Protein AF-0000000065942086 (afdb_homodimer)

Structure (mmCIF, N/CA/C/O backbone):
data_AF-0000000065942086-model_v1
#
loop_
_entity.id
_entity.type
_entity.pdbx_description
1 polymer 'ATP phosphoribosyltransferase regulatory subunit'
#
loop_
_atom_site.group_PDB
_atom_site.id
_atom_site.type_symbol
_atom_site.label_atom_id
_atom_site.label_alt_id
_atom_site.label_comp_id
_atom_site.label_asym_id
_atom_site.label_entity_id
_atom_site.label_seq_id
_atom_site.pdbx_PDB_ins_code
_atom_site.Cartn_x
_atom_site.Cartn_y
_atom_site.Cartn_z
_atom_site.occupancy
_atom_site.B_iso_or_equiv
_atom_site.auth_seq_id
_atom_site.auth_comp_id
_atom_site.auth_asym_id
_atom_site.auth_atom_id
_atom_site.pdbx_PDB_model_num
ATOM 1 N N . MET A 1 1 ? 18.234 -9.375 -28.438 1 34.53 1 MET A N 1
ATOM 2 C CA . MET A 1 1 ? 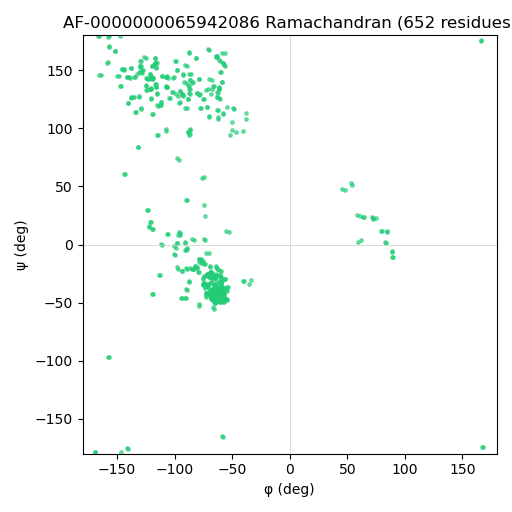17.078 -9.023 -27.625 1 34.53 1 MET A CA 1
ATOM 3 C C . MET A 1 1 ? 17.328 -7.75 -26.828 1 34.53 1 MET A C 1
ATOM 5 O O . MET A 1 1 ? 18.375 -7.629 -26.172 1 34.53 1 MET A O 1
ATOM 9 N N . GLU A 1 2 ? 16.781 -6.68 -27.141 1 40.62 2 GLU A N 1
ATOM 10 C CA . GLU A 1 2 ? 17.094 -5.367 -26.578 1 40.62 2 GLU A CA 1
ATOM 11 C C . GLU A 1 2 ? 17 -5.383 -25.062 1 40.62 2 GLU A C 1
ATOM 13 O O . GLU A 1 2 ? 16.047 -5.914 -24.5 1 40.62 2 GLU A O 1
ATOM 18 N N . LYS A 1 3 ? 18.016 -5.129 -24.469 1 44.59 3 LYS A N 1
ATOM 19 C CA . LYS A 1 3 ? 18.156 -5.109 -23.016 1 44.59 3 LYS A CA 1
ATOM 20 C C . LYS A 1 3 ? 17.078 -4.23 -22.375 1 44.59 3 LYS A C 1
ATOM 22 O O . LYS A 1 3 ? 16.922 -3.066 -22.75 1 44.59 3 LYS A O 1
ATOM 27 N N . ILE A 1 4 ? 15.93 -4.906 -21.953 1 50.62 4 ILE A N 1
ATOM 28 C CA . ILE A 1 4 ? 14.891 -4.188 -21.219 1 50.62 4 ILE A CA 1
ATOM 29 C C . ILE A 1 4 ? 15.539 -3.182 -20.266 1 50.62 4 ILE A C 1
ATOM 31 O O . ILE A 1 4 ? 16.5 -3.506 -19.578 1 50.62 4 ILE A O 1
ATOM 35 N N . ASN A 1 5 ? 15.352 -1.97 -20.531 1 51.75 5 ASN A N 1
ATOM 36 C CA . ASN A 1 5 ? 15.828 -0.853 -19.719 1 51.75 5 ASN A CA 1
ATOM 37 C C . ASN A 1 5 ? 15.461 -1.025 -18.25 1 51.75 5 ASN A C 1
ATOM 39 O O . ASN A 1 5 ? 14.273 -1.114 -17.906 1 51.75 5 ASN A O 1
ATOM 43 N N . TYR A 1 6 ? 16.422 -1.524 -17.422 1 64 6 TYR A N 1
ATOM 44 C CA . TYR A 1 6 ? 16.438 -1.787 -15.984 1 64 6 TYR A CA 1
ATOM 45 C C . TYR A 1 6 ? 16.078 -0.529 -15.195 1 64 6 TYR A C 1
ATOM 47 O O . TYR A 1 6 ? 15.969 -0.567 -13.969 1 64 6 TYR A O 1
ATOM 55 N N . LEU A 1 7 ? 15.586 0.474 -16 1 74.19 7 LEU A N 1
ATOM 56 C CA . LEU A 1 7 ? 15.414 1.758 -15.328 1 74.19 7 LEU A CA 1
ATOM 57 C C . LEU A 1 7 ? 14.008 1.888 -14.758 1 74.19 7 LEU A C 1
ATOM 59 O O . LEU A 1 7 ? 13.062 1.295 -15.281 1 74.19 7 LEU A O 1
ATOM 63 N N . LEU A 1 8 ? 13.898 2.416 -13.648 1 81.19 8 LEU A N 1
ATOM 64 C CA . LEU A 1 8 ? 12.633 2.742 -13 1 81.19 8 LEU A CA 1
ATOM 65 C C . LEU A 1 8 ? 12.117 4.102 -13.469 1 81.19 8 LEU A C 1
ATOM 67 O O . LEU A 1 8 ? 12.906 5.016 -13.711 1 81.19 8 LEU A O 1
ATOM 71 N N . PRO A 1 9 ? 10.781 4.125 -13.688 1 83.5 9 PRO A N 1
ATOM 72 C CA . PRO A 1 9 ? 10.219 5.445 -13.977 1 83.5 9 PRO A CA 1
ATOM 73 C C . PRO A 1 9 ? 10.516 6.469 -12.883 1 83.5 9 PRO A C 1
ATOM 75 O O . PRO A 1 9 ? 10.734 6.094 -11.727 1 83.5 9 PRO A O 1
ATOM 78 N N . GLU A 1 10 ? 10.547 7.762 -13.281 1 78.81 10 GLU A N 1
ATOM 79 C CA . GLU A 1 10 ? 10.773 8.844 -12.328 1 78.81 10 GLU A CA 1
ATOM 80 C C . GLU A 1 10 ? 9.695 8.867 -11.25 1 78.81 10 GLU A C 1
ATOM 82 O O . GLU A 1 10 ? 9.922 9.375 -10.148 1 78.81 10 GLU A O 1
ATOM 87 N N . GLU A 1 11 ? 8.562 8.32 -11.516 1 77.5 11 GLU A N 1
ATOM 88 C CA . GLU A 1 11 ? 7.41 8.305 -10.625 1 77.5 11 GLU A CA 1
ATOM 89 C C . GLU A 1 11 ? 7.582 7.266 -9.516 1 77.5 11 GLU A C 1
ATOM 91 O O . GLU A 1 11 ? 6.855 7.281 -8.523 1 77.5 11 GLU A O 1
ATOM 96 N N . SER A 1 12 ? 8.555 6.457 -9.727 1 79.44 12 SER A N 1
ATOM 97 C CA . SER A 1 12 ? 8.711 5.332 -8.805 1 79.44 12 SER A CA 1
ATOM 98 C C . SER A 1 12 ? 9.555 5.723 -7.598 1 79.44 12 SER A C 1
ATOM 100 O O . SER A 1 12 ? 10.523 6.473 -7.723 1 79.44 12 SER A O 1
ATOM 102 N N . ALA A 1 13 ? 9.031 5.332 -6.461 1 75.5 13 ALA A N 1
ATOM 103 C CA . ALA A 1 13 ? 9.836 5.438 -5.246 1 75.5 13 ALA A CA 1
ATOM 104 C C . ALA A 1 13 ? 10.352 4.07 -4.812 1 75.5 13 ALA A C 1
ATOM 106 O O . ALA A 1 13 ? 9.594 3.105 -4.738 1 75.5 13 ALA A O 1
ATOM 107 N N . GLU A 1 14 ? 11.672 4 -4.641 1 77.62 14 GLU A N 1
ATOM 108 C CA . GLU A 1 14 ? 12.266 2.748 -4.184 1 77.62 14 GLU A CA 1
ATOM 109 C C . GLU A 1 14 ? 12.719 2.848 -2.732 1 77.62 14 GLU A C 1
ATOM 111 O O . GLU A 1 14 ? 13.211 3.893 -2.301 1 77.62 14 GLU A O 1
ATOM 116 N N . MET A 1 15 ? 12.406 1.849 -2.031 1 84 15 MET A N 1
ATOM 117 C CA . MET A 1 15 ? 12.922 1.723 -0.672 1 84 15 MET A CA 1
ATOM 118 C C . MET A 1 15 ? 14 0.642 -0.595 1 84 15 MET A C 1
ATOM 120 O O . MET A 1 15 ? 13.867 -0.413 -1.22 1 84 15 MET A O 1
ATOM 124 N N . THR A 1 16 ? 15.039 0.964 0.078 1 85.81 16 THR A N 1
ATOM 125 C CA . THR A 1 16 ? 16.062 -0.034 0.331 1 85.81 16 THR A CA 1
ATOM 126 C C . THR A 1 16 ? 15.57 -1.095 1.308 1 85.81 16 THR A C 1
ATOM 128 O O . THR A 1 16 ? 14.539 -0.909 1.96 1 85.81 16 THR A O 1
ATOM 131 N N . LEU A 1 17 ? 16.312 -2.162 1.402 1 89.62 17 LEU A N 1
ATOM 132 C CA . LEU A 1 17 ? 15.969 -3.221 2.346 1 89.62 17 LEU A CA 1
ATOM 133 C C . LEU A 1 17 ? 15.953 -2.691 3.777 1 89.62 17 LEU A C 1
ATOM 135 O O . LEU A 1 17 ? 15.07 -3.031 4.562 1 89.62 17 LEU A O 1
ATOM 139 N N . ASN A 1 18 ? 16.891 -1.814 4.059 1 91.69 18 ASN A N 1
ATOM 140 C CA . ASN A 1 18 ? 16.969 -1.224 5.391 1 91.69 18 ASN A CA 1
ATOM 141 C C . ASN A 1 18 ? 15.781 -0.303 5.66 1 91.69 18 ASN A C 1
ATOM 143 O O . ASN A 1 18 ? 15.242 -0.289 6.77 1 91.69 18 ASN A O 1
ATOM 147 N N . GLN A 1 19 ? 15.391 0.423 4.695 1 94 19 GLN A N 1
ATOM 148 C CA . GLN A 1 19 ? 14.242 1.31 4.84 1 94 19 GLN A CA 1
ATOM 149 C C . GLN A 1 19 ? 12.961 0.515 5.074 1 94 19 GLN A C 1
ATOM 151 O O . GLN A 1 19 ? 12.133 0.893 5.906 1 94 19 GLN A O 1
ATOM 156 N N . VAL A 1 20 ? 12.844 -0.588 4.355 1 95.94 20 VAL A N 1
ATOM 157 C CA . VAL A 1 20 ? 11.664 -1.43 4.52 1 95.94 20 VAL A CA 1
ATOM 158 C C . VAL A 1 20 ? 11.633 -2 5.934 1 95.94 20 VAL A C 1
ATOM 160 O O . VAL A 1 20 ? 10.578 -1.998 6.586 1 95.94 20 VAL A O 1
ATOM 163 N N . LYS A 1 21 ? 12.758 -2.445 6.395 1 95.25 21 LYS A N 1
ATOM 164 C CA . LYS A 1 21 ? 12.859 -2.977 7.75 1 95.25 21 LYS A CA 1
ATOM 165 C C . LYS A 1 21 ? 12.477 -1.918 8.781 1 95.25 21 LYS A C 1
ATOM 167 O O . LYS A 1 21 ? 11.68 -2.184 9.688 1 95.25 21 LYS A O 1
ATOM 172 N N . SER A 1 22 ? 12.992 -0.7 8.641 1 96.75 22 SER A N 1
ATOM 173 C CA . SER A 1 22 ? 12.688 0.4 9.547 1 96.75 22 SER A CA 1
ATOM 174 C C . SER A 1 22 ? 11.203 0.768 9.484 1 96.75 22 SER A C 1
ATOM 176 O O . SER A 1 22 ? 10.578 1.023 10.516 1 96.75 22 SER A O 1
ATOM 178 N N . LEU A 1 23 ? 10.703 0.791 8.258 1 97.38 23 LEU A N 1
ATOM 179 C CA . LEU A 1 23 ? 9.289 1.103 8.07 1 97.38 23 LEU A CA 1
ATOM 180 C C . LEU A 1 23 ? 8.406 0.118 8.836 1 97.38 23 LEU A C 1
ATOM 182 O O . LEU A 1 23 ? 7.5 0.525 9.562 1 97.38 23 LEU A O 1
ATOM 186 N N . ARG A 1 24 ? 8.672 -1.152 8.711 1 97.31 24 ARG A N 1
ATOM 187 C CA . ARG A 1 24 ? 7.855 -2.184 9.344 1 97.31 24 ARG A CA 1
ATOM 188 C C . ARG A 1 24 ? 7.953 -2.105 10.859 1 97.31 24 ARG A C 1
ATOM 190 O O . ARG A 1 24 ? 6.965 -2.318 11.562 1 97.31 24 ARG A O 1
ATOM 197 N N . GLN A 1 25 ? 9.133 -1.78 11.344 1 96.75 25 GLN A N 1
ATOM 198 C CA . GLN A 1 25 ? 9.305 -1.605 12.789 1 96.75 25 GLN A CA 1
ATOM 199 C C . GLN A 1 25 ? 8.461 -0.44 13.297 1 96.75 25 GLN A C 1
ATOM 201 O O . GLN A 1 25 ? 7.766 -0.568 14.305 1 96.75 25 GLN A O 1
ATOM 206 N N . ILE A 1 26 ? 8.523 0.657 12.594 1 98.12 26 ILE A N 1
ATOM 207 C CA . ILE A 1 26 ? 7.77 1.843 12.977 1 98.12 26 ILE A CA 1
ATOM 208 C C . ILE A 1 26 ? 6.273 1.557 12.883 1 98.12 26 ILE A C 1
ATOM 210 O O . ILE A 1 26 ? 5.504 1.925 13.773 1 98.12 26 ILE A O 1
ATOM 214 N N . GLU A 1 27 ? 5.875 0.865 11.781 1 97.88 27 GLU A N 1
ATOM 215 C CA . GLU A 1 27 ? 4.477 0.473 11.633 1 97.88 27 GLU A CA 1
ATOM 216 C C . GLU A 1 27 ? 3.994 -0.315 12.852 1 97.88 27 GLU A C 1
ATOM 218 O O . GLU A 1 27 ? 2.912 -0.051 13.375 1 97.88 27 GLU A O 1
ATOM 223 N N . GLY A 1 28 ? 4.82 -1.28 13.242 1 96.81 28 GLY A N 1
ATOM 224 C CA . GLY A 1 28 ? 4.445 -2.094 14.391 1 96.81 28 GLY A CA 1
ATOM 225 C C . GLY A 1 28 ? 4.254 -1.283 15.656 1 96.81 28 GLY A C 1
ATOM 226 O O . GLY A 1 28 ? 3.268 -1.463 16.375 1 96.81 28 GLY A O 1
ATOM 227 N N . ARG A 1 29 ? 5.152 -0.364 15.953 1 97.81 29 ARG A N 1
ATOM 228 C CA . ARG A 1 29 ? 5.082 0.473 17.141 1 97.81 29 ARG A CA 1
ATOM 229 C C . ARG A 1 29 ? 3.863 1.388 17.109 1 97.81 29 ARG A C 1
ATOM 231 O O . ARG A 1 29 ? 3.143 1.517 18.094 1 97.81 29 ARG A O 1
ATOM 238 N N . LEU A 1 30 ? 3.639 1.99 15.977 1 98.56 30 LEU A N 1
ATOM 239 C CA . LEU A 1 30 ? 2.561 2.969 15.875 1 98.56 30 LEU A CA 1
ATOM 240 C C . LEU A 1 30 ? 1.2 2.279 15.859 1 98.56 30 LEU A C 1
ATOM 242 O O . LEU A 1 30 ? 0.225 2.811 16.391 1 98.56 30 LEU A O 1
ATOM 246 N N . ARG A 1 31 ? 1.102 1.104 15.203 1 97.81 31 ARG A N 1
ATOM 247 C CA . ARG A 1 31 ? -0.144 0.345 15.242 1 97.81 31 ARG A CA 1
ATOM 248 C C . ARG A 1 31 ? -0.536 0.011 16.688 1 97.81 31 ARG A C 1
ATOM 250 O O . ARG A 1 31 ? -1.705 0.132 17.047 1 97.81 31 ARG A O 1
ATOM 257 N N . LYS A 1 32 ? 0.447 -0.425 17.438 1 97.31 32 LYS A N 1
ATOM 258 C CA . LYS A 1 32 ? 0.2 -0.732 18.844 1 97.31 32 LYS A CA 1
ATOM 259 C C . LYS A 1 32 ? -0.251 0.51 19.609 1 97.31 32 LYS A C 1
ATOM 261 O O . LYS A 1 32 ? -1.231 0.465 20.359 1 97.31 32 LYS A O 1
ATOM 266 N N . LEU A 1 33 ? 0.446 1.619 19.406 1 98.31 33 LEU A N 1
ATOM 267 C CA . LEU A 1 33 ? 0.119 2.875 20.078 1 98.31 33 LEU A CA 1
ATOM 268 C C . LEU A 1 33 ? -1.291 3.33 19.719 1 98.31 33 LEU A C 1
ATOM 270 O O . LEU A 1 33 ? -2.082 3.67 20.594 1 98.31 33 LEU A O 1
ATOM 274 N N . PHE A 1 34 ? -1.619 3.344 18.422 1 98.5 34 PHE A N 1
ATOM 275 C CA . PHE A 1 34 ? -2.926 3.801 17.969 1 98.5 34 PHE A CA 1
ATOM 276 C C . PHE A 1 34 ? -4.031 2.893 18.484 1 98.5 34 PHE A C 1
ATOM 278 O O . PHE A 1 34 ? -5.102 3.369 18.875 1 98.5 34 PHE A O 1
ATOM 285 N N . SER A 1 35 ? -3.744 1.604 18.516 1 97.38 35 SER A N 1
ATOM 286 C CA . SER A 1 35 ? -4.719 0.662 19.062 1 97.38 35 SER A CA 1
ATOM 287 C C . SER A 1 35 ? -4.984 0.922 20.547 1 97.38 35 SER A C 1
ATOM 289 O O . SER A 1 35 ? -6.133 0.906 20.984 1 97.38 35 SER A O 1
ATOM 291 N N . LEU A 1 36 ? -3.943 1.138 21.328 1 97.69 36 LEU A N 1
ATOM 292 C CA . LEU A 1 36 ? -4.062 1.426 22.75 1 97.69 36 LEU A CA 1
ATOM 293 C C . LEU A 1 36 ? -4.898 2.682 22.984 1 97.69 36 LEU A C 1
ATOM 295 O O . LEU A 1 36 ? -5.551 2.814 24.016 1 97.69 36 LEU A O 1
ATOM 299 N N . LYS A 1 37 ? -4.875 3.604 22.016 1 97.81 37 LYS A N 1
ATOM 300 C CA . LYS A 1 37 ? -5.617 4.855 22.125 1 97.81 37 LYS A CA 1
ATOM 301 C C . LYS A 1 37 ? -6.973 4.75 21.422 1 97.81 37 LYS A C 1
ATOM 303 O O . LYS A 1 37 ? -7.613 5.77 21.141 1 97.81 37 LYS A O 1
ATOM 308 N N . AS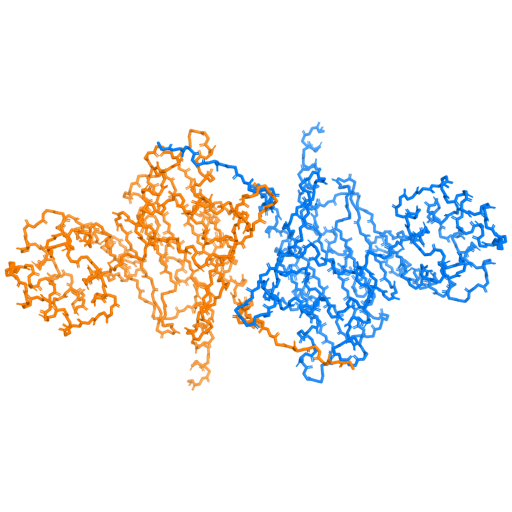N A 1 38 ? -7.398 3.518 21.016 1 96.88 38 ASN A N 1
ATOM 309 C CA . ASN A 1 38 ? -8.711 3.166 20.484 1 96.88 38 ASN A CA 1
ATOM 310 C C . ASN A 1 38 ? -8.906 3.705 19.062 1 96.88 38 ASN A C 1
ATOM 312 O O . ASN A 1 38 ? -10.023 4.051 18.672 1 96.88 38 ASN A O 1
ATOM 316 N N . TYR A 1 39 ? -7.848 3.961 18.391 1 97.94 39 TYR A N 1
ATOM 317 C CA . TYR A 1 39 ? -7.949 4.258 16.969 1 97.94 39 TYR A CA 1
ATOM 318 C C . TYR A 1 39 ? -8.07 2.977 16.156 1 97.94 39 TYR A C 1
ATOM 320 O O . TYR A 1 39 ? -7.246 2.068 16.281 1 97.94 39 TYR A O 1
ATOM 328 N N . GLN A 1 40 ? -9.055 2.949 15.266 1 96.69 40 GLN A N 1
ATOM 329 C CA . GLN A 1 40 ? -9.273 1.793 14.398 1 96.69 40 GLN A CA 1
ATOM 330 C C . GLN A 1 40 ? -8.555 1.964 13.062 1 96.69 40 GLN A C 1
ATOM 332 O O . GLN A 1 40 ? -8.711 2.99 12.398 1 96.69 40 GLN A O 1
ATOM 337 N N . GLU A 1 41 ? -7.801 0.941 12.711 1 97.69 41 GLU A N 1
ATOM 338 C CA . GLU A 1 41 ? -7.102 1.013 11.43 1 97.69 41 GLU A CA 1
ATOM 339 C C . GLU A 1 41 ? -8.055 0.78 10.266 1 97.69 41 GLU A C 1
ATOM 341 O O . GLU A 1 41 ? -8.836 -0.177 10.273 1 97.69 41 GLU A O 1
ATOM 346 N N . VAL A 1 42 ? -8.07 1.709 9.367 1 96.25 42 VAL A N 1
ATOM 347 C CA . VAL A 1 42 ? -8.852 1.597 8.141 1 96.25 42 VAL A CA 1
ATOM 348 C C . VAL A 1 42 ? -7.918 1.571 6.93 1 96.25 42 VAL A C 1
ATOM 350 O O . VAL A 1 42 ? -6.754 1.962 7.031 1 96.25 42 VAL A O 1
ATOM 353 N N . MET A 1 43 ? -8.383 1.029 5.855 1 94.38 43 MET A N 1
ATOM 354 C CA . MET A 1 43 ? -7.656 0.991 4.59 1 94.38 43 MET A CA 1
ATOM 355 C C . MET A 1 43 ? -8.547 1.447 3.438 1 94.38 43 MET A C 1
ATOM 357 O O . MET A 1 43 ? -9.102 0.622 2.711 1 94.38 43 MET A O 1
ATOM 361 N N . PRO A 1 44 ? -8.625 2.752 3.256 1 92.5 44 PRO A N 1
ATOM 362 C CA . PRO A 1 44 ? -9.43 3.246 2.133 1 92.5 44 PRO A CA 1
ATOM 363 C C . PRO A 1 44 ? -8.906 2.762 0.781 1 92.5 44 PRO A C 1
ATOM 365 O O . PRO A 1 44 ? -7.734 2.389 0.664 1 92.5 44 PRO A O 1
ATOM 368 N N . PRO A 1 45 ? -9.758 2.766 -0.213 1 91.69 45 PRO A N 1
ATOM 369 C CA . PRO A 1 45 ? -9.352 2.295 -1.54 1 91.69 45 PRO A CA 1
ATOM 370 C C . PRO A 1 45 ? -8.258 3.16 -2.166 1 91.69 45 PRO A C 1
ATOM 372 O O . PRO A 1 45 ? -8.047 4.297 -1.737 1 91.69 45 PRO A O 1
ATOM 375 N N . SER A 1 46 ? -7.625 2.553 -3.162 1 94.31 46 SER A N 1
ATOM 376 C CA . SER A 1 46 ? -6.566 3.268 -3.871 1 94.31 46 SER A CA 1
ATOM 377 C C . SER A 1 46 ? -7.145 4.188 -4.941 1 94.31 46 SER A C 1
ATOM 379 O O . SER A 1 46 ? -6.453 5.074 -5.441 1 94.31 46 SER A O 1
ATOM 381 N N . PHE A 1 47 ? -8.375 3.939 -5.312 1 92.5 47 PHE A N 1
ATOM 382 C CA . PHE A 1 47 ? -9.031 4.73 -6.348 1 92.5 47 PHE A CA 1
ATOM 383 C C . PHE A 1 47 ? -10.227 5.484 -5.781 1 92.5 47 PHE A C 1
ATOM 385 O O . PHE A 1 47 ? -11.016 4.922 -5.016 1 92.5 47 PHE A O 1
ATOM 392 N N . GLU A 1 48 ? -10.328 6.742 -6.16 1 91.19 48 GLU A N 1
ATOM 393 C CA . GLU A 1 48 ? -11.461 7.594 -5.832 1 91.19 48 GLU A CA 1
ATOM 394 C C . GLU A 1 48 ? -12.008 8.289 -7.078 1 91.19 48 GLU A C 1
ATOM 396 O O . GLU A 1 48 ? -11.297 8.438 -8.07 1 91.19 48 GLU A O 1
ATOM 401 N N . TYR A 1 49 ? -13.32 8.609 -6.973 1 89.94 49 TYR A N 1
ATOM 402 C CA . TYR A 1 49 ? -13.773 9.539 -8.008 1 89.94 49 TYR A CA 1
ATOM 403 C C . TYR A 1 49 ? -13.016 10.859 -7.918 1 89.94 49 TYR A C 1
ATOM 405 O O . TYR A 1 49 ? -12.852 11.414 -6.832 1 89.94 49 TYR A O 1
ATOM 413 N N . THR A 1 50 ? -12.57 11.312 -9.117 1 90.31 50 THR A N 1
ATOM 414 C CA . THR A 1 50 ? -11.852 12.578 -9.164 1 90.31 50 THR A CA 1
ATOM 415 C C . THR A 1 50 ? -12.688 13.695 -8.555 1 90.31 50 THR A C 1
ATOM 417 O O . THR A 1 50 ? -12.148 14.602 -7.914 1 90.31 50 THR A O 1
ATOM 420 N N . GLN A 1 51 ? -13.938 13.578 -8.641 1 86.81 51 GLN A N 1
ATOM 421 C CA . GLN A 1 51 ? -14.891 14.586 -8.172 1 86.81 51 GLN A CA 1
ATOM 422 C C . GLN A 1 51 ? -14.82 14.742 -6.656 1 86.81 51 GLN A C 1
ATOM 424 O O . GLN A 1 51 ? -15.141 15.805 -6.125 1 86.81 51 GLN A O 1
ATOM 429 N N . LEU A 1 52 ? -14.422 13.688 -5.961 1 86.06 52 LEU A N 1
ATOM 430 C CA . LEU A 1 52 ? -14.273 13.781 -4.516 1 86.06 52 LEU A CA 1
ATOM 431 C C . LEU A 1 52 ? -13.336 14.93 -4.141 1 86.06 52 LEU A C 1
ATOM 433 O O . LEU A 1 52 ? -13.586 15.648 -3.166 1 86.06 52 LEU A O 1
ATOM 437 N N . TYR A 1 53 ? -12.297 15.102 -4.918 1 86.25 53 TYR A N 1
ATOM 438 C CA . TYR A 1 53 ? -11.281 16.109 -4.637 1 86.25 53 TYR A CA 1
ATOM 439 C C . TYR A 1 53 ? -11.625 17.438 -5.305 1 86.25 53 TYR A C 1
ATOM 441 O O . TYR A 1 53 ? -11.484 18.5 -4.699 1 86.25 53 TYR A O 1
ATOM 449 N N . THR A 1 54 ? -12.156 17.391 -6.484 1 82.88 54 THR A N 1
ATOM 450 C CA . THR A 1 54 ? -12.352 18.609 -7.27 1 82.88 54 THR A CA 1
ATOM 451 C C . THR A 1 54 ? -13.594 19.359 -6.805 1 82.88 54 THR A C 1
ATOM 453 O O . THR A 1 54 ? -13.727 20.562 -7.027 1 82.88 54 THR A O 1
ATOM 456 N N . ALA A 1 55 ? -14.5 18.625 -6.191 1 76.25 55 ALA A N 1
ATOM 457 C CA . ALA A 1 55 ? -15.719 19.281 -5.719 1 76.25 55 ALA A CA 1
ATOM 458 C C . ALA A 1 55 ? -15.422 20.234 -4.57 1 76.25 55 ALA A C 1
ATOM 460 O O . ALA A 1 55 ? -16.219 21.141 -4.289 1 76.25 55 ALA A O 1
ATOM 461 N N . LEU A 1 56 ? -14.438 19.953 -3.834 1 69.5 56 LEU A N 1
ATOM 462 C CA . LEU A 1 56 ? -14.062 20.797 -2.701 1 69.5 56 LEU A CA 1
ATOM 463 C C . LEU A 1 56 ? -13.328 22.047 -3.172 1 69.5 56 LEU A C 1
ATOM 465 O O . LEU A 1 56 ? -13.062 22.953 -2.377 1 69.5 56 LEU A O 1
ATOM 469 N N . GLU A 1 57 ? -12.852 22.078 -4.395 1 62.38 57 GLU A N 1
ATOM 470 C CA . GLU A 1 57 ? -11.969 23.125 -4.91 1 62.38 57 GLU A CA 1
ATOM 471 C C . GLU A 1 57 ? -12.742 24.422 -5.172 1 62.38 57 GLU A C 1
ATOM 473 O O . GLU A 1 57 ? -13.055 24.734 -6.32 1 62.38 57 GLU A O 1
ATOM 478 N N . SER A 1 58 ? -13.719 24.75 -4.422 1 51.09 58 SER A N 1
ATOM 479 C CA . SER A 1 58 ? -14.172 26.094 -4.789 1 51.09 58 SER A CA 1
ATOM 480 C C . SER A 1 58 ? -13.008 26.984 -5.199 1 51.09 58 SER A C 1
ATOM 482 O O . SER A 1 58 ? -13.148 27.828 -6.086 1 51.09 58 SER A O 1
ATOM 484 N N . ASN A 1 59 ? -11.805 26.859 -4.625 1 48.88 59 ASN A N 1
ATOM 485 C CA . ASN A 1 59 ? -10.758 27.797 -5.035 1 48.88 59 ASN A CA 1
ATOM 486 C C . ASN A 1 59 ? -9.547 27.062 -5.609 1 48.88 59 ASN A C 1
ATOM 488 O O . ASN A 1 59 ? -8.547 27.688 -5.957 1 48.88 59 ASN A O 1
ATOM 492 N N . GLY A 1 60 ? -9.625 25.844 -6.035 1 52.88 60 GLY A N 1
ATOM 493 C CA . GLY A 1 60 ? -8.633 25.125 -6.828 1 52.88 60 GLY A CA 1
ATOM 494 C C . GLY A 1 60 ? -7.301 24.969 -6.125 1 52.88 60 GLY A C 1
ATOM 495 O O . GLY A 1 60 ? -6.316 24.531 -6.734 1 52.88 60 GLY A O 1
ATOM 496 N N . LYS A 1 61 ? -7.109 25.375 -4.914 1 59.06 61 LYS A N 1
ATOM 497 C CA . LYS A 1 61 ? -5.762 25.547 -4.375 1 59.06 61 LYS A CA 1
ATOM 498 C C . LYS A 1 61 ? -5.344 24.312 -3.566 1 59.06 61 LYS A C 1
ATOM 500 O O . LYS A 1 61 ? -4.156 23.984 -3.504 1 59.06 61 LYS A O 1
ATOM 505 N N . THR A 1 62 ? -6.332 23.516 -3.111 1 65.88 62 THR A N 1
ATOM 506 C CA . THR A 1 62 ? -5.941 22.469 -2.172 1 65.88 62 THR A CA 1
ATOM 507 C C . THR A 1 62 ? -5.578 21.172 -2.91 1 65.88 62 THR A C 1
ATOM 509 O O . THR A 1 62 ? -4.52 20.594 -2.668 1 65.88 62 THR A O 1
ATOM 512 N N . PHE A 1 63 ? -6.43 20.828 -3.844 1 78.44 63 PHE A N 1
ATOM 513 C CA . PHE A 1 63 ? -6.219 19.609 -4.605 1 78.44 63 PHE A CA 1
ATOM 514 C C . PHE A 1 63 ? -5.953 19.922 -6.074 1 78.44 63 PHE A C 1
ATOM 516 O O . PHE A 1 63 ? -6.895 20.062 -6.859 1 78.44 63 PHE A O 1
ATOM 523 N N . ASN A 1 64 ? -4.648 20.016 -6.422 1 81.25 64 ASN A N 1
ATOM 524 C CA . ASN A 1 64 ? -4.23 20.344 -7.781 1 81.25 64 ASN A CA 1
ATOM 525 C C . ASN A 1 64 ? -4.527 19.188 -8.742 1 81.25 64 ASN A C 1
ATOM 527 O O . ASN A 1 64 ? -3.871 18.156 -8.695 1 81.25 64 ASN A O 1
ATOM 531 N N . GLN A 1 65 ? -5.43 19.422 -9.547 1 84 65 GLN A N 1
ATOM 532 C CA . GLN A 1 65 ? -5.848 18.375 -10.484 1 84 65 GLN A CA 1
ATOM 533 C C . GLN A 1 65 ? -4.691 17.953 -11.383 1 84 65 GLN A C 1
ATOM 535 O O . GLN A 1 65 ? -4.617 16.781 -11.789 1 84 65 GLN A O 1
ATOM 540 N N . GLU A 1 66 ? -3.779 18.844 -11.594 1 84.38 66 GLU A N 1
ATOM 541 C CA . GLU A 1 66 ? -2.637 18.547 -12.453 1 84.38 66 GLU A CA 1
ATOM 542 C C . GLU A 1 66 ? -1.715 17.516 -11.789 1 84.38 66 GLU A C 1
ATOM 544 O O . GLU A 1 66 ? -0.927 16.859 -12.477 1 84.38 66 GLU A O 1
ATOM 549 N N . LYS A 1 67 ? -1.866 17.391 -10.516 1 89.31 67 LYS A N 1
ATOM 550 C CA . LYS A 1 67 ? -0.995 16.469 -9.781 1 89.31 67 LYS A CA 1
ATOM 551 C C . LYS A 1 67 ? -1.676 15.125 -9.555 1 89.31 67 LYS A C 1
ATOM 553 O O . LYS A 1 67 ? -1.089 14.219 -8.961 1 89.31 67 LYS A O 1
ATOM 558 N N . MET A 1 68 ? -2.859 15.055 -10.062 1 91 68 MET A N 1
ATOM 559 C CA . MET A 1 68 ? -3.613 13.82 -9.859 1 91 68 MET A CA 1
ATOM 560 C C . MET A 1 68 ? -3.285 12.797 -10.945 1 91 68 MET A C 1
ATOM 562 O O . MET A 1 68 ? -3.092 13.164 -12.109 1 91 68 MET A O 1
ATOM 566 N N . PHE A 1 69 ? -3.191 11.531 -10.617 1 91.75 69 PHE A N 1
ATOM 567 C CA . PHE A 1 69 ? -3.17 10.43 -11.578 1 91.75 69 PHE A CA 1
ATOM 568 C C . PHE A 1 69 ? -4.586 9.992 -11.93 1 91.75 69 PHE A C 1
ATOM 570 O O . PHE A 1 69 ? -5.168 9.148 -11.234 1 91.75 69 PHE A O 1
ATOM 577 N N . GLN A 1 70 ? -4.977 10.477 -12.992 1 90.44 70 GLN A N 1
ATOM 578 C CA . GLN A 1 70 ? -6.383 10.312 -13.352 1 90.44 70 GLN A CA 1
ATOM 579 C C . GLN A 1 70 ? -6.547 9.305 -14.484 1 90.44 70 GLN A C 1
ATOM 581 O O . GLN A 1 70 ? -5.688 9.203 -15.359 1 90.44 70 GLN A O 1
ATOM 586 N N . PHE A 1 71 ? -7.625 8.547 -14.414 1 86.5 71 PHE A N 1
ATOM 587 C CA . PHE A 1 71 ? -8.086 7.641 -15.461 1 86.5 71 PHE A CA 1
ATOM 588 C C . PHE A 1 71 ? -9.516 7.957 -15.859 1 86.5 71 PHE A C 1
ATOM 590 O O . PHE A 1 71 ? -10.375 8.188 -15 1 86.5 71 PHE A O 1
ATOM 597 N N . ILE A 1 72 ? -9.695 8.016 -17.203 1 84.31 72 ILE A N 1
ATOM 598 C CA . ILE A 1 72 ? -11.047 8.273 -17.688 1 84.31 72 ILE A CA 1
ATOM 599 C C . ILE A 1 72 ? -11.758 6.945 -17.953 1 84.31 72 ILE A C 1
ATOM 601 O O . ILE A 1 72 ? -11.266 6.121 -18.734 1 84.31 72 ILE A O 1
ATOM 605 N N . LYS A 1 73 ? -12.922 6.824 -17.391 1 78.5 73 LYS A N 1
ATOM 606 C CA . LYS A 1 73 ? -13.711 5.613 -17.562 1 78.5 73 LYS A CA 1
ATOM 607 C C . LYS A 1 73 ? -14.586 5.703 -18.812 1 78.5 73 LYS A C 1
ATOM 609 O O . LYS A 1 73 ? -14.727 6.781 -19.406 1 78.5 73 LYS A O 1
ATOM 614 N N . HIS A 1 74 ? -15.062 4.566 -19.172 1 70 74 HIS A N 1
ATOM 615 C CA . HIS A 1 74 ? -15.867 4.496 -20.391 1 70 74 HIS A CA 1
ATOM 616 C C . HIS A 1 74 ? -17.094 5.398 -20.281 1 70 74 HIS A C 1
ATOM 618 O O . HIS A 1 74 ? -17.562 5.926 -21.297 1 70 74 HIS A O 1
ATOM 624 N N . GLU A 1 75 ? -17.609 5.559 -19.125 1 69.62 75 GLU A N 1
ATOM 625 C CA . GLU A 1 75 ? -18.828 6.348 -18.938 1 69.62 75 GLU A CA 1
ATOM 626 C C . GLU A 1 75 ? -18.516 7.836 -18.844 1 69.62 75 GLU A C 1
ATOM 628 O O . GLU A 1 75 ? -19.422 8.656 -18.625 1 69.62 75 GLU A O 1
ATOM 633 N N . GLY A 1 76 ? -17.25 8.141 -19.031 1 77.44 76 GLY A N 1
ATOM 634 C CA . GLY A 1 76 ? -16.875 9.547 -18.969 1 77.44 76 GLY A CA 1
ATOM 635 C C . GLY A 1 76 ? -16.516 10.008 -17.578 1 77.44 76 GLY A C 1
ATOM 636 O O . GLY A 1 76 ? -16.062 11.141 -17.391 1 77.44 76 GLY A O 1
ATOM 637 N N . GLN A 1 77 ? -16.719 9.156 -16.672 1 83.31 77 GLN A N 1
ATOM 638 C CA . GLN A 1 77 ? -16.344 9.508 -15.312 1 83.31 77 GLN A CA 1
ATOM 639 C C . GLN A 1 77 ? -14.836 9.359 -15.102 1 83.31 77 GLN A C 1
ATOM 641 O O . GLN A 1 77 ? -14.203 8.484 -15.703 1 83.31 77 GLN A O 1
ATOM 646 N N . SER A 1 78 ? -14.312 10.344 -14.297 1 89.56 78 SER A N 1
ATOM 647 C CA . SER A 1 78 ? -12.883 10.336 -14.023 1 89.56 78 SER A CA 1
ATOM 648 C C . SER A 1 78 ? -12.586 9.773 -12.641 1 89.56 78 SER A C 1
ATOM 650 O O . SER A 1 78 ? -13.258 10.117 -11.664 1 89.56 78 SER A O 1
ATOM 652 N N . ILE A 1 79 ? -11.625 8.844 -12.609 1 91.19 79 ILE A N 1
ATOM 653 C CA . ILE A 1 79 ? -11.156 8.32 -11.328 1 91.19 79 ILE A CA 1
ATOM 654 C C . ILE A 1 79 ? -9.688 8.688 -11.125 1 91.19 79 ILE A C 1
ATOM 656 O O . ILE A 1 79 ? -8.969 8.93 -12.094 1 91.19 79 ILE A O 1
ATOM 660 N N . THR A 1 80 ? -9.312 8.797 -9.891 1 93.38 80 THR A N 1
ATOM 661 C CA . THR A 1 80 ? -7.953 9.203 -9.547 1 93.38 80 THR A CA 1
ATOM 662 C C . THR A 1 80 ? -7.387 8.32 -8.438 1 93.38 80 THR A C 1
ATOM 664 O O . THR A 1 80 ? -8.133 7.789 -7.617 1 93.38 80 THR A O 1
ATOM 667 N N . LEU A 1 81 ? -6.07 8.078 -8.57 1 94.94 81 LEU A N 1
ATOM 668 C CA . LEU A 1 81 ? -5.414 7.422 -7.445 1 94.94 81 LEU A CA 1
ATOM 669 C C . LEU A 1 81 ? -5.531 8.273 -6.184 1 94.94 81 LEU A C 1
ATOM 671 O O . LEU A 1 81 ? -5.578 9.5 -6.258 1 94.94 81 LEU A O 1
ATOM 675 N N . ARG A 1 82 ? -5.59 7.59 -5.047 1 94.62 82 ARG A N 1
ATOM 676 C CA . ARG A 1 82 ? -5.758 8.25 -3.756 1 94.62 82 ARG A CA 1
ATOM 677 C C . ARG A 1 82 ? -4.773 9.406 -3.6 1 94.62 82 ARG A C 1
ATOM 679 O O . ARG A 1 82 ? -3.562 9.188 -3.529 1 94.62 82 ARG A O 1
ATOM 686 N N . TYR A 1 83 ? -5.293 10.562 -3.48 1 93.44 83 TYR A N 1
ATOM 687 C CA . TYR A 1 83 ? -4.52 11.797 -3.393 1 93.44 83 TYR A CA 1
ATOM 688 C C . TYR A 1 83 ? -4.133 12.094 -1.948 1 93.44 83 TYR A C 1
ATOM 690 O O . TYR A 1 83 ? -3.094 12.703 -1.691 1 93.44 83 TYR A O 1
ATOM 698 N N . ASP A 1 84 ? -4.965 11.719 -1.043 1 92.75 84 ASP A N 1
ATOM 699 C CA . ASP A 1 84 ? -4.77 11.828 0.4 1 92.75 84 ASP A CA 1
ATOM 700 C C . ASP A 1 84 ? -5.641 10.82 1.146 1 92.75 84 ASP A C 1
ATOM 702 O O . ASP A 1 84 ? -6.48 10.148 0.54 1 92.75 84 ASP A O 1
ATOM 706 N N . PHE A 1 85 ? -5.43 10.68 2.412 1 95.06 85 PHE A N 1
ATOM 707 C CA . PHE A 1 85 ? -6.238 9.766 3.209 1 95.06 85 PHE A CA 1
ATOM 708 C C . PHE A 1 85 ? -7.41 10.5 3.85 1 95.06 85 PHE A C 1
ATOM 710 O O . PHE A 1 85 ? -8.406 9.875 4.238 1 95.06 85 PHE A O 1
ATOM 717 N N . THR A 1 86 ? -7.305 11.789 4.004 1 91.75 86 THR A N 1
ATOM 718 C CA . THR A 1 86 ? -8.227 12.57 4.816 1 91.75 86 THR A CA 1
ATOM 719 C C . THR A 1 86 ? -9.633 12.547 4.215 1 91.75 86 THR A C 1
ATOM 721 O O . THR A 1 86 ? -10.602 12.203 4.891 1 91.75 86 THR A O 1
ATOM 724 N N . LEU A 1 87 ? -9.758 12.836 2.959 1 89.12 87 LEU A N 1
ATOM 725 C CA . LEU A 1 87 ? -11.07 13 2.354 1 89.12 87 LEU A CA 1
ATOM 726 C C . LEU A 1 87 ? -11.812 11.672 2.293 1 89.12 87 LEU A C 1
ATOM 728 O O . LEU A 1 87 ? -13.008 11.609 2.6 1 89.12 87 LEU A O 1
ATOM 732 N N . PRO A 1 88 ? -11.109 10.609 1.843 1 91 88 PRO A N 1
ATOM 733 C CA . PRO A 1 88 ? -11.789 9.32 1.915 1 91 88 PRO A CA 1
ATOM 734 C C . PRO A 1 88 ? -12.305 9 3.316 1 91 88 PRO A C 1
ATOM 736 O O . PRO A 1 88 ? -13.383 8.422 3.463 1 91 88 PRO A O 1
ATOM 739 N N . LEU A 1 89 ? -11.609 9.359 4.367 1 91.88 89 LEU A N 1
ATOM 740 C CA . LEU A 1 89 ? -12.016 9.062 5.734 1 91.88 89 LEU A CA 1
ATOM 741 C C . LEU A 1 89 ? -13.156 9.977 6.172 1 91.88 89 LEU A C 1
ATOM 743 O O . LEU A 1 89 ? -14.016 9.57 6.957 1 91.88 89 LEU A O 1
ATOM 747 N N . VAL A 1 90 ? -13.102 11.195 5.668 1 88.44 90 VAL A N 1
ATOM 748 C CA . VAL A 1 90 ? -14.234 12.086 5.906 1 88.44 90 VAL A CA 1
ATOM 749 C C . VAL A 1 90 ? -15.5 11.484 5.309 1 88.44 90 VAL A C 1
ATOM 751 O O . VAL A 1 90 ? -16.562 11.484 5.945 1 88.44 90 VAL A O 1
ATOM 754 N N . ARG A 1 91 ? -15.391 11.008 4.098 1 86.62 91 ARG A N 1
ATOM 755 C CA . ARG A 1 91 ? -16.531 10.352 3.461 1 86.62 91 ARG A CA 1
ATOM 756 C C . ARG A 1 91 ? -16.984 9.148 4.273 1 86.62 91 ARG A C 1
ATOM 758 O O . ARG A 1 91 ? -18.188 8.945 4.469 1 86.62 91 ARG A O 1
ATOM 765 N N . LEU A 1 92 ? -16.031 8.32 4.711 1 86.75 92 LEU A N 1
ATOM 766 C CA . LEU A 1 92 ? -16.359 7.152 5.527 1 86.75 92 LEU A CA 1
ATOM 767 C C . LEU A 1 92 ? -17.125 7.559 6.781 1 86.75 92 LEU A C 1
ATOM 769 O O . LEU A 1 92 ? -18.125 6.938 7.121 1 86.75 92 LEU A O 1
ATOM 773 N N . TYR A 1 93 ? -16.688 8.57 7.473 1 87.69 93 TYR A N 1
ATOM 774 C CA . TYR A 1 93 ? -17.312 9.055 8.688 1 87.69 93 TYR A CA 1
ATOM 775 C C . TYR A 1 93 ? -18.719 9.562 8.406 1 87.69 93 TYR A C 1
ATOM 777 O O . TYR A 1 93 ? -19.641 9.352 9.203 1 87.69 93 TYR A O 1
ATOM 785 N N . SER A 1 94 ? -18.859 10.219 7.277 1 83.19 94 SER A N 1
ATOM 786 C CA . SER A 1 94 ? -20.125 10.836 6.938 1 83.19 94 SER A CA 1
ATOM 787 C C . SER A 1 94 ? -21.203 9.781 6.652 1 83.19 94 SER A C 1
ATOM 789 O O . SER A 1 94 ? -22.391 10.078 6.695 1 83.19 94 SER A O 1
ATOM 791 N N . GLN A 1 95 ? -20.734 8.609 6.277 1 79.88 95 GLN A N 1
ATOM 792 C CA . GLN A 1 95 ? -21.672 7.539 5.941 1 79.88 95 GLN A CA 1
ATOM 793 C C . GLN A 1 95 ? -22.188 6.848 7.195 1 79.88 95 GLN A C 1
ATOM 795 O O . GLN A 1 95 ? -23.172 6.105 7.137 1 79.88 95 GLN A O 1
ATOM 800 N N . ILE A 1 96 ? -21.5 6.996 8.242 1 74.38 96 ILE A N 1
ATOM 801 C CA . ILE A 1 96 ? -21.953 6.383 9.484 1 74.38 96 ILE A CA 1
ATOM 802 C C . ILE A 1 96 ? -23.078 7.211 10.094 1 74.38 96 ILE A C 1
ATOM 804 O O . ILE A 1 96 ? -22.922 8.406 10.359 1 74.38 96 ILE A O 1
ATOM 808 N N . LYS A 1 97 ? -24.328 6.512 10.203 1 63.12 97 LYS A N 1
ATOM 809 C CA . LYS A 1 97 ? -25.516 7.133 10.766 1 63.12 97 LYS A CA 1
ATOM 810 C C . LYS A 1 97 ? -25.344 7.402 12.258 1 63.12 97 LYS A C 1
ATOM 812 O O . LYS A 1 97 ? -24.703 6.625 12.969 1 63.12 97 LYS A O 1
ATOM 817 N N . ASP A 1 98 ? -25.734 8.664 12.656 1 63.75 98 ASP A N 1
ATOM 818 C CA . ASP A 1 98 ? -25.766 9.039 14.062 1 63.75 98 ASP A CA 1
ATOM 819 C C . ASP A 1 98 ? -24.344 9.18 14.625 1 63.75 98 ASP A C 1
ATOM 821 O O . ASP A 1 98 ? -24.109 8.859 15.789 1 63.75 98 ASP A O 1
ATOM 825 N N . SER A 1 99 ? -23.516 9.414 13.695 1 63.06 99 SER A N 1
ATOM 826 C CA . SER A 1 99 ? -22.125 9.172 14.047 1 63.06 99 SER A CA 1
ATOM 827 C C . SER A 1 99 ? -21.672 10.094 15.18 1 63.06 99 SER A C 1
ATOM 829 O O . SER A 1 99 ? -21.859 11.312 15.109 1 63.06 99 SER A O 1
ATOM 831 N N . THR A 1 100 ? -21.484 9.445 16.328 1 81.19 100 THR A N 1
ATOM 832 C CA . THR A 1 100 ? -20.656 9.891 17.438 1 81.19 100 THR A CA 1
ATOM 833 C C . THR A 1 100 ? -19.203 10.086 17 1 81.19 100 THR A C 1
ATOM 835 O O . THR A 1 100 ? -18.938 10.219 15.805 1 81.19 100 THR A O 1
ATOM 838 N N . SER A 1 101 ? -18.281 10.188 17.922 1 90.56 101 SER A N 1
ATOM 839 C CA . SER A 1 101 ? -16.859 10.375 17.688 1 90.56 101 SER A CA 1
ATOM 840 C C . SER A 1 101 ? -16.25 9.148 17.016 1 90.56 101 SER A C 1
ATOM 842 O O . SER A 1 101 ? -16.719 8.031 17.203 1 90.56 101 SER A O 1
ATOM 844 N N . ALA A 1 102 ? -15.422 9.383 16.031 1 93.06 102 ALA A N 1
ATOM 845 C CA . ALA A 1 102 ? -14.703 8.305 15.352 1 93.06 102 ALA A CA 1
ATOM 846 C C . ALA A 1 102 ? -13.195 8.555 15.383 1 93.06 102 ALA A C 1
ATOM 848 O O . ALA A 1 102 ? -12.742 9.688 15.219 1 93.06 102 ALA A O 1
ATOM 849 N N . ARG A 1 103 ? -12.445 7.52 15.656 1 96.56 103 ARG A N 1
ATOM 850 C CA . ARG A 1 103 ? -10.992 7.516 15.664 1 96.56 103 ARG A CA 1
ATOM 851 C C . ARG A 1 103 ? -10.438 6.531 14.641 1 96.56 103 ARG A C 1
ATOM 853 O O . ARG A 1 103 ? -10.602 5.316 14.789 1 96.56 103 ARG A O 1
ATOM 860 N N . TYR A 1 104 ? -9.789 7.082 13.609 1 97 104 TYR A N 1
ATOM 861 C CA . TYR A 1 104 ? -9.258 6.227 12.555 1 97 104 TYR A CA 1
ATOM 862 C C . TYR A 1 104 ? -7.742 6.383 12.445 1 97 104 TYR A C 1
ATOM 864 O O . TYR A 1 104 ? -7.207 7.473 12.664 1 97 104 TYR A O 1
ATOM 872 N N . SER A 1 105 ? -7.047 5.293 12.18 1 98.5 105 SER A N 1
ATOM 873 C CA . SER A 1 105 ? -5.645 5.312 11.773 1 98.5 105 SER A CA 1
ATOM 874 C C . SER A 1 105 ? -5.461 4.676 10.398 1 98.5 105 SER A C 1
ATOM 876 O O . SER A 1 105 ? -6.312 3.912 9.945 1 98.5 105 SER A O 1
ATOM 878 N N . TYR A 1 106 ? -4.473 5.07 9.727 1 98.12 106 TYR A N 1
ATOM 879 C CA . TYR A 1 106 ? -4.211 4.516 8.406 1 98.12 106 TYR A CA 1
ATOM 880 C C . TYR A 1 106 ? -2.715 4.383 8.156 1 98.12 106 TYR A C 1
ATOM 882 O O . TYR A 1 106 ? -1.913 5.109 8.742 1 98.12 106 TYR A O 1
ATOM 890 N N . PHE A 1 107 ? -2.312 3.445 7.359 1 98.06 107 PHE A N 1
ATOM 891 C CA . PHE A 1 107 ? -0.962 3.131 6.902 1 98.06 107 PHE A CA 1
ATOM 892 C C . PHE A 1 107 ? -0.944 2.873 5.398 1 98.06 107 PHE A C 1
ATOM 894 O O . PHE A 1 107 ? -1.622 1.967 4.914 1 98.06 107 PHE A O 1
ATOM 901 N N . GLY A 1 108 ? -0.322 3.686 4.637 1 96.5 108 GLY A N 1
ATOM 902 C CA . GLY A 1 108 ? -0.311 3.391 3.215 1 96.5 108 GLY A CA 1
ATOM 903 C C . GLY A 1 108 ? 0.19 4.547 2.369 1 96.5 108 GLY A C 1
ATOM 904 O O . GLY A 1 108 ? 0.673 5.547 2.902 1 96.5 108 GLY A O 1
ATOM 905 N N . LYS A 1 109 ? 0.115 4.402 1.029 1 96 109 LYS A N 1
ATOM 906 C CA . LYS A 1 109 ? 0.687 5.363 0.091 1 96 109 LYS A CA 1
ATOM 907 C C . LYS A 1 109 ? -0.376 6.332 -0.42 1 96 109 LYS A C 1
ATOM 909 O O . LYS A 1 109 ? -1.556 5.98 -0.497 1 96 109 LYS A O 1
ATOM 914 N N . ILE A 1 110 ? 0.059 7.504 -0.731 1 95.62 110 ILE A N 1
ATOM 915 C CA . ILE A 1 110 ? -0.678 8.469 -1.537 1 95.62 110 ILE A CA 1
ATOM 916 C C . ILE A 1 110 ? 0.086 8.758 -2.828 1 95.62 110 ILE A C 1
ATOM 918 O O . ILE A 1 110 ? 1.285 8.477 -2.922 1 95.62 110 ILE A O 1
ATOM 922 N N . PHE A 1 111 ? -0.605 9.273 -3.803 1 94.5 111 PHE A N 1
ATOM 923 C CA . PHE A 1 111 ? -0.016 9.469 -5.121 1 94.5 111 PHE A CA 1
ATOM 924 C C . PHE A 1 111 ? -0.235 10.898 -5.609 1 94.5 111 PHE A C 1
ATOM 926 O O . PHE A 1 111 ? -1.374 11.32 -5.816 1 94.5 111 PHE A O 1
ATOM 933 N N . ARG A 1 112 ? 0.837 11.617 -5.805 1 92.25 112 ARG A N 1
ATOM 934 C CA . ARG A 1 112 ? 0.828 12.977 -6.34 1 92.25 112 ARG A CA 1
ATOM 935 C C . ARG A 1 112 ? 1.949 13.172 -7.355 1 92.25 112 ARG A C 1
ATOM 937 O O . ARG A 1 112 ? 3.123 12.961 -7.039 1 92.25 112 ARG A O 1
ATOM 944 N N . LYS A 1 113 ? 1.579 13.617 -8.508 1 88.12 113 LYS A N 1
ATOM 945 C CA . LYS A 1 113 ? 2.582 13.867 -9.539 1 88.12 113 LYS A CA 1
ATOM 946 C C . LYS A 1 113 ? 3.566 14.945 -9.102 1 88.12 113 LYS A C 1
ATOM 948 O O . LYS A 1 113 ? 3.16 16.047 -8.734 1 88.12 113 LYS A O 1
ATOM 953 N N . GLU A 1 114 ? 4.773 14.484 -8.984 1 80.81 114 GLU A N 1
ATOM 954 C CA . GLU A 1 114 ? 5.832 15.43 -8.664 1 80.81 114 GLU A CA 1
ATOM 955 C C . GLU A 1 114 ? 6.961 15.367 -9.688 1 80.81 114 GLU A C 1
ATOM 957 O O . GLU A 1 114 ? 7.172 14.336 -10.32 1 80.81 114 GLU A O 1
ATOM 962 N N . LYS A 1 115 ? 7.555 16.453 -10.023 1 63.75 115 LYS A N 1
ATOM 963 C CA . LYS A 1 115 ? 8.742 16.453 -10.883 1 63.75 115 LYS A CA 1
ATOM 964 C C . LYS A 1 115 ? 9.953 15.906 -10.133 1 63.75 115 LYS A C 1
ATOM 966 O O . LYS A 1 115 ? 10.156 16.219 -8.953 1 63.75 115 LYS A O 1
ATOM 971 N N . ARG A 1 116 ? 10.531 14.773 -10.633 1 57.34 116 ARG A N 1
ATOM 972 C CA . ARG A 1 116 ? 11.633 14.047 -10.008 1 57.34 116 ARG A CA 1
ATOM 973 C C . ARG A 1 116 ? 12.664 15.008 -9.438 1 57.34 116 ARG A C 1
ATOM 975 O O . ARG A 1 116 ? 13.398 14.656 -8.508 1 57.34 116 ARG A O 1
ATOM 982 N N . HIS A 1 117 ? 12.922 16.141 -9.922 1 48.72 117 HIS A N 1
ATOM 983 C CA . HIS A 1 117 ? 14.18 16.844 -9.688 1 48.72 117 HIS A CA 1
ATOM 984 C C . HIS A 1 117 ? 14.289 17.328 -8.25 1 48.72 117 HIS A C 1
ATOM 986 O O . HIS A 1 117 ? 15.367 17.703 -7.793 1 48.72 117 HIS A O 1
ATOM 992 N N . LYS A 1 118 ? 13.312 17.234 -7.43 1 49.03 118 LYS A N 1
ATOM 993 C CA . LYS A 1 118 ? 13.555 17.984 -6.195 1 49.03 118 LYS A CA 1
ATOM 994 C C . LYS A 1 118 ? 13.43 17.078 -4.973 1 49.03 118 LYS A C 1
ATOM 996 O O . LYS A 1 118 ? 13.078 17.531 -3.887 1 49.03 118 LYS A O 1
ATOM 1001 N N . GLY A 1 119 ? 13.719 15.812 -5.074 1 54.78 119 GLY A N 1
ATOM 1002 C CA . GLY A 1 119 ? 13.703 14.992 -3.875 1 54.78 119 GLY A CA 1
ATOM 1003 C C . GLY A 1 119 ? 12.32 14.508 -3.496 1 54.78 119 GLY A C 1
ATOM 1004 O O . GLY A 1 119 ? 12.133 13.875 -2.451 1 54.78 119 GLY A O 1
ATOM 1005 N N . ARG A 1 120 ? 11.406 14.867 -4.305 1 60.78 120 ARG A N 1
ATOM 1006 C CA . ARG A 1 120 ? 10.031 14.453 -4.043 1 60.78 120 ARG A CA 1
ATOM 1007 C C . ARG A 1 120 ? 9.641 13.266 -4.918 1 60.78 120 ARG A C 1
ATOM 1009 O O . ARG A 1 120 ? 10.102 13.148 -6.059 1 60.78 120 ARG A O 1
ATOM 1016 N N . SER A 1 121 ? 8.82 12.438 -4.168 1 77 121 SER A N 1
ATOM 1017 C CA . SER A 1 121 ? 8.398 11.234 -4.871 1 77 121 SER A CA 1
ATOM 1018 C C . SER A 1 121 ? 6.91 11.266 -5.188 1 77 121 SER A C 1
ATOM 1020 O O . SER A 1 121 ? 6.141 11.945 -4.5 1 77 121 SER A O 1
ATOM 1022 N N . THR A 1 122 ? 6.562 10.742 -6.262 1 87.88 122 THR A N 1
ATOM 1023 C CA . THR A 1 122 ? 5.184 10.609 -6.727 1 87.88 122 THR A CA 1
ATOM 1024 C C . THR A 1 122 ? 4.387 9.695 -5.805 1 87.88 122 THR A C 1
ATOM 1026 O O . THR A 1 122 ? 3.189 9.898 -5.602 1 87.88 122 THR A O 1
ATOM 1029 N N . GLU A 1 123 ? 4.965 8.734 -5.281 1 92.69 123 GLU A N 1
ATOM 1030 C CA . GLU A 1 123 ? 4.324 7.863 -4.301 1 92.69 123 GLU A CA 1
ATOM 1031 C C . GLU A 1 123 ? 4.957 8.031 -2.92 1 92.69 123 GLU A C 1
ATOM 1033 O O . GLU A 1 123 ? 6.164 7.844 -2.756 1 92.69 123 GLU A O 1
ATOM 1038 N N . ASN A 1 124 ? 4.129 8.438 -1.943 1 93.12 124 ASN A N 1
ATOM 1039 C CA . ASN A 1 124 ? 4.594 8.68 -0.583 1 93.12 124 ASN A CA 1
ATOM 1040 C C . ASN A 1 124 ? 3.852 7.812 0.429 1 93.12 124 ASN A C 1
ATOM 1042 O O . ASN A 1 124 ? 2.635 7.641 0.332 1 93.12 124 ASN A O 1
ATOM 1046 N N . TYR A 1 125 ? 4.645 7.234 1.293 1 96.44 125 TYR A N 1
ATOM 1047 C CA . TYR A 1 125 ? 4.051 6.418 2.346 1 96.44 125 TYR A CA 1
ATOM 1048 C C . TYR A 1 125 ? 3.715 7.266 3.566 1 96.44 125 TYR A C 1
ATOM 1050 O O . TYR A 1 125 ? 4.57 7.984 4.086 1 96.44 125 TYR A O 1
ATOM 1058 N N . GLN A 1 126 ? 2.469 7.207 3.996 1 97.69 126 GLN A N 1
ATOM 1059 C CA . GLN A 1 126 ? 2.012 7.984 5.141 1 97.69 126 GLN A CA 1
ATOM 1060 C C . GLN A 1 126 ? 1.42 7.082 6.219 1 97.69 126 GLN A C 1
ATOM 1062 O O . GLN A 1 126 ? 0.811 6.055 5.914 1 97.69 126 GLN A O 1
ATOM 1067 N N . ILE A 1 127 ? 1.67 7.434 7.418 1 98.62 127 ILE A N 1
ATOM 1068 C CA . ILE A 1 127 ? 0.991 6.895 8.594 1 98.62 127 ILE A CA 1
ATOM 1069 C C . ILE A 1 127 ? 0.301 8.023 9.352 1 98.62 127 ILE A C 1
ATOM 1071 O O . ILE A 1 127 ? 0.934 9.023 9.695 1 98.62 127 ILE A O 1
ATOM 1075 N N . GLY A 1 128 ? -0.984 7.867 9.586 1 98.44 128 GLY A N 1
ATOM 1076 C CA . GLY A 1 128 ? -1.649 8.984 10.242 1 98.44 128 GLY A CA 1
ATOM 1077 C C . GLY A 1 128 ? -2.916 8.578 10.969 1 98.44 128 GLY A C 1
ATOM 1078 O O . GLY A 1 128 ? -3.225 7.387 11.078 1 98.44 128 GLY A O 1
ATOM 1079 N N . ILE A 1 129 ? -3.551 9.555 11.602 1 98.44 129 ILE A N 1
ATOM 1080 C CA . ILE A 1 129 ? -4.805 9.359 12.32 1 98.44 129 ILE A CA 1
ATOM 1081 C C . ILE A 1 129 ? -5.75 10.523 12.039 1 98.44 129 ILE A C 1
ATOM 1083 O O . ILE A 1 129 ? -5.309 11.617 11.688 1 98.44 129 ILE A O 1
ATOM 1087 N N . GLU A 1 130 ? -6.98 10.258 12.117 1 97.12 130 GLU A N 1
ATOM 1088 C CA . GLU A 1 130 ? -8.062 11.234 12.031 1 97.12 130 GLU A CA 1
ATOM 1089 C C . GLU A 1 130 ? -9.055 11.062 13.172 1 97.12 130 GLU A C 1
ATOM 1091 O O . GLU A 1 130 ? -9.484 9.945 13.469 1 97.12 130 GLU A O 1
ATOM 1096 N N . LEU A 1 131 ? -9.312 12.109 13.836 1 96.94 131 LEU A N 1
ATOM 1097 C CA . LEU A 1 131 ? -10.312 12.156 14.898 1 96.94 131 LEU A CA 1
ATOM 1098 C C . LEU A 1 131 ? -11.5 13.031 14.484 1 96.94 131 LEU A C 1
ATOM 1100 O O . LEU A 1 131 ? -11.32 14.203 14.148 1 96.94 131 LEU A O 1
ATOM 1104 N N . PHE A 1 132 ? -12.695 12.422 14.5 1 93.75 132 PHE A N 1
ATOM 1105 C CA . PHE A 1 132 ? -13.906 13.117 14.086 1 93.75 132 PHE A CA 1
ATOM 1106 C C . PHE A 1 132 ? -14.906 13.18 15.234 1 93.75 132 PHE A C 1
ATOM 1108 O O . PHE A 1 132 ? -15.047 12.227 16 1 93.75 132 PHE A O 1
ATOM 1115 N N . GLY A 1 133 ? -15.641 14.312 15.336 1 89.94 133 GLY A N 1
ATOM 1116 C CA . GLY A 1 133 ? -16.875 14.391 16.109 1 89.94 133 GLY A CA 1
ATOM 1117 C C . GLY A 1 133 ? -16.641 14.773 17.562 1 89.94 133 GLY A C 1
ATOM 1118 O O . GLY A 1 133 ? -17.594 15.047 18.281 1 89.94 133 GLY A O 1
ATOM 1119 N N . GLU A 1 134 ? -15.461 14.805 18.094 1 87.31 134 GLU A N 1
ATOM 1120 C CA . GLU A 1 134 ? -15.18 15.219 19.469 1 87.31 134 GLU A CA 1
ATOM 1121 C C . GLU A 1 134 ? -15.117 16.734 19.578 1 87.31 134 GLU A C 1
ATOM 1123 O O . GLU A 1 134 ? -14.93 17.438 18.578 1 87.31 134 GLU A O 1
ATOM 1128 N N . SER A 1 135 ? -15.281 17.156 20.797 1 86.94 135 SER A N 1
ATOM 1129 C CA . SER A 1 135 ? -15.188 18.594 21 1 86.94 135 SER A CA 1
ATOM 1130 C C . SER A 1 135 ? -13.797 19.125 20.656 1 86.94 135 SER A C 1
ATOM 1132 O O . SER A 1 135 ? -12.82 18.375 20.703 1 86.94 135 SER A O 1
ATOM 1134 N N . ALA A 1 136 ? -13.672 20.375 20.438 1 84.25 136 ALA A N 1
ATOM 1135 C CA . ALA A 1 136 ? -12.453 21 19.922 1 84.25 136 ALA A CA 1
ATOM 1136 C C . ALA A 1 136 ? -11.305 20.875 20.922 1 84.25 136 ALA A C 1
ATOM 1138 O O . ALA A 1 136 ? -10.273 20.266 20.609 1 84.25 136 ALA A O 1
ATOM 1139 N N . ASP A 1 137 ? -11.508 21.328 22.125 1 85.5 137 ASP A N 1
ATOM 1140 C CA . ASP A 1 137 ? -10.422 21.359 23.094 1 85.5 137 ASP A CA 1
ATOM 1141 C C . ASP A 1 137 ? -9.938 19.953 23.438 1 85.5 137 ASP A C 1
ATOM 1143 O O . ASP A 1 137 ? -8.734 19.703 23.438 1 85.5 137 ASP A O 1
ATOM 1147 N N . LYS A 1 138 ? -10.875 19.078 23.609 1 90.19 138 LYS A N 1
ATOM 1148 C CA . LYS A 1 138 ? -10.523 17.703 23.953 1 90.19 138 LYS A CA 1
ATOM 1149 C C . LYS A 1 138 ? -9.797 17.016 22.797 1 90.19 138 LYS A C 1
ATOM 1151 O O . LYS A 1 138 ? -8.805 16.328 23.016 1 90.19 138 LYS A O 1
ATOM 1156 N N . SER A 1 139 ? -10.266 17.234 21.641 1 94.69 139 SER A N 1
ATOM 1157 C CA . SER A 1 139 ? -9.688 16.578 20.469 1 94.69 139 SER A CA 1
ATOM 1158 C C . SER A 1 139 ? -8.305 17.141 20.141 1 94.69 139 SER A C 1
ATOM 1160 O O . SER A 1 139 ? -7.398 16.391 19.781 1 94.69 139 SER A O 1
ATOM 1162 N N . GLU A 1 140 ? -8.133 18.453 20.344 1 95.69 140 GLU A N 1
ATOM 1163 C CA . GLU A 1 140 ? -6.855 19.078 20.031 1 95.69 140 GLU A CA 1
ATOM 1164 C C . GLU A 1 140 ? -5.766 18.609 21 1 95.69 140 GLU A C 1
ATOM 1166 O O . GLU A 1 140 ? -4.648 18.312 20.578 1 95.69 140 GLU A O 1
ATOM 1171 N N . LEU A 1 141 ? -6.133 18.547 22.25 1 95 141 LEU A N 1
ATOM 1172 C CA . LEU A 1 141 ? -5.16 18.094 23.234 1 95 141 LEU A CA 1
ATOM 1173 C C . LEU A 1 141 ? -4.809 16.625 23 1 95 141 LEU A C 1
ATOM 1175 O O . LEU A 1 141 ? -3.646 16.234 23.141 1 95 141 LEU A O 1
ATOM 1179 N N . GLU A 1 142 ? -5.793 15.82 22.688 1 96.19 142 GLU A N 1
ATOM 1180 C CA . GLU A 1 142 ? -5.562 14.406 22.406 1 96.19 142 GLU A CA 1
ATOM 1181 C C . GLU A 1 142 ? -4.613 14.227 21.219 1 96.19 142 GLU A C 1
ATOM 1183 O O . GLU A 1 142 ? -3.648 13.469 21.312 1 96.19 142 GLU A O 1
ATOM 1188 N N . ILE A 1 143 ? -4.859 14.953 20.203 1 97.88 143 ILE A N 1
ATOM 1189 C CA . ILE A 1 143 ? -4.105 14.805 18.969 1 97.88 143 ILE A CA 1
ATOM 1190 C C . ILE A 1 143 ? -2.68 15.312 19.172 1 97.88 143 ILE A C 1
ATOM 1192 O O . ILE A 1 143 ? -1.721 14.688 18.703 1 97.88 143 ILE A O 1
ATOM 1196 N N . LEU A 1 144 ? -2.506 16.422 19.859 1 97.75 144 LEU A N 1
ATOM 1197 C CA . LEU A 1 144 ? -1.171 16.953 20.109 1 97.75 144 LEU A CA 1
ATOM 1198 C C . LEU A 1 144 ? -0.364 16 20.984 1 97.75 144 LEU A C 1
ATOM 1200 O O . LEU A 1 144 ? 0.814 15.758 20.719 1 97.75 144 LEU A O 1
ATOM 1204 N N . SER A 1 145 ? -1.008 15.484 22 1 96.88 145 SER A N 1
ATOM 1205 C CA . SER A 1 145 ? -0.344 14.531 22.875 1 96.88 145 SER A CA 1
ATOM 1206 C C . SER A 1 145 ? 0.093 13.289 22.109 1 96.88 145 SER A C 1
ATOM 1208 O O . SER A 1 145 ? 1.211 12.797 22.281 1 96.88 145 SER A O 1
ATOM 1210 N N . LEU A 1 146 ? -0.775 12.82 21.281 1 97.81 146 LEU A N 1
ATOM 1211 C CA . LEU A 1 146 ? -0.472 11.633 20.484 1 97.81 146 LEU A CA 1
ATOM 1212 C C . LEU A 1 146 ? 0.649 11.914 19.5 1 97.81 146 LEU A C 1
ATOM 1214 O O . LEU A 1 146 ? 1.504 11.055 19.25 1 97.81 146 LEU A O 1
ATOM 1218 N N . ALA A 1 147 ? 0.615 13.094 18.891 1 98.31 147 ALA A N 1
ATOM 1219 C CA . ALA A 1 147 ? 1.685 13.477 17.969 1 98.31 147 ALA A CA 1
ATOM 1220 C C . ALA A 1 147 ? 3.043 13.438 18.656 1 98.31 147 ALA A C 1
ATOM 1222 O O . ALA A 1 147 ? 4.016 12.93 18.094 1 98.31 147 ALA A O 1
ATOM 1223 N N . LEU A 1 148 ? 3.082 13.93 19.875 1 97.38 148 LEU A N 1
ATOM 1224 C CA . LEU A 1 148 ? 4.324 13.945 20.641 1 97.38 148 LEU A CA 1
ATOM 1225 C C . LEU A 1 148 ? 4.785 12.523 20.953 1 97.38 148 LEU A C 1
ATOM 1227 O O . LEU A 1 148 ? 5.98 12.227 20.891 1 97.38 148 LEU A O 1
ATOM 1231 N N . GLN A 1 149 ? 3.861 11.672 21.312 1 96.94 149 GLN A N 1
ATOM 1232 C CA . GLN A 1 149 ? 4.191 10.273 21.562 1 96.94 149 GLN A CA 1
ATOM 1233 C C . GLN A 1 149 ? 4.715 9.586 20.312 1 96.94 149 GLN A C 1
ATOM 1235 O O . GLN A 1 149 ? 5.652 8.789 20.375 1 96.94 149 GLN A O 1
ATOM 1240 N N . VAL A 1 150 ? 4.07 9.883 19.156 1 98.19 150 VAL A N 1
ATOM 1241 C CA . VAL A 1 150 ? 4.477 9.305 17.875 1 98.19 150 VAL A CA 1
ATOM 1242 C C . VAL A 1 150 ? 5.91 9.719 17.562 1 98.19 150 VAL A C 1
ATOM 1244 O O . VAL A 1 150 ? 6.727 8.883 17.172 1 98.19 150 VAL A O 1
ATOM 1247 N N . ILE A 1 151 ? 6.23 10.953 17.766 1 97.31 151 ILE A N 1
ATOM 1248 C CA . ILE A 1 151 ? 7.559 11.477 17.453 1 97.31 151 ILE A CA 1
ATOM 1249 C C . ILE A 1 151 ? 8.609 10.703 18.25 1 97.31 151 ILE A C 1
ATOM 1251 O O . ILE A 1 151 ? 9.68 10.375 17.719 1 97.31 151 ILE A O 1
ATOM 1255 N N . GLU A 1 152 ? 8.281 10.336 19.453 1 94.88 152 GLU A N 1
ATOM 1256 C CA . GLU A 1 152 ? 9.203 9.586 20.297 1 94.88 152 GLU A CA 1
ATOM 1257 C C . GLU A 1 152 ? 9.422 8.172 19.766 1 94.88 152 GLU A C 1
ATOM 1259 O O . GLU A 1 152 ? 10.461 7.562 20.031 1 94.88 152 GLU A O 1
ATOM 1264 N N . GLN A 1 153 ? 8.477 7.684 19.016 1 96.31 153 GLN A N 1
ATOM 1265 C CA . GLN A 1 153 ? 8.531 6.309 18.547 1 96.31 153 GLN A CA 1
ATOM 1266 C C . GLN A 1 153 ? 9.234 6.223 17.188 1 96.31 153 GLN A C 1
ATOM 1268 O O . GLN A 1 153 ? 9.5 5.129 16.688 1 96.31 153 GLN A O 1
ATOM 1273 N N . LEU A 1 154 ? 9.602 7.344 16.578 1 97 154 LEU A N 1
ATOM 1274 C CA . LEU A 1 154 ? 10.133 7.359 15.227 1 97 154 LEU A CA 1
ATOM 1275 C C . LEU A 1 154 ? 11.625 7.043 15.219 1 97 154 LEU A C 1
ATOM 1277 O O . LEU A 1 154 ? 12.188 6.703 14.18 1 97 154 LEU A O 1
ATOM 1281 N N . GLY A 1 155 ? 12.352 7.219 16.344 1 93.94 155 GLY A N 1
ATOM 1282 C CA . GLY A 1 155 ? 13.766 6.922 16.453 1 93.94 155 GLY A CA 1
ATOM 1283 C C . GLY A 1 155 ? 14.648 8.062 15.969 1 93.94 155 GLY A C 1
ATOM 1284 O O . GLY A 1 155 ? 15.844 7.867 15.719 1 93.94 155 GLY A O 1
ATOM 1285 N N . LEU A 1 156 ? 14.094 9.211 15.75 1 95.06 156 LEU A N 1
ATOM 1286 C CA . LEU A 1 156 ? 14.852 10.375 15.297 1 95.06 156 LEU A CA 1
ATOM 1287 C C . LEU A 1 156 ? 15.305 11.219 16.484 1 95.06 156 LEU A C 1
ATOM 1289 O O . LEU A 1 156 ? 14.57 11.367 17.469 1 95.06 156 LEU A O 1
ATOM 1293 N N . ASN A 1 157 ? 16.453 11.758 16.266 1 90.69 157 ASN A N 1
ATOM 1294 C CA . ASN A 1 157 ? 17.016 12.625 17.297 1 90.69 157 ASN A CA 1
ATOM 1295 C C . ASN A 1 157 ? 16.781 14.102 17 1 90.69 157 ASN A C 1
ATOM 1297 O O . ASN A 1 157 ? 16.484 14.461 15.852 1 90.69 157 ASN A O 1
ATOM 1301 N N . LYS A 1 158 ? 16.828 15 18.062 1 92.56 158 LYS A N 1
ATOM 1302 C CA . LYS A 1 158 ? 16.781 16.453 17.953 1 92.56 158 LYS A CA 1
ATOM 1303 C C . LYS A 1 158 ? 15.555 16.906 17.156 1 92.56 158 LYS A C 1
ATOM 1305 O O . LYS A 1 158 ? 15.672 17.641 16.172 1 92.56 158 LYS A O 1
ATOM 1310 N N . THR A 1 159 ? 14.469 16.406 17.562 1 96.31 159 THR A N 1
ATOM 1311 C CA . THR A 1 159 ? 13.219 16.781 16.906 1 96.31 159 THR A CA 1
ATOM 1312 C C . THR A 1 159 ? 12.648 18.062 17.516 1 96.31 159 THR A C 1
ATOM 1314 O O . THR A 1 159 ? 12.891 18.359 18.688 1 96.31 159 THR A O 1
ATOM 1317 N N . VAL A 1 160 ? 12 18.875 16.719 1 95.62 160 VAL A N 1
ATOM 1318 C CA . VAL A 1 160 ? 11.328 20.109 17.109 1 95.62 160 VAL A CA 1
ATOM 1319 C C . VAL A 1 160 ? 9.844 20.016 16.75 1 95.62 160 VAL A C 1
ATOM 1321 O O . VAL A 1 160 ? 9.484 19.516 15.688 1 95.62 160 VAL A O 1
ATOM 1324 N N . PHE A 1 161 ? 9.023 20.406 17.688 1 97.12 161 PHE A N 1
ATOM 1325 C CA . PHE A 1 161 ? 7.578 20.406 17.5 1 97.12 161 PHE A CA 1
ATOM 1326 C C . PHE A 1 161 ? 7.027 21.828 17.531 1 97.12 161 PHE A C 1
ATOM 1328 O O . PHE A 1 161 ? 7.207 22.547 18.516 1 97.12 161 PHE A O 1
ATOM 1335 N N . GLU A 1 162 ? 6.379 22.281 16.406 1 96.38 162 GLU A N 1
ATOM 1336 C CA . GLU A 1 162 ? 5.848 23.625 16.266 1 96.38 162 GLU A CA 1
ATOM 1337 C C . GLU A 1 162 ? 4.332 23.609 16.125 1 96.38 162 GLU A C 1
ATOM 1339 O O . GLU A 1 162 ? 3.775 22.734 15.453 1 96.38 162 GLU A O 1
ATOM 1344 N N . ILE A 1 163 ? 3.695 24.547 16.797 1 97 163 ILE A N 1
ATOM 1345 C CA . ILE A 1 163 ? 2.254 24.703 16.641 1 97 163 ILE A CA 1
ATOM 1346 C C . ILE A 1 163 ? 1.938 26.109 16.125 1 97 163 ILE A C 1
ATOM 1348 O O . ILE A 1 163 ? 2.668 27.062 16.406 1 97 163 ILE A O 1
ATOM 1352 N N . GLY A 1 164 ? 0.954 26.234 15.281 1 95.94 164 GLY A N 1
ATOM 1353 C CA . GLY A 1 164 ? 0.434 27.469 14.719 1 95.94 164 GLY A CA 1
ATOM 1354 C C . GLY A 1 164 ? -1.079 27.484 14.609 1 95.94 164 GLY A C 1
ATOM 1355 O O . GLY A 1 164 ? -1.756 26.625 15.164 1 95.94 164 GLY A O 1
ATOM 1356 N N . SER A 1 165 ? -1.565 28.531 14.031 1 95.69 165 SER A N 1
ATOM 1357 C CA . SER A 1 165 ? -3.012 28.703 13.922 1 95.69 165 SER A CA 1
ATOM 1358 C C . SER A 1 165 ? -3.406 29.281 12.57 1 95.69 165 SER A C 1
ATOM 1360 O O . SER A 1 165 ? -2.965 30.375 12.203 1 95.69 165 SER A O 1
ATOM 1362 N N . ALA A 1 166 ? -4.254 28.484 11.898 1 93.5 166 ALA A N 1
ATOM 1363 C CA . ALA A 1 166 ? -4.785 28.969 10.633 1 93.5 166 ALA A CA 1
ATOM 1364 C C . ALA A 1 166 ? -5.629 30.234 10.836 1 93.5 166 ALA A C 1
ATOM 1366 O O . ALA A 1 166 ? -5.613 31.141 10 1 93.5 166 ALA A O 1
ATOM 1367 N N . LYS A 1 167 ? -6.395 30.266 11.898 1 93.5 167 LYS A N 1
ATOM 1368 C CA . LYS A 1 167 ? -7.211 31.422 12.234 1 93.5 167 LYS A CA 1
ATOM 1369 C C . LYS A 1 167 ? -6.348 32.656 12.438 1 93.5 167 LYS A C 1
ATOM 1371 O O . LYS A 1 167 ? -6.695 33.75 11.984 1 93.5 167 LYS A O 1
ATOM 1376 N N . PHE A 1 168 ? -5.27 32.5 13.117 1 95.12 168 PHE A N 1
ATOM 1377 C CA . PHE A 1 168 ? -4.324 33.594 13.328 1 95.12 168 PHE A CA 1
ATOM 1378 C C . PHE A 1 168 ? -3.787 34.094 11.992 1 95.12 168 PHE A C 1
ATOM 1380 O O . PHE A 1 168 ? -3.791 35.281 11.734 1 95.12 168 PHE A O 1
ATOM 1387 N N . PHE A 1 169 ? -3.377 33.188 11.172 1 93.38 169 PHE A N 1
ATOM 1388 C CA . PHE A 1 169 ? -2.812 33.531 9.867 1 93.38 169 PHE A CA 1
ATOM 1389 C C . PHE A 1 169 ? -3.828 34.281 9.008 1 93.38 169 PHE A C 1
ATOM 1391 O O . PHE A 1 169 ? -3.502 35.281 8.383 1 93.38 169 PHE A O 1
ATOM 1398 N N . GLN A 1 170 ? -4.988 33.75 8.961 1 91.5 170 GLN A N 1
ATOM 1399 C CA . GLN A 1 170 ? -6.031 34.375 8.156 1 91.5 170 GLN A CA 1
ATOM 1400 C C . GLN A 1 170 ? -6.316 35.812 8.625 1 91.5 170 GLN A C 1
ATOM 1402 O O . GLN A 1 170 ? -6.488 36.719 7.809 1 91.5 170 GLN A O 1
ATOM 1407 N N . ARG A 1 171 ? -6.426 35.969 9.938 1 93.75 171 ARG A N 1
ATOM 1408 C CA . ARG A 1 171 ? -6.66 37.281 10.492 1 93.75 171 ARG A CA 1
ATOM 1409 C C . ARG A 1 171 ? -5.508 38.25 10.172 1 93.75 171 ARG A C 1
ATOM 1411 O O . ARG A 1 171 ? -5.727 39.406 9.844 1 93.75 171 ARG A O 1
ATOM 1418 N N . LEU A 1 172 ? -4.32 37.688 10.289 1 92.81 172 LEU A N 1
ATOM 1419 C CA . LEU A 1 172 ? -3.137 38.469 9.938 1 92.81 172 LEU A CA 1
ATOM 1420 C C . LEU A 1 172 ? -3.215 38.969 8.5 1 92.81 172 LEU A C 1
ATOM 1422 O O . LEU A 1 172 ? -2.904 40.125 8.211 1 92.81 172 LEU A O 1
ATOM 1426 N N . CYS A 1 173 ? -3.582 38.125 7.617 1 91.25 173 CYS A N 1
ATOM 1427 C CA . CYS A 1 173 ? -3.723 38.469 6.207 1 91.25 173 CYS A CA 1
ATOM 1428 C C . CYS A 1 173 ? -4.77 39.562 6.02 1 91.25 173 CYS A C 1
ATOM 1430 O O . CYS A 1 173 ? -4.586 40.469 5.207 1 91.25 173 CYS A O 1
ATOM 1432 N N . GLN A 1 174 ? -5.836 39.438 6.738 1 91.94 174 GLN A N 1
ATOM 1433 C CA . GLN A 1 174 ? -6.887 40.438 6.656 1 91.94 174 GLN A CA 1
ATOM 1434 C C . GLN A 1 174 ? -6.371 41.812 7.094 1 91.94 174 GLN A C 1
ATOM 1436 O O . GLN A 1 174 ? -6.688 42.812 6.473 1 91.94 174 GLN A O 1
ATOM 1441 N N . LEU A 1 175 ? -5.629 41.812 8.133 1 91.94 175 LEU A N 1
ATOM 1442 C CA . LEU A 1 175 ? -5.098 43.031 8.672 1 91.94 175 LEU A CA 1
ATOM 1443 C C . LEU A 1 175 ? -4.027 43.625 7.762 1 91.94 175 LEU A C 1
ATOM 1445 O O . LEU A 1 175 ? -3.779 44.844 7.777 1 91.94 175 LEU A O 1
ATOM 1449 N N . ALA A 1 176 ? -3.396 42.75 7.008 1 88.94 176 ALA A N 1
ATOM 1450 C CA . ALA A 1 176 ? -2.361 43.188 6.07 1 88.94 176 ALA A CA 1
ATOM 1451 C C . ALA A 1 176 ? -2.959 43.531 4.711 1 88.94 176 ALA A C 1
ATOM 1453 O O . ALA A 1 176 ? -2.393 43.188 3.67 1 88.94 176 ALA A O 1
ATOM 1454 N N . ASP A 1 177 ? -4.055 44.094 4.684 1 81.69 177 ASP A N 1
ATOM 1455 C CA . ASP A 1 177 ? -4.77 44.656 3.535 1 81.69 177 ASP A CA 1
ATOM 1456 C C . ASP A 1 177 ? -5.156 43.562 2.551 1 81.69 177 ASP A C 1
ATOM 1458 O O . ASP A 1 177 ? -5.133 43.75 1.337 1 81.69 177 ASP A O 1
ATOM 1462 N N . GLY A 1 178 ? -5.25 42.406 3.008 1 76.69 178 GLY A N 1
ATOM 1463 C CA . GLY A 1 178 ? -5.734 41.281 2.188 1 76.69 178 GLY A CA 1
ATOM 1464 C C . GLY A 1 178 ? -4.676 40.719 1.257 1 76.69 178 GLY A C 1
ATOM 1465 O O . GLY A 1 178 ? -4.996 40.062 0.278 1 76.69 178 GLY A O 1
ATOM 1466 N N . SER A 1 179 ? -3.463 41.094 1.434 1 78.25 179 SER A N 1
ATOM 1467 C CA . SER A 1 179 ? -2.354 40.625 0.617 1 78.25 179 SER A CA 1
ATOM 1468 C C . SER A 1 179 ? -1.979 39.188 0.982 1 78.25 179 SER A C 1
ATOM 1470 O O . SER A 1 179 ? -0.806 38.875 1.211 1 78.25 179 SER A O 1
ATOM 1472 N N . THR A 1 180 ? -2.896 38.344 0.865 1 81.56 180 THR A N 1
ATOM 1473 C CA . THR A 1 180 ? -2.756 36.969 1.327 1 81.56 180 THR A CA 1
ATOM 1474 C C . THR A 1 180 ? -1.673 36.25 0.535 1 81.56 180 THR A C 1
ATOM 1476 O O . THR A 1 180 ? -0.793 35.625 1.117 1 81.56 180 THR A O 1
ATOM 1479 N N . GLU A 1 181 ? -1.682 36.375 -0.711 1 84.38 181 GLU A N 1
ATOM 1480 C CA . GLU A 1 181 ? -0.738 35.656 -1.558 1 84.38 181 GLU A CA 1
ATOM 1481 C C . GLU A 1 181 ? 0.698 36.094 -1.283 1 84.38 181 GLU A C 1
ATOM 1483 O O . GLU A 1 181 ? 1.585 35.25 -1.108 1 84.38 181 GLU A O 1
ATOM 1488 N N . LEU A 1 182 ? 0.856 37.406 -1.261 1 86.69 182 LEU A N 1
ATOM 1489 C CA . LEU A 1 182 ? 2.195 37.938 -1.035 1 86.69 182 LEU A CA 1
ATOM 1490 C C . LEU A 1 182 ? 2.701 37.562 0.354 1 86.69 182 LEU A C 1
ATOM 1492 O O . LEU A 1 182 ? 3.842 37.125 0.505 1 86.69 182 LEU A O 1
ATOM 1496 N N . LEU A 1 183 ? 1.912 37.781 1.379 1 88.12 183 LEU A N 1
ATOM 1497 C CA . LEU A 1 183 ? 2.301 37.438 2.744 1 88.12 183 LEU A CA 1
ATOM 1498 C C . LEU A 1 183 ? 2.605 35.938 2.871 1 88.12 183 LEU A C 1
ATOM 1500 O O . LEU A 1 183 ? 3.566 35.562 3.541 1 88.12 183 LEU A O 1
ATOM 1504 N N . THR A 1 184 ? 1.806 35.125 2.209 1 87.56 184 THR A N 1
ATOM 1505 C CA . THR A 1 184 ? 2.021 33.688 2.195 1 87.56 184 THR A CA 1
ATOM 1506 C C . THR A 1 184 ? 3.408 33.344 1.653 1 87.56 184 THR A C 1
ATOM 1508 O O . THR A 1 184 ? 4.16 32.594 2.277 1 87.56 184 THR A O 1
ATOM 1511 N N . GLU A 1 185 ? 3.707 33.875 0.603 1 88.44 185 GLU A N 1
ATOM 1512 C CA . GLU A 1 185 ? 4.992 33.625 -0.033 1 88.44 185 GLU A CA 1
ATOM 1513 C C . GLU A 1 185 ? 6.152 34.062 0.858 1 88.44 185 GLU A C 1
ATOM 1515 O O . GLU A 1 185 ? 7.141 33.344 0.999 1 88.44 185 GLU A O 1
ATOM 1520 N N . LEU A 1 186 ? 6.016 35.188 1.38 1 89.69 186 LEU A N 1
ATOM 1521 C CA . LEU A 1 186 ? 7.07 35.75 2.217 1 89.69 186 LEU A CA 1
ATOM 1522 C C . LEU A 1 186 ? 7.285 34.906 3.465 1 89.69 186 LEU A C 1
ATOM 1524 O O . LEU A 1 186 ? 8.422 34.688 3.871 1 89.69 186 LEU A O 1
ATOM 1528 N N . LEU A 1 187 ? 6.23 34.469 4.035 1 87.69 187 LEU A N 1
ATOM 1529 C CA . LEU A 1 187 ? 6.305 33.688 5.262 1 87.69 187 LEU A CA 1
ATOM 1530 C C . LEU A 1 187 ? 6.844 32.281 4.973 1 87.69 187 LEU A C 1
ATOM 1532 O O . LEU A 1 187 ? 7.656 31.75 5.734 1 87.69 187 LEU A O 1
ATOM 1536 N N . LEU A 1 188 ? 6.395 31.688 3.902 1 85.12 188 LEU A N 1
ATOM 1537 C CA . LEU A 1 188 ? 6.863 30.359 3.525 1 85.12 188 LEU A CA 1
ATOM 1538 C C . LEU A 1 188 ? 8.367 30.359 3.291 1 85.12 188 LEU A C 1
ATOM 1540 O O . LEU A 1 188 ? 9.062 29.422 3.684 1 85.12 188 LEU A O 1
ATOM 1544 N N . LYS A 1 189 ? 8.828 31.469 2.709 1 86.88 189 LYS A N 1
ATOM 1545 C CA . LYS A 1 189 ? 10.242 31.578 2.367 1 86.88 189 LYS A CA 1
ATOM 1546 C C . LYS A 1 189 ? 11.047 32.156 3.529 1 86.88 189 LYS A C 1
ATOM 1548 O O . LYS A 1 189 ? 12.273 32.25 3.457 1 86.88 189 LYS A O 1
ATOM 1553 N N . LYS A 1 190 ? 10.312 32.469 4.523 1 87 190 LYS A N 1
ATOM 1554 C CA . LYS A 1 190 ? 10.953 33.188 5.633 1 87 190 LYS A CA 1
ATOM 1555 C C . LYS A 1 190 ? 11.836 34.312 5.129 1 87 190 LYS A C 1
ATOM 1557 O O . LYS A 1 190 ? 12.992 34.438 5.535 1 87 190 LYS A O 1
ATOM 1562 N N . ASP A 1 191 ? 11.289 35.094 4.234 1 90.94 191 ASP A N 1
ATOM 1563 C CA . ASP A 1 191 ? 11.992 36.188 3.58 1 90.94 191 ASP A CA 1
ATOM 1564 C C . ASP A 1 191 ? 11.883 37.469 4.398 1 90.94 191 ASP A C 1
ATOM 1566 O O . ASP A 1 191 ? 11.016 38.312 4.145 1 90.94 191 ASP A O 1
ATOM 1570 N N . LEU A 1 192 ? 12.883 37.656 5.191 1 88.94 192 LEU A N 1
ATOM 1571 C CA . LEU A 1 192 ? 12.859 38.812 6.09 1 88.94 192 LEU A CA 1
ATOM 1572 C C . LEU A 1 192 ? 12.945 40.125 5.305 1 88.94 192 LEU A C 1
ATOM 1574 O O . LEU A 1 192 ? 12.258 41.094 5.633 1 88.94 192 LEU A O 1
ATOM 1578 N N . SER A 1 193 ? 13.805 40.094 4.324 1 92.38 193 SER A N 1
ATOM 1579 C CA . SER A 1 193 ? 13.961 41.312 3.504 1 92.38 193 SER A CA 1
ATOM 1580 C C . SER A 1 193 ? 12.672 41.656 2.77 1 92.38 193 SER A C 1
ATOM 1582 O O . SER A 1 193 ? 12.258 42.812 2.727 1 92.38 193 SER A O 1
ATOM 1584 N N . GLY A 1 194 ? 12.117 40.656 2.203 1 92.5 194 GLY A N 1
ATOM 1585 C CA . GLY A 1 194 ? 10.852 40.844 1.515 1 92.5 194 GLY A CA 1
ATOM 1586 C C . GLY A 1 194 ? 9.734 41.312 2.436 1 92.5 194 GLY A C 1
ATOM 1587 O O . GLY A 1 194 ? 8.922 42.156 2.057 1 92.5 194 GLY A O 1
ATOM 1588 N N . LEU A 1 195 ? 9.758 40.781 3.629 1 91.62 195 LEU A N 1
ATOM 1589 C CA . LEU A 1 195 ? 8.734 41.156 4.602 1 91.62 195 LEU A CA 1
ATOM 1590 C C . LEU A 1 195 ? 8.898 42.625 5.031 1 91.62 195 LEU A C 1
ATOM 1592 O O . LEU A 1 195 ? 7.91 43.344 5.164 1 91.62 195 LEU A O 1
ATOM 1596 N N . ASN A 1 196 ? 10.125 43.031 5.207 1 92.25 196 ASN A N 1
ATOM 1597 C CA . ASN A 1 196 ? 10.391 44.406 5.555 1 92.25 196 ASN A CA 1
ATOM 1598 C C . ASN A 1 196 ? 9.945 45.375 4.445 1 92.25 196 ASN A C 1
ATOM 1600 O O . ASN A 1 196 ? 9.352 46.406 4.719 1 92.25 196 ASN A O 1
ATOM 1604 N N . ALA A 1 197 ? 10.289 45 3.273 1 93.44 197 ALA A N 1
ATOM 1605 C CA . ALA A 1 197 ? 9.859 45.812 2.133 1 93.44 197 ALA A CA 1
ATOM 1606 C C . ALA A 1 197 ? 8.336 45.875 2.061 1 93.44 197 ALA A C 1
ATOM 1608 O O . ALA A 1 197 ? 7.781 46.938 1.761 1 93.44 197 ALA A O 1
ATOM 1609 N N . PHE A 1 198 ? 7.727 44.812 2.256 1 92.56 198 PHE A N 1
ATOM 1610 C CA . PHE A 1 198 ? 6.27 44.719 2.264 1 92.56 198 PHE A CA 1
ATOM 1611 C C . PHE A 1 198 ? 5.688 45.656 3.334 1 92.56 198 PHE A C 1
ATOM 1613 O O . PHE A 1 198 ? 4.723 46.375 3.08 1 92.56 198 PHE A O 1
ATOM 1620 N N . ILE A 1 199 ? 6.262 45.625 4.527 1 91.56 199 ILE A N 1
ATOM 1621 C CA . ILE A 1 199 ? 5.816 46.438 5.656 1 91.56 199 ILE A CA 1
ATOM 1622 C C . ILE A 1 199 ? 5.984 47.938 5.32 1 91.56 199 ILE A C 1
ATOM 1624 O O . ILE A 1 199 ? 5.082 48.719 5.574 1 91.56 199 ILE A O 1
ATOM 1628 N N . GLU A 1 200 ? 7.074 48.25 4.688 1 91.94 200 GLU A N 1
ATOM 1629 C CA . GLU A 1 200 ? 7.383 49.656 4.387 1 91.94 200 GLU A CA 1
ATOM 1630 C C . GLU A 1 200 ? 6.473 50.219 3.291 1 91.94 200 GLU A C 1
ATOM 1632 O O . GLU A 1 200 ? 6.148 51.406 3.281 1 91.94 200 GLU A O 1
ATOM 1637 N N . LYS A 1 201 ? 6.145 49.375 2.42 1 91.75 201 LYS A N 1
ATOM 1638 C CA . LYS A 1 201 ? 5.328 49.781 1.278 1 91.75 201 LYS A CA 1
ATOM 1639 C C . LYS A 1 201 ? 3.873 49.969 1.689 1 91.75 201 LYS A C 1
ATOM 1641 O O . LYS A 1 201 ? 3.092 50.594 0.949 1 91.75 201 LYS A O 1
ATOM 1646 N N . ASN A 1 202 ? 3.588 49.469 2.834 1 91.38 202 ASN A N 1
ATOM 1647 C CA . ASN A 1 202 ? 2.201 49.562 3.281 1 91.38 202 ASN A CA 1
ATOM 1648 C C . ASN A 1 202 ? 2.074 50.375 4.547 1 91.38 202 ASN A C 1
ATOM 1650 O O . ASN A 1 202 ? 3.061 50.594 5.258 1 91.38 202 ASN A O 1
ATOM 1654 N N . ASN A 1 203 ? 0.86 50.969 4.789 1 88.88 203 ASN A N 1
ATOM 1655 C CA . ASN A 1 203 ? 0.599 51.781 5.961 1 88.88 203 ASN A CA 1
ATOM 1656 C C . ASN A 1 203 ? -0.069 51 7.078 1 88.88 203 ASN A C 1
ATOM 1658 O O . ASN A 1 203 ? -1.221 51.25 7.43 1 88.88 203 ASN A O 1
ATOM 1662 N N . PHE A 1 204 ? 0.703 50.156 7.711 1 91.81 204 PHE A N 1
ATOM 1663 C CA . PHE A 1 204 ? 0.209 49.344 8.812 1 91.81 204 PHE A CA 1
ATOM 1664 C C . PHE A 1 204 ? 0.361 50.062 10.141 1 91.81 204 PHE A C 1
ATOM 1666 O O . PHE A 1 204 ? 1.159 51 10.25 1 91.81 204 PHE A O 1
ATOM 1673 N N . SER A 1 205 ? -0.458 49.75 11.094 1 92.5 205 SER A N 1
ATOM 1674 C CA . SER A 1 205 ? -0.271 50.281 12.438 1 92.5 205 SER A CA 1
ATOM 1675 C C . SER A 1 205 ? 1.1 49.906 12.992 1 92.5 205 SER A C 1
ATOM 1677 O O . SER A 1 205 ? 1.71 48.906 12.555 1 92.5 205 SER A O 1
ATOM 1679 N N . LYS A 1 206 ? 1.587 50.688 13.953 1 93.94 206 LYS A N 1
ATOM 1680 C CA . LYS A 1 206 ? 2.871 50.406 14.594 1 93.94 206 LYS A CA 1
ATOM 1681 C C . LYS A 1 206 ? 2.896 49 15.211 1 93.94 206 LYS A C 1
ATOM 1683 O O . LYS A 1 206 ? 3.918 48.312 15.156 1 93.94 206 LYS A O 1
ATOM 1688 N N . GLU A 1 207 ? 1.768 48.625 15.75 1 94.25 207 GLU A N 1
ATOM 1689 C CA . GLU A 1 207 ? 1.655 47.344 16.422 1 94.25 207 GLU A CA 1
ATOM 1690 C C . GLU A 1 207 ? 1.715 46.188 15.43 1 94.25 207 GLU A C 1
ATOM 1692 O O . GLU A 1 207 ? 2.391 45.188 15.672 1 94.25 207 GLU A O 1
ATOM 1697 N N . LEU A 1 208 ? 1.012 46.344 14.344 1 94.38 208 LEU A N 1
ATOM 1698 C CA . LEU A 1 208 ? 1.03 45.312 13.312 1 94.38 208 LEU A CA 1
ATOM 1699 C C . LEU A 1 208 ? 2.412 45.188 12.68 1 94.38 208 LEU A C 1
ATOM 1701 O O . LEU A 1 208 ? 2.883 44.094 12.391 1 94.38 208 LEU A O 1
ATOM 1705 N N . ARG A 1 209 ? 3.053 46.281 12.438 1 93.94 209 ARG A N 1
ATOM 1706 C CA . ARG A 1 209 ? 4.41 46.312 11.906 1 93.94 209 ARG A CA 1
ATOM 1707 C C . ARG A 1 209 ? 5.367 45.562 12.82 1 93.94 209 ARG A C 1
ATOM 1709 O O . ARG A 1 209 ? 6.176 44.75 12.352 1 93.94 209 ARG A O 1
ATOM 1716 N N . GLY A 1 210 ? 5.254 45.875 14.094 1 93.06 210 GLY A N 1
ATOM 1717 C CA . GLY A 1 210 ? 6.094 45.188 15.07 1 93.06 210 GLY A CA 1
ATOM 1718 C C . GLY A 1 210 ? 5.906 43.688 15.07 1 93.06 210 GLY A C 1
ATOM 1719 O O . GLY A 1 210 ? 6.883 42.938 15.148 1 93.06 210 GLY A O 1
ATOM 1720 N N . LEU A 1 211 ? 4.684 43.25 15.008 1 94.69 211 LEU A N 1
ATOM 1721 C CA . LEU A 1 211 ? 4.371 41.844 14.984 1 94.69 211 LEU A CA 1
ATOM 1722 C C . LEU A 1 211 ? 4.945 41.188 13.734 1 94.69 211 LEU A C 1
ATOM 1724 O O . LEU A 1 211 ? 5.617 40.156 13.828 1 94.69 211 LEU A O 1
ATOM 1728 N N . LEU A 1 212 ? 4.734 41.75 12.562 1 92.75 212 LEU A N 1
ATOM 1729 C CA . LEU A 1 212 ? 5.168 41.188 11.289 1 92.75 212 LEU A CA 1
ATOM 1730 C C . LEU A 1 212 ? 6.688 41.125 11.219 1 92.75 212 LEU A C 1
ATOM 1732 O O . LEU A 1 212 ? 7.246 40.156 10.672 1 92.75 212 LEU A O 1
ATOM 1736 N N . LYS A 1 213 ? 7.34 42.031 11.805 1 90.31 213 LYS A N 1
ATOM 1737 C CA . LYS A 1 213 ? 8.797 42.094 11.766 1 90.31 213 LYS A CA 1
ATOM 1738 C C . LYS A 1 213 ? 9.414 40.969 12.602 1 90.31 213 LYS A C 1
ATOM 1740 O O . LYS A 1 213 ? 10.508 40.5 12.289 1 90.31 213 LYS A O 1
ATOM 1745 N N . GLU A 1 214 ? 8.656 40.562 13.578 1 90.88 214 GLU A N 1
ATOM 1746 C CA . GLU A 1 214 ? 9.25 39.625 14.531 1 90.88 214 GLU A CA 1
ATOM 1747 C C . GLU A 1 214 ? 8.617 38.25 14.406 1 90.88 214 GLU A C 1
ATOM 1749 O O . GLU A 1 214 ? 9 37.312 15.125 1 90.88 214 GLU A O 1
ATOM 1754 N N . ILE A 1 215 ? 7.734 38.031 13.594 1 87.25 215 ILE A N 1
ATOM 1755 C CA . ILE A 1 215 ? 6.82 36.906 13.547 1 87.25 215 ILE A CA 1
ATOM 1756 C C . ILE A 1 215 ? 7.617 35.594 13.406 1 87.25 215 ILE A C 1
ATOM 1758 O O . ILE A 1 215 ? 7.215 34.562 13.93 1 87.25 215 ILE A O 1
ATOM 1762 N N . PHE A 1 216 ? 8.727 35.562 12.734 1 81 216 PHE A N 1
ATOM 1763 C CA . PHE A 1 216 ? 9.453 34.312 12.664 1 81 216 PHE A CA 1
ATOM 1764 C C . PHE A 1 216 ? 10.875 34.469 13.195 1 81 216 PHE A C 1
ATOM 1766 O O . PHE A 1 216 ? 11.711 33.594 13.023 1 81 216 PHE A O 1
ATOM 1773 N N . ILE A 1 217 ? 11.156 35.5 13.883 1 82.44 217 ILE A N 1
ATOM 1774 C CA . ILE A 1 217 ? 12.477 35.781 14.445 1 82.44 217 ILE A CA 1
ATOM 1775 C C . ILE A 1 217 ? 12.539 35.281 15.883 1 82.44 217 ILE A C 1
ATOM 1777 O O . ILE A 1 217 ? 13.492 34.594 16.25 1 82.44 217 ILE A O 1
ATOM 1781 N N . THR A 1 218 ? 11.516 35.594 16.609 1 83.88 218 THR A N 1
ATOM 1782 C CA . THR A 1 218 ? 11.539 35.219 18.016 1 83.88 218 THR A CA 1
ATOM 1783 C C . THR A 1 218 ? 10.617 34.031 18.281 1 83.88 218 THR A C 1
ATOM 1785 O O . THR A 1 218 ? 9.57 33.906 17.641 1 83.88 218 THR A O 1
ATOM 1788 N N . ASN A 1 219 ? 11.094 33.156 19.219 1 84.75 219 ASN A N 1
ATOM 1789 C CA . ASN A 1 219 ? 10.242 32.094 19.734 1 84.75 219 ASN A CA 1
ATOM 1790 C C . ASN A 1 219 ? 10.016 32.219 21.234 1 84.75 219 ASN A C 1
ATOM 1792 O O . ASN A 1 219 ? 9.516 31.312 21.875 1 84.75 219 ASN A O 1
ATOM 1796 N N . GLU A 1 220 ? 10.375 33.375 21.734 1 90.56 220 GLU A N 1
ATOM 1797 C CA . GLU A 1 220 ? 10.172 33.625 23.156 1 90.56 220 GLU A CA 1
ATOM 1798 C C . GLU A 1 220 ? 8.719 33.969 23.453 1 90.56 220 GLU A C 1
ATOM 1800 O O . GLU A 1 220 ? 8.164 34.938 22.906 1 90.56 220 GLU A O 1
ATOM 1805 N N . LEU A 1 221 ? 8.195 33.25 24.406 1 91.75 221 LEU A N 1
ATOM 1806 C CA . LEU A 1 221 ? 6.766 33.344 24.688 1 91.75 221 LEU A CA 1
ATOM 1807 C C . LEU A 1 221 ? 6.375 34.719 25.172 1 91.75 221 LEU A C 1
ATOM 1809 O O . LEU A 1 221 ? 5.367 35.281 24.734 1 91.75 221 LEU A O 1
ATOM 1813 N N . SER A 1 222 ? 7.16 35.281 26.047 1 92.75 222 SER A N 1
ATOM 1814 C CA . SER A 1 222 ? 6.84 36.594 26.609 1 92.75 222 SER A CA 1
ATOM 1815 C C . SER A 1 222 ? 6.848 37.688 25.531 1 92.75 222 SER A C 1
ATOM 1817 O O . SER A 1 222 ? 5.996 38.562 25.531 1 92.75 222 SER A O 1
ATOM 1819 N N . ARG A 1 223 ? 7.797 37.625 24.734 1 94.19 223 ARG A N 1
ATOM 1820 C CA . ARG A 1 223 ? 7.898 38.562 23.641 1 94.19 223 ARG A CA 1
ATOM 1821 C C . ARG A 1 223 ? 6.746 38.406 22.656 1 94.19 223 ARG A C 1
ATOM 1823 O O . ARG A 1 223 ? 6.148 39.406 22.234 1 94.19 223 ARG A O 1
ATOM 1830 N N . LEU A 1 224 ? 6.449 37.25 22.328 1 94.56 224 LEU A N 1
ATOM 1831 C CA . LEU A 1 224 ? 5.324 36.969 21.438 1 94.56 224 LEU A CA 1
ATOM 1832 C C . LEU A 1 224 ? 4.02 37.5 22.031 1 94.56 224 LEU A C 1
ATOM 1834 O O . LEU A 1 224 ? 3.201 38.094 21.328 1 94.56 224 LEU A O 1
ATOM 1838 N N . GLU A 1 225 ? 3.855 37.25 23.281 1 95.56 225 GLU A N 1
ATOM 1839 C CA . GLU A 1 225 ? 2.65 37.719 23.969 1 95.56 225 GLU A CA 1
ATOM 1840 C C . GLU A 1 225 ? 2.498 39.219 23.906 1 95.56 225 GLU A C 1
ATOM 1842 O O . GLU A 1 225 ? 1.405 39.719 23.641 1 95.56 225 GLU A O 1
ATOM 1847 N N . ASN A 1 226 ? 3.566 39.875 24.156 1 96.12 226 ASN A N 1
ATOM 1848 C CA . ASN A 1 226 ? 3.543 41.344 24.094 1 96.12 226 ASN A CA 1
ATOM 1849 C C . ASN A 1 226 ? 3.193 41.844 22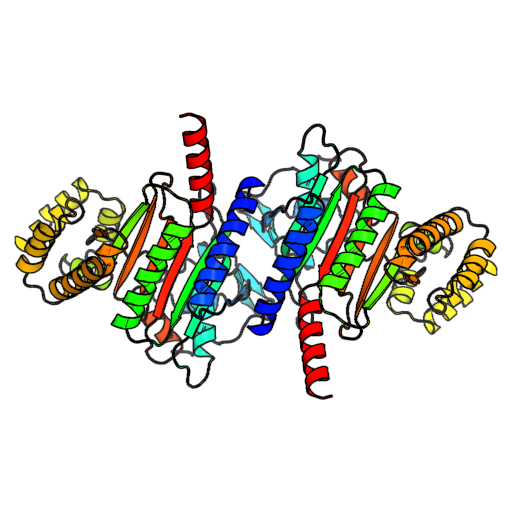.688 1 96.12 226 ASN A C 1
ATOM 1851 O O . ASN A 1 226 ? 2.381 42.75 22.531 1 96.12 226 ASN A O 1
ATOM 1855 N N . LEU A 1 227 ? 3.832 41.25 21.719 1 96 227 LEU A N 1
ATOM 1856 C CA . LEU A 1 227 ? 3.604 41.656 20.344 1 96 227 LEU A CA 1
ATOM 1857 C C . LEU A 1 227 ? 2.145 41.438 19.953 1 96 227 LEU A C 1
ATOM 1859 O O . LEU A 1 227 ? 1.536 42.312 19.312 1 96 227 LEU A O 1
ATOM 1863 N N . VAL A 1 228 ? 1.581 40.344 20.312 1 97.25 228 VAL A N 1
ATOM 1864 C CA . VAL A 1 228 ? 0.218 40 19.922 1 97.25 228 VAL A CA 1
ATOM 1865 C C . VAL A 1 228 ? -0.775 40.844 20.688 1 97.25 228 VAL A C 1
ATOM 1867 O O . VAL A 1 228 ? -1.71 41.406 20.109 1 97.25 228 VAL A O 1
ATOM 1870 N N . THR A 1 229 ? -0.558 41.031 22 1 97 229 THR A N 1
ATOM 1871 C CA . THR A 1 229 ? -1.459 41.812 22.844 1 97 229 THR A CA 1
ATOM 1872 C C . THR A 1 229 ? -1.485 43.281 22.406 1 97 229 THR A C 1
ATOM 1874 O O . THR A 1 229 ? -2.523 43.938 22.484 1 97 229 THR A O 1
ATOM 1877 N N . ASN A 1 230 ? -0.386 43.781 22 1 96.12 230 ASN A N 1
ATOM 1878 C CA . ASN A 1 230 ? -0.27 45.188 21.594 1 96.12 230 ASN A CA 1
ATOM 1879 C C . ASN A 1 230 ? -1.129 45.469 20.359 1 96.12 230 ASN A C 1
ATOM 1881 O O . ASN A 1 230 ? -1.497 46.625 20.125 1 96.12 230 ASN A O 1
ATOM 1885 N N . THR A 1 231 ? -1.396 44.5 19.594 1 95.62 231 THR A N 1
ATOM 1886 C CA . THR A 1 231 ? -2.219 44.688 18.406 1 95.62 231 THR A CA 1
ATOM 1887 C C . THR A 1 231 ? -3.656 45.031 18.797 1 95.62 231 THR A C 1
ATOM 1889 O O . THR A 1 231 ? -4.426 45.531 17.984 1 95.62 231 THR A O 1
ATOM 1892 N N . LYS A 1 232 ? -4.125 44.656 20 1 96.25 232 LYS A N 1
ATOM 1893 C CA . LYS A 1 232 ? -5.469 44.844 20.531 1 96.25 232 LYS A CA 1
ATOM 1894 C C . LYS A 1 232 ? -6.516 44.188 19.625 1 96.25 232 LYS A C 1
ATOM 1896 O O . LYS A 1 232 ? -7.641 44.688 19.531 1 96.25 232 LYS A O 1
ATOM 1901 N N . ASP A 1 233 ? -6.066 43.188 18.891 1 96.88 233 ASP A N 1
ATOM 1902 C CA . ASP A 1 233 ? -6.992 42.438 18.031 1 96.88 233 ASP A CA 1
ATOM 1903 C C . ASP A 1 233 ? -7.477 41.156 18.734 1 96.88 233 ASP A C 1
ATOM 1905 O O . ASP A 1 233 ? -6.684 40.25 19.016 1 96.88 233 ASP A O 1
ATOM 1909 N N . ASP A 1 234 ? -8.727 41.031 18.891 1 97.38 234 ASP A N 1
ATOM 1910 C CA . ASP A 1 234 ? -9.305 39.969 19.703 1 97.38 234 ASP A CA 1
ATOM 1911 C C . ASP A 1 234 ? -9.039 38.594 19.078 1 97.38 234 ASP A C 1
ATOM 1913 O O . ASP A 1 234 ? -8.836 37.594 19.781 1 97.38 234 ASP A O 1
ATOM 1917 N N . VAL A 1 235 ? -9.078 38.469 17.812 1 97.06 235 VAL A N 1
ATOM 1918 C CA . VAL A 1 235 ? -8.875 37.219 17.109 1 97.06 235 VAL A CA 1
ATOM 1919 C C . VAL A 1 235 ? -7.426 36.75 17.281 1 97.06 235 VAL A C 1
ATOM 1921 O O . VAL A 1 235 ? -7.176 35.594 17.625 1 97.06 235 VAL A O 1
ATOM 1924 N N . LEU A 1 236 ? -6.469 37.656 17.047 1 97.38 236 LEU A N 1
ATOM 1925 C CA . LEU A 1 236 ? -5.059 37.344 17.203 1 97.38 236 LEU A CA 1
ATOM 1926 C C . LEU A 1 236 ? -4.75 36.938 18.656 1 97.38 236 LEU A C 1
ATOM 1928 O O . LEU A 1 236 ? -4.059 35.938 18.891 1 97.38 236 LEU A O 1
ATOM 1932 N N . ILE A 1 237 ? -5.324 37.688 19.578 1 97.94 237 ILE A N 1
ATOM 1933 C CA . ILE A 1 237 ? -5.059 37.469 20.984 1 97.94 237 ILE A CA 1
ATOM 1934 C C . ILE A 1 237 ? -5.645 36.125 21.422 1 97.94 237 ILE A C 1
ATOM 1936 O O . ILE A 1 237 ? -4.969 35.344 22.078 1 97.94 237 ILE A O 1
ATOM 1940 N N . SER A 1 238 ? -6.816 35.875 21.062 1 97.31 238 SER A N 1
ATOM 1941 C CA . SER A 1 238 ? -7.469 34.625 21.453 1 97.31 238 SER A CA 1
ATOM 1942 C C . SER A 1 238 ? -6.758 33.406 20.859 1 97.31 238 SER A C 1
ATOM 1944 O O . SER A 1 238 ? -6.609 32.406 21.516 1 97.31 238 SER A O 1
ATOM 1946 N N . SER A 1 239 ? -6.379 33.5 19.594 1 96.81 239 SER A N 1
ATOM 1947 C CA . SER A 1 239 ? -5.668 32.406 18.938 1 96.81 239 SER A CA 1
ATOM 1948 C C . SER A 1 239 ? -4.32 32.156 19.609 1 96.81 239 SER A C 1
ATOM 1950 O O . SER A 1 239 ? -3.939 30.984 19.812 1 96.81 239 SER A O 1
ATOM 1952 N N . PHE A 1 240 ? -3.627 33.188 19.938 1 97.06 240 PHE A N 1
ATOM 1953 C CA . PHE A 1 240 ? -2.34 33.062 20.609 1 97.06 240 PHE A CA 1
ATOM 1954 C C . PHE A 1 240 ? -2.512 32.438 21.984 1 97.06 240 PHE A C 1
ATOM 1956 O O . PHE A 1 240 ? -1.723 31.578 22.391 1 97.06 240 PHE A O 1
ATOM 1963 N N . ASP A 1 241 ? -3.527 32.906 22.672 1 97.25 241 ASP A N 1
ATOM 1964 C CA . ASP A 1 241 ? -3.783 32.375 24.016 1 97.25 241 ASP A CA 1
ATOM 1965 C C . ASP A 1 241 ? -4.043 30.875 23.984 1 97.25 241 ASP A C 1
ATOM 1967 O O . ASP A 1 241 ? -3.602 30.141 24.875 1 97.25 241 ASP A O 1
ATOM 1971 N N . GLN A 1 242 ? -4.707 30.453 23.047 1 96 242 GLN A N 1
ATOM 1972 C CA . GLN A 1 242 ? -4.969 29.016 22.891 1 96 242 GLN A CA 1
ATOM 1973 C C . GLN A 1 242 ? -3.68 28.234 22.641 1 96 242 GLN A C 1
ATOM 1975 O O . GLN A 1 242 ? -3.459 27.188 23.25 1 96 242 GLN A O 1
ATOM 1980 N N . LEU A 1 243 ? -2.879 28.75 21.734 1 96.69 243 LEU A N 1
ATOM 1981 C CA . LEU A 1 243 ? -1.597 28.109 21.469 1 96.69 243 LEU A CA 1
ATOM 1982 C C . LEU A 1 243 ? -0.738 28.047 22.719 1 96.69 243 LEU A C 1
ATOM 1984 O O . LEU A 1 243 ? -0.103 27.016 23 1 96.69 243 LEU A O 1
ATOM 1988 N N . LYS A 1 244 ? -0.744 29.156 23.422 1 96.06 244 LYS A N 1
ATOM 1989 C CA . LYS A 1 244 ? 0.008 29.234 24.672 1 96.06 244 LYS A CA 1
ATOM 1990 C C . LYS A 1 244 ? -0.479 28.203 25.672 1 96.06 244 LYS A C 1
ATOM 1992 O O . LYS A 1 244 ? 0.327 27.547 26.328 1 96.06 244 LYS A O 1
ATOM 1997 N N . GLU A 1 245 ? -1.728 28.047 25.781 1 95.62 245 GLU A N 1
ATOM 1998 C CA . GLU A 1 245 ? -2.309 27.047 26.672 1 95.62 245 GLU A CA 1
ATOM 1999 C C . GLU A 1 245 ? -1.85 25.641 26.328 1 95.62 245 GLU A C 1
ATOM 2001 O O . GLU A 1 245 ? -1.479 24.859 27.203 1 95.62 245 GLU A O 1
ATOM 2006 N N . PHE A 1 246 ? -1.898 25.297 25.047 1 95.5 246 PHE A N 1
ATOM 2007 C CA . PHE A 1 246 ? -1.455 23.984 24.609 1 95.5 246 PHE A CA 1
ATOM 2008 C C . PHE A 1 246 ? 0.017 23.766 24.938 1 95.5 246 PHE A C 1
ATOM 2010 O O . PHE A 1 246 ? 0.4 22.703 25.422 1 95.5 246 PHE A O 1
ATOM 2017 N N . SER A 1 247 ? 0.805 24.766 24.609 1 95.19 247 SER A N 1
ATOM 2018 C CA . SER A 1 247 ? 2.238 24.688 24.875 1 95.19 247 SER A CA 1
ATOM 2019 C C . SER A 1 247 ? 2.523 24.438 26.344 1 95.19 247 SER A C 1
ATOM 2021 O O . SER A 1 247 ? 3.395 23.641 26.688 1 95.19 247 SER A O 1
ATOM 2023 N N . GLU A 1 248 ? 1.792 25.094 27.234 1 94.19 248 GLU A N 1
ATOM 2024 C CA . GLU A 1 248 ? 1.976 24.953 28.672 1 94.19 248 GLU A CA 1
ATOM 2025 C C . GLU A 1 248 ? 1.509 23.594 29.156 1 94.19 248 GLU A C 1
ATOM 2027 O O . GLU A 1 248 ? 2.203 22.938 29.938 1 94.19 248 GLU A O 1
ATOM 2032 N N . LYS A 1 249 ? 0.446 23.125 28.703 1 93.81 249 LYS A N 1
ATOM 2033 C CA . LYS A 1 249 ? -0.136 21.859 29.141 1 93.81 249 LYS A CA 1
ATOM 2034 C C . LYS A 1 249 ? 0.729 20.688 28.719 1 93.81 249 LYS A C 1
ATOM 2036 O O . LYS A 1 249 ? 0.763 19.656 29.406 1 93.81 249 LYS A O 1
ATOM 2041 N N . LEU A 1 250 ? 1.402 20.875 27.609 1 93.56 250 LEU A N 1
ATOM 2042 C CA . LEU A 1 250 ? 2.141 19.75 27.047 1 93.56 250 LEU A CA 1
ATOM 2043 C C . LEU A 1 250 ? 3.639 19.922 27.281 1 93.56 250 LEU A C 1
ATOM 2045 O O . LEU A 1 250 ? 4.438 19.125 26.766 1 93.56 250 LEU A O 1
ATOM 2049 N N . SER A 1 251 ? 4.031 20.891 28.062 1 89.06 251 SER A N 1
ATOM 2050 C CA . SER A 1 251 ? 5.434 21.234 28.266 1 89.06 251 SER A CA 1
ATOM 2051 C C . SER A 1 251 ? 6.191 20.109 28.938 1 89.06 251 SER A C 1
ATOM 2053 O O . SER A 1 251 ? 7.406 19.969 28.75 1 89.06 251 SER A O 1
ATOM 2055 N N . MET A 1 252 ? 5.465 19.297 29.688 1 86.38 252 MET A N 1
ATOM 2056 C CA . MET A 1 252 ? 6.109 18.203 30.422 1 86.38 252 MET A CA 1
ATOM 2057 C C . MET A 1 252 ? 6.508 17.078 29.469 1 86.38 252 MET A C 1
ATOM 2059 O O . MET A 1 252 ? 7.441 16.328 29.75 1 86.38 252 MET A O 1
ATOM 2063 N N . ILE A 1 253 ? 5.855 16.953 28.453 1 85.31 253 ILE A N 1
ATOM 2064 C CA . ILE A 1 253 ? 6.176 15.906 27.484 1 85.31 253 ILE A CA 1
ATOM 2065 C C . ILE A 1 253 ? 7.367 16.344 26.641 1 85.31 253 ILE A C 1
ATOM 2067 O O . ILE A 1 253 ? 8.367 15.625 26.547 1 85.31 253 ILE A O 1
ATOM 2071 N N . LYS A 1 254 ? 7.277 17.562 26.031 1 88.06 254 LYS A N 1
ATOM 2072 C CA . LYS A 1 254 ? 8.305 18.141 25.172 1 88.06 254 LYS A CA 1
ATOM 2073 C C . LYS A 1 254 ? 8.078 19.641 24.969 1 88.06 254 LYS A C 1
ATOM 2075 O O . LYS A 1 254 ? 6.934 20.094 24.891 1 88.06 254 LYS A O 1
ATOM 2080 N N . PRO A 1 255 ? 9.227 20.297 24.875 1 89.75 255 PRO A N 1
ATOM 2081 C CA . PRO A 1 255 ? 9.055 21.719 24.547 1 89.75 255 PRO A CA 1
ATOM 2082 C C . PRO A 1 255 ? 8.375 21.922 23.188 1 89.75 255 PRO A C 1
ATOM 2084 O O . PRO A 1 255 ? 8.68 21.234 22.219 1 89.75 255 PRO A O 1
ATOM 2087 N N . ILE A 1 256 ? 7.41 22.844 23.172 1 95 256 ILE A N 1
ATOM 2088 C CA . ILE A 1 256 ? 6.652 23.172 21.969 1 95 256 ILE A CA 1
ATOM 2089 C C . ILE A 1 256 ? 6.934 24.609 21.547 1 95 256 ILE A C 1
ATOM 2091 O O . ILE A 1 256 ? 6.891 25.531 22.375 1 95 256 ILE A O 1
ATOM 2095 N N . ILE A 1 257 ? 7.258 24.828 20.328 1 95.12 257 ILE A N 1
ATOM 2096 C CA . ILE A 1 257 ? 7.512 26.156 19.797 1 95.12 257 ILE A CA 1
ATOM 2097 C C . ILE A 1 257 ? 6.242 26.703 19.141 1 95.12 257 ILE A C 1
ATOM 2099 O O . ILE A 1 257 ? 5.562 25.984 18.391 1 95.12 257 ILE A O 1
ATOM 2103 N N . ILE A 1 258 ? 5.898 27.922 19.469 1 96.31 258 ILE A N 1
ATOM 2104 C CA . ILE A 1 258 ? 4.777 28.594 18.812 1 96.31 258 ILE A CA 1
ATOM 2105 C C . ILE A 1 258 ? 5.273 29.344 17.578 1 96.31 258 ILE A C 1
ATOM 2107 O O . ILE A 1 258 ? 6.117 30.25 17.688 1 96.31 258 ILE A O 1
ATOM 2111 N N . ASP A 1 259 ? 4.801 28.969 16.422 1 95.06 259 ASP A N 1
ATOM 2112 C CA . ASP A 1 259 ? 5.129 29.609 15.156 1 95.06 259 ASP A CA 1
ATOM 2113 C C . ASP A 1 259 ? 3.943 30.422 14.625 1 95.06 259 ASP A C 1
ATOM 2115 O O . ASP A 1 259 ? 3.109 29.891 13.891 1 95.06 259 ASP A O 1
ATOM 2119 N N . LEU A 1 260 ? 3.945 31.688 14.859 1 94.38 260 LEU A N 1
ATOM 2120 C CA . LEU A 1 260 ? 2.842 32.562 14.461 1 94.38 260 LEU A CA 1
ATOM 2121 C C . LEU A 1 260 ? 2.852 32.781 12.953 1 94.38 260 LEU A C 1
ATOM 2123 O O . LEU A 1 260 ? 1.862 33.281 12.391 1 94.38 260 LEU A O 1
ATOM 2127 N N . GLY A 1 261 ? 3.932 32.5 12.312 1 91.94 261 GLY A N 1
ATOM 2128 C CA . GLY A 1 261 ? 4.043 32.719 10.875 1 91.94 261 GLY A CA 1
ATOM 2129 C C . GLY A 1 261 ? 3.764 31.453 10.078 1 91.94 261 GLY A C 1
ATOM 2130 O O . GLY A 1 261 ? 3.963 31.422 8.867 1 91.94 261 GLY A O 1
ATOM 2131 N N . MET A 1 262 ? 3.299 30.375 10.734 1 92.88 262 MET A N 1
ATOM 2132 C CA . MET A 1 262 ? 3.012 29.141 10.023 1 92.88 262 MET A CA 1
ATOM 2133 C C . MET A 1 262 ? 1.896 29.328 9.008 1 92.88 262 MET A C 1
ATOM 2135 O O . MET A 1 262 ? 0.823 29.828 9.344 1 92.88 262 MET A O 1
ATOM 2139 N N . VAL A 1 263 ? 2.189 28.938 7.773 1 90.25 263 VAL A N 1
ATOM 2140 C CA . VAL A 1 263 ? 1.227 29.062 6.684 1 90.25 263 VAL A CA 1
ATOM 2141 C C . VAL A 1 263 ? 0.51 27.734 6.469 1 90.25 263 VAL A C 1
ATOM 2143 O O . VAL A 1 263 ? 1.146 26.672 6.43 1 90.25 263 VAL A O 1
ATOM 2146 N N . PRO A 1 264 ? -0.807 27.781 6.457 1 84.62 264 PRO A N 1
ATOM 2147 C CA . PRO A 1 264 ? -1.526 26.547 6.16 1 84.62 264 PRO A CA 1
ATOM 2148 C C . PRO A 1 264 ? -1.204 25.984 4.777 1 84.62 264 PRO A C 1
ATOM 2150 O O . PRO A 1 264 ? -1.218 26.734 3.791 1 84.62 264 PRO A O 1
ATOM 2153 N N . LYS A 1 265 ? -0.776 24.688 4.797 1 73 265 LYS A N 1
ATOM 2154 C CA . LYS A 1 265 ? -0.508 24.031 3.52 1 73 265 LYS A CA 1
ATOM 2155 C C . LYS A 1 265 ? -1.788 23.875 2.703 1 73 265 LYS A C 1
ATOM 2157 O O . LYS A 1 265 ? -1.771 24.031 1.479 1 73 265 LYS A O 1
ATOM 2162 N N . MET A 1 266 ? -2.818 23.594 3.422 1 69.25 266 MET A N 1
ATOM 2163 C CA . MET A 1 266 ? -4.105 23.406 2.756 1 69.25 266 MET A CA 1
ATOM 2164 C C . MET A 1 266 ? -5.133 24.406 3.273 1 69.25 266 MET A C 1
ATOM 2166 O O . MET A 1 266 ? -5.145 24.734 4.461 1 69.25 266 MET A O 1
ATOM 2170 N N . ASP A 1 267 ? -5.953 24.828 2.412 1 69 267 ASP A N 1
ATOM 2171 C CA . ASP A 1 267 ? -6.898 25.891 2.707 1 69 267 ASP A CA 1
ATOM 2172 C C . ASP A 1 267 ? -8.031 25.391 3.604 1 69 267 ASP A C 1
ATOM 2174 O O . ASP A 1 267 ? -8.852 26.188 4.07 1 69 267 ASP A O 1
ATOM 2178 N N . TYR A 1 268 ? -7.832 24.125 3.957 1 72.06 268 TYR A N 1
ATOM 2179 C CA . TYR A 1 268 ? -9 23.641 4.691 1 72.06 268 TYR A CA 1
ATOM 2180 C C . TYR A 1 268 ? -8.75 23.688 6.191 1 72.06 268 TYR A C 1
ATOM 2182 O O . TYR A 1 268 ? -9.664 23.438 6.984 1 72.06 268 TYR A O 1
ATOM 2190 N N . TYR A 1 269 ? -7.598 24.062 6.57 1 80.56 269 TYR A N 1
ATOM 2191 C CA . TYR A 1 269 ? -7.344 24.156 8 1 80.56 269 TYR A CA 1
ATOM 2192 C C . TYR A 1 269 ? -8.148 25.281 8.633 1 80.56 269 TYR A C 1
ATOM 2194 O O . TYR A 1 269 ? -8.25 26.375 8.062 1 80.56 269 TYR A O 1
ATOM 2202 N N . THR A 1 270 ? -8.641 25.047 9.812 1 82.75 270 THR A N 1
ATOM 2203 C CA . THR A 1 270 ? -9.562 26 10.406 1 82.75 270 THR A CA 1
ATOM 2204 C C . THR A 1 270 ? -8.945 26.656 11.633 1 82.75 270 THR A C 1
ATOM 2206 O O . THR A 1 270 ? -9.32 27.781 12.008 1 82.75 270 THR A O 1
ATOM 2209 N N . ASP A 1 271 ? -8.016 26.016 12.305 1 91.06 271 ASP A N 1
ATOM 2210 C CA . ASP A 1 271 ? -7.445 26.625 13.492 1 91.06 271 ASP A CA 1
ATOM 2211 C C . ASP A 1 271 ? -6.066 26.047 13.805 1 91.06 271 ASP A C 1
ATOM 2213 O O . ASP A 1 271 ? -5.082 26.391 13.148 1 91.06 271 ASP A O 1
ATOM 2217 N N . LEU A 1 272 ? -6.004 25.078 14.711 1 95.94 272 LEU A N 1
ATOM 2218 C CA . LEU A 1 272 ? -4.73 24.516 15.156 1 95.94 272 LEU A CA 1
ATOM 2219 C C . LEU A 1 272 ? -4 23.844 13.992 1 95.94 272 LEU A C 1
ATOM 2221 O O . LEU A 1 272 ? -4.605 23.109 13.211 1 95.94 272 LEU A O 1
ATOM 2225 N N . MET A 1 273 ? -2.771 24.141 13.828 1 96.56 273 MET A N 1
ATOM 2226 C CA . MET A 1 273 ? -1.834 23.484 12.93 1 96.56 273 MET A CA 1
ATOM 2227 C C . MET A 1 273 ? -0.551 23.109 13.656 1 96.56 273 MET A C 1
ATOM 2229 O O . MET A 1 273 ? -0.154 23.781 14.609 1 96.56 273 MET A O 1
ATOM 2233 N N . PHE A 1 274 ? 0.068 22.141 13.188 1 97.25 274 PHE A N 1
ATOM 2234 C CA . PHE A 1 274 ? 1.339 21.797 13.82 1 97.25 274 PHE A CA 1
ATOM 2235 C C . PHE A 1 274 ? 2.213 20.984 12.875 1 97.25 274 PHE A C 1
ATOM 2237 O O . PHE A 1 274 ? 1.706 20.344 11.953 1 97.25 274 PHE A O 1
ATOM 2244 N N . LYS A 1 275 ? 3.49 21.016 13.102 1 97.06 275 LYS A N 1
ATOM 2245 C CA . LYS A 1 275 ? 4.523 20.297 12.359 1 97.06 275 LYS A CA 1
ATOM 2246 C C . LYS A 1 275 ? 5.66 19.859 13.273 1 97.06 275 LYS A C 1
ATOM 2248 O O . LYS A 1 275 ? 5.906 20.469 14.312 1 97.06 275 LYS A O 1
ATOM 2253 N N . ALA A 1 276 ? 6.242 18.844 12.906 1 97.69 276 ALA A N 1
ATOM 2254 C CA . ALA A 1 276 ? 7.469 18.406 13.562 1 97.69 276 ALA A CA 1
ATOM 2255 C C . ALA A 1 276 ? 8.617 18.312 12.562 1 97.69 276 ALA A C 1
ATOM 2257 O O . ALA A 1 276 ? 8.414 17.938 11.406 1 97.69 276 ALA A O 1
ATOM 2258 N N . TYR A 1 277 ? 9.781 18.609 13.062 1 96.06 277 TYR A N 1
ATOM 2259 C CA . TYR A 1 277 ? 11 18.578 12.266 1 96.06 277 TYR A CA 1
ATOM 2260 C C . TYR A 1 277 ? 12.086 17.781 12.961 1 96.06 277 TYR A C 1
ATOM 2262 O O . TYR A 1 277 ? 12 17.5 14.164 1 96.06 277 TYR A O 1
ATOM 2270 N N . SER A 1 278 ? 13.031 17.297 12.203 1 95.88 278 SER A N 1
ATOM 2271 C CA . SER A 1 278 ? 14.258 16.688 12.695 1 95.88 278 SER A CA 1
ATOM 2272 C C . SER A 1 278 ? 15.492 17.297 12.047 1 95.88 278 SER A C 1
ATOM 2274 O O . SER A 1 278 ? 15.445 17.719 10.891 1 95.88 278 SER A O 1
ATOM 2276 N N . SER A 1 279 ? 16.562 17.328 12.836 1 93.38 279 SER A N 1
ATOM 2277 C CA . SER A 1 279 ? 17.812 17.875 12.289 1 93.38 279 SER A CA 1
ATOM 2278 C C . SER A 1 279 ? 18.312 17.047 11.117 1 93.38 279 SER A C 1
ATOM 2280 O O . SER A 1 279 ? 19.094 17.531 10.297 1 93.38 279 SER A O 1
ATOM 2282 N N . ALA A 1 280 ? 17.859 15.82 11.039 1 94.12 280 ALA A N 1
ATOM 2283 C CA . ALA A 1 280 ? 18.312 14.906 9.992 1 94.12 280 ALA A CA 1
ATOM 2284 C C . ALA A 1 280 ? 17.422 14.992 8.766 1 94.12 280 ALA A C 1
ATOM 2286 O O . ALA A 1 280 ? 17.625 14.273 7.781 1 94.12 280 ALA A O 1
ATOM 2287 N N . ALA A 1 281 ? 16.438 15.867 8.797 1 92.44 281 ALA A N 1
ATOM 2288 C CA . ALA A 1 281 ? 15.484 15.977 7.695 1 92.44 281 ALA A CA 1
ATOM 2289 C C . ALA A 1 281 ? 15.367 17.422 7.219 1 92.44 281 ALA A C 1
ATOM 2291 O O . ALA A 1 281 ? 15.445 18.359 8.023 1 92.44 281 ALA A O 1
ATOM 2292 N N . ASN A 1 282 ? 15.078 17.609 5.941 1 88.44 282 ASN A N 1
ATOM 2293 C CA . ASN A 1 282 ? 14.914 18.938 5.371 1 88.44 282 ASN A CA 1
ATOM 2294 C C . ASN A 1 282 ? 13.445 19.312 5.234 1 88.44 282 ASN A C 1
ATOM 2296 O O . ASN A 1 282 ? 13.125 20.453 4.871 1 88.44 282 ASN A O 1
ATOM 2300 N N . GLN A 1 283 ? 12.586 18.406 5.441 1 92.44 283 GLN A N 1
ATOM 2301 C CA . GLN A 1 283 ? 11.141 18.594 5.387 1 92.44 283 GLN A CA 1
ATOM 2302 C C . GLN A 1 283 ? 10.477 18.141 6.688 1 92.44 283 GLN A C 1
ATOM 2304 O O . GLN A 1 283 ? 11.086 17.406 7.477 1 92.44 283 GLN A O 1
ATOM 2309 N N . PRO A 1 284 ? 9.258 18.609 6.926 1 95.31 284 PRO A N 1
ATOM 2310 C CA . PRO A 1 284 ? 8.578 18.125 8.133 1 95.31 284 PRO A CA 1
ATOM 2311 C C . PRO A 1 284 ? 8.414 16.609 8.156 1 95.31 284 PRO A C 1
ATOM 2313 O O . PRO A 1 284 ? 8.148 16 7.117 1 95.31 284 PRO A O 1
ATOM 2316 N N . ILE A 1 285 ? 8.609 16.016 9.305 1 97.69 285 ILE A N 1
ATOM 2317 C CA . ILE A 1 285 ? 8.445 14.57 9.461 1 97.69 285 ILE A CA 1
ATOM 2318 C C . ILE A 1 285 ? 7.004 14.25 9.859 1 97.69 285 ILE A C 1
ATOM 2320 O O . ILE A 1 285 ? 6.547 13.117 9.703 1 97.69 285 ILE A O 1
ATOM 2324 N N . LEU A 1 286 ? 6.328 15.234 10.383 1 98.12 286 LEU A N 1
ATOM 2325 C CA . LEU A 1 286 ? 4.934 15.109 10.805 1 98.12 286 LEU A CA 1
ATOM 2326 C C . LEU A 1 286 ? 4.191 16.422 10.602 1 98.12 286 LEU A C 1
ATOM 2328 O O . LEU A 1 286 ? 4.73 17.5 10.875 1 98.12 286 LEU A O 1
ATOM 2332 N N . SER A 1 287 ? 2.979 16.375 10.086 1 97 287 SER A N 1
ATOM 2333 C CA . SER A 1 287 ? 2.127 17.547 9.922 1 97 287 SER A CA 1
ATOM 2334 C C . SER A 1 287 ? 0.671 17.219 10.234 1 97 287 SER A C 1
ATOM 2336 O O . SER A 1 287 ? 0.2 16.125 9.961 1 97 287 SER A O 1
ATOM 2338 N N . GLY A 1 288 ? -0.009 18.141 10.805 1 96.5 288 GLY A N 1
ATOM 2339 C CA . GLY A 1 288 ? -1.417 17.969 11.125 1 96.5 288 GLY A CA 1
ATOM 2340 C C . GLY A 1 288 ? -2.111 19.266 11.484 1 96.5 288 GLY A C 1
ATOM 2341 O O . GLY A 1 288 ? -1.518 20.344 11.391 1 96.5 288 GLY A O 1
ATOM 2342 N N . GLY A 1 289 ? -3.432 19.109 11.773 1 95.81 289 GLY A N 1
ATOM 2343 C CA . GLY A 1 289 ? -4.23 20.266 12.141 1 95.81 289 GLY A CA 1
ATOM 2344 C C . GLY A 1 289 ? -5.723 20 12.102 1 95.81 289 GLY A C 1
ATOM 2345 O O . GLY A 1 289 ? -6.152 18.891 11.797 1 95.81 289 GLY A O 1
ATOM 2346 N N . ARG A 1 290 ? -6.391 21.031 12.531 1 94.31 290 ARG A N 1
ATOM 2347 C CA . ARG A 1 290 ? -7.852 21 12.547 1 94.31 290 ARG A CA 1
ATOM 2348 C C . ARG A 1 290 ? -8.422 21.469 11.211 1 94.31 290 ARG A C 1
ATOM 2350 O O . ARG A 1 290 ? -7.953 22.453 10.648 1 94.31 290 ARG A O 1
ATOM 2357 N N . TYR A 1 291 ? -9.492 20.703 10.688 1 90.19 291 TYR A N 1
ATOM 2358 C CA . TYR A 1 291 ? -10.039 21.016 9.367 1 90.19 291 TYR A CA 1
ATOM 2359 C C . TYR A 1 291 ? -11.547 20.797 9.344 1 90.19 291 TYR A C 1
ATOM 2361 O O . TYR A 1 291 ? -12.07 20.125 8.453 1 90.19 291 TYR A O 1
ATOM 2369 N N . ASP A 1 292 ? -12.25 21.453 10.109 1 85.44 292 ASP A N 1
ATOM 2370 C CA . ASP A 1 292 ? -13.688 21.281 10.312 1 85.44 292 ASP A CA 1
ATOM 2371 C C . ASP A 1 292 ? -14.453 21.516 9.008 1 85.44 292 ASP A C 1
ATOM 2373 O O . ASP A 1 292 ? -15.477 20.891 8.766 1 85.44 292 ASP A O 1
ATOM 2377 N N . GLN A 1 293 ? -14.016 22.328 8.195 1 77.25 293 GLN A N 1
ATOM 2378 C CA . GLN A 1 293 ? -14.766 22.766 7.027 1 77.25 293 GLN A CA 1
ATOM 2379 C C . GLN A 1 293 ? -14.859 21.672 5.977 1 77.25 293 GLN A C 1
ATOM 2381 O O . GLN A 1 293 ? -15.766 21.672 5.141 1 77.25 293 GLN A O 1
ATOM 2386 N N . LEU A 1 294 ? -13.93 20.766 5.973 1 76.06 294 LEU A N 1
ATOM 2387 C CA . LEU A 1 294 ? -13.969 19.688 5 1 76.06 294 LEU A CA 1
ATOM 2388 C C . LEU A 1 294 ? -15.195 18.797 5.227 1 76.06 294 LEU A C 1
ATOM 2390 O O . LEU A 1 294 ? -15.75 18.25 4.273 1 76.06 294 LEU A O 1
ATOM 2394 N N . LEU A 1 295 ? -15.625 18.719 6.398 1 68.88 295 LEU A N 1
ATOM 2395 C CA . LEU A 1 295 ? -16.766 17.875 6.758 1 68.88 295 LEU A CA 1
ATOM 2396 C C . LEU A 1 295 ? -18.078 18.516 6.305 1 68.88 295 LEU A C 1
ATOM 2398 O O . LEU A 1 295 ? -19.047 17.812 6.023 1 68.88 295 LEU A O 1
ATOM 2402 N N . SER A 1 296 ? -18.047 19.766 6.273 1 67.06 296 SER A N 1
ATOM 2403 C CA . SER A 1 296 ? -19.281 20.484 5.992 1 67.06 296 SER A CA 1
ATOM 2404 C C . SER A 1 296 ? -19.797 20.172 4.59 1 67.06 296 SER A C 1
ATOM 2406 O O . SER A 1 296 ? -20.984 20.344 4.309 1 67.06 296 SER A O 1
ATOM 2408 N N . ASN A 1 297 ? -18.891 19.703 3.854 1 65.88 297 ASN A N 1
ATOM 2409 C CA . ASN A 1 297 ? -19.281 19.328 2.504 1 65.88 297 ASN A CA 1
ATOM 2410 C C . ASN A 1 297 ? -20 17.969 2.494 1 65.88 297 ASN A C 1
ATOM 2412 O O . ASN A 1 297 ? -20.625 17.609 1.501 1 65.88 297 ASN A O 1
ATOM 2416 N N . PHE A 1 298 ? -19.922 17.297 3.551 1 67.56 298 PHE A N 1
ATOM 2417 C CA . PHE A 1 298 ? -20.469 15.938 3.596 1 67.56 298 PHE A CA 1
ATOM 2418 C C . PHE A 1 298 ? -21.578 15.828 4.629 1 67.56 298 PHE A C 1
ATOM 2420 O O . PHE A 1 298 ? -22.5 15.031 4.465 1 67.56 298 PHE A O 1
ATOM 2427 N N . GLN A 1 299 ? -21.406 16.391 5.727 1 66.38 299 GLN A N 1
ATOM 2428 C CA . GLN A 1 299 ? -22.375 16.312 6.812 1 66.38 299 GLN A CA 1
ATOM 2429 C C . GLN A 1 299 ? -22.406 17.594 7.629 1 66.38 299 GLN A C 1
ATOM 2431 O O . GLN A 1 299 ? -21.703 18.562 7.305 1 66.38 299 GLN A O 1
ATOM 2436 N N . GLU A 1 300 ? -23.281 17.453 8.633 1 64.12 300 GLU A N 1
ATOM 2437 C CA . GLU A 1 300 ? -23.375 18.594 9.547 1 64.12 300 GLU A CA 1
ATOM 2438 C C . GLU A 1 300 ? -22.031 18.891 10.195 1 64.12 300 GLU A C 1
ATOM 2440 O O . GLU A 1 300 ? -21.125 18.047 10.188 1 64.12 300 GLU A O 1
ATOM 2445 N N . GLU A 1 301 ? -21.938 20 10.75 1 69.62 301 GLU A N 1
ATOM 2446 C CA . GLU A 1 301 ? -20.719 20.547 11.328 1 69.62 301 GLU A CA 1
ATOM 2447 C C . GLU A 1 301 ? -20.156 19.625 12.406 1 69.62 301 GLU A C 1
ATOM 2449 O O . GLU A 1 301 ? -20.859 19.25 13.344 1 69.62 301 GLU A O 1
ATOM 2454 N N . ALA A 1 302 ? -19.047 19.047 12.148 1 79.38 302 ALA A N 1
ATOM 2455 C CA . ALA A 1 302 ? -18.328 18.25 13.141 1 79.38 302 ALA A CA 1
ATOM 2456 C C . ALA A 1 302 ? -16.844 18.656 13.195 1 79.38 302 ALA A C 1
ATOM 2458 O O . ALA A 1 302 ? -16.297 19.141 12.203 1 79.38 302 ALA A O 1
ATOM 2459 N N . PHE A 1 303 ? -16.297 18.516 14.43 1 88.81 303 PHE A N 1
ATOM 2460 C CA . PHE A 1 303 ? -14.867 18.781 14.602 1 88.81 303 PHE A CA 1
ATOM 2461 C C . PHE A 1 303 ? -14.031 17.672 13.977 1 88.81 303 PHE A C 1
ATOM 2463 O O . PHE A 1 303 ? -14.383 16.484 14.086 1 88.81 303 PHE A O 1
ATOM 2470 N N . ALA A 1 304 ? -13.039 18.047 13.227 1 92.94 304 ALA A N 1
ATOM 2471 C CA . ALA A 1 304 ? -12.133 17.109 12.57 1 92.94 304 ALA A CA 1
ATOM 2472 C C . ALA A 1 304 ? -10.68 17.547 12.727 1 92.94 304 ALA A C 1
ATOM 2474 O O . ALA A 1 304 ? -10.336 18.703 12.461 1 92.94 304 ALA A O 1
ATOM 2475 N N . ILE A 1 305 ? -9.844 16.688 13.211 1 95.94 305 ILE A N 1
ATOM 2476 C CA . ILE A 1 305 ? -8.43 16.984 13.422 1 95.94 305 ILE A CA 1
ATOM 2477 C C . ILE A 1 305 ? -7.605 15.719 13.242 1 95.94 305 ILE A C 1
ATOM 2479 O O . ILE A 1 305 ? -8.094 14.617 13.5 1 95.94 305 ILE A O 1
ATOM 2483 N N . GLY A 1 306 ? -6.449 15.805 12.727 1 96.88 306 GLY A N 1
ATOM 2484 C CA . GLY A 1 306 ? -5.566 14.664 12.547 1 96.88 306 GLY A CA 1
ATOM 2485 C C . GLY A 1 306 ? -4.152 15.062 12.156 1 96.88 306 GLY A C 1
ATOM 2486 O O . GLY A 1 306 ? -3.803 16.234 12.18 1 96.88 306 GLY A O 1
ATOM 2487 N N . PHE A 1 307 ? -3.328 14.055 11.961 1 97.94 307 PHE A N 1
ATOM 2488 C CA . PHE A 1 307 ? -1.973 14.289 11.484 1 97.94 307 PHE A CA 1
ATOM 2489 C C . PHE A 1 307 ? -1.456 13.094 10.695 1 97.94 307 PHE A C 1
ATOM 2491 O O . PHE A 1 307 ? -2.078 12.023 10.703 1 97.94 307 PHE A O 1
ATOM 2498 N N . CYS A 1 308 ? -0.386 13.281 10.008 1 97.38 308 CYS A N 1
ATOM 2499 C CA . CYS A 1 308 ? 0.276 12.188 9.305 1 97.38 308 CYS A CA 1
ATOM 2500 C C . CYS A 1 308 ? 1.79 12.289 9.438 1 97.38 308 CYS A C 1
ATOM 2502 O O . CYS A 1 308 ? 2.338 13.391 9.531 1 97.38 308 CYS A O 1
ATOM 2504 N N . CYS A 1 309 ? 2.402 11.18 9.539 1 98.38 309 CYS A N 1
ATOM 2505 C CA . CYS A 1 309 ? 3.85 11.039 9.445 1 98.38 309 CYS A CA 1
ATOM 2506 C C . CYS A 1 309 ? 4.281 10.852 7.996 1 98.38 309 CYS A C 1
ATOM 2508 O O . CYS A 1 309 ? 3.727 10.016 7.277 1 98.38 309 CYS A O 1
ATOM 2510 N N . HIS A 1 310 ? 5.238 11.641 7.621 1 97.06 310 HIS A N 1
ATOM 2511 C CA . HIS A 1 310 ? 5.809 11.508 6.285 1 97.06 310 HIS A CA 1
ATOM 2512 C C . HIS A 1 310 ? 6.957 10.5 6.27 1 97.06 310 HIS A C 1
ATOM 2514 O O . HIS A 1 310 ? 8.117 10.883 6.445 1 97.06 310 HIS A O 1
ATOM 2520 N N . MET A 1 311 ? 6.676 9.297 5.906 1 96.88 311 MET A N 1
ATOM 2521 C CA . MET A 1 311 ? 7.598 8.195 6.156 1 96.88 311 MET A CA 1
ATOM 2522 C C . MET A 1 311 ? 8.789 8.258 5.207 1 96.88 311 MET A C 1
ATOM 2524 O O . MET A 1 311 ? 9.906 7.883 5.578 1 96.88 311 MET A O 1
ATOM 2528 N N . ASP A 1 312 ? 8.578 8.727 3.992 1 93.75 312 ASP A N 1
ATOM 2529 C CA . ASP A 1 312 ? 9.711 8.859 3.082 1 93.75 312 ASP A CA 1
ATOM 2530 C C . ASP A 1 312 ? 10.781 9.781 3.67 1 93.75 312 ASP A C 1
ATOM 2532 O O . ASP A 1 312 ? 11.977 9.477 3.598 1 93.75 312 ASP A O 1
ATOM 2536 N N . THR A 1 313 ? 10.32 10.867 4.219 1 94.56 313 THR A N 1
ATOM 2537 C CA . THR A 1 313 ? 11.219 11.812 4.867 1 94.56 313 THR A CA 1
ATOM 2538 C C . THR A 1 313 ? 11.859 11.188 6.102 1 94.56 313 THR A C 1
ATOM 2540 O O . THR A 1 313 ? 13.07 11.32 6.316 1 94.56 313 THR A O 1
ATOM 2543 N N . ILE A 1 314 ? 11.125 10.516 6.879 1 97.44 314 ILE A N 1
ATOM 2544 C CA . ILE A 1 314 ? 11.57 9.93 8.141 1 97.44 314 ILE A CA 1
ATOM 2545 C C . ILE A 1 314 ? 12.609 8.852 7.871 1 97.44 314 ILE A C 1
ATOM 2547 O O . ILE A 1 314 ? 13.648 8.805 8.531 1 97.44 314 ILE A O 1
ATOM 2551 N N . LEU A 1 315 ? 12.352 7.961 6.938 1 96.38 315 LEU A N 1
ATOM 2552 C CA . LEU A 1 315 ? 13.25 6.848 6.645 1 96.38 315 LEU A CA 1
ATOM 2553 C C . LEU A 1 315 ? 14.594 7.355 6.129 1 96.38 315 LEU A C 1
ATOM 2555 O O . LEU A 1 315 ? 15.641 6.816 6.488 1 96.38 315 LEU A O 1
ATOM 2559 N N . LYS A 1 316 ? 14.562 8.375 5.293 1 93.75 316 LYS A N 1
ATOM 2560 C CA . LYS A 1 316 ? 15.805 8.984 4.824 1 93.75 316 LYS A CA 1
ATOM 2561 C C . LYS A 1 316 ? 16.578 9.609 5.98 1 93.75 316 LYS A C 1
ATOM 2563 O O . LYS A 1 316 ? 17.797 9.516 6.043 1 93.75 316 LYS A O 1
ATOM 2568 N N . ALA A 1 317 ? 15.844 10.258 6.828 1 96 317 ALA A N 1
ATOM 2569 C CA . ALA A 1 317 ? 16.469 10.891 7.988 1 96 317 ALA A CA 1
ATOM 2570 C C . ALA A 1 317 ? 17.125 9.852 8.891 1 96 317 ALA A C 1
ATOM 2572 O O . ALA A 1 317 ? 18.219 10.086 9.406 1 96 317 ALA A O 1
ATOM 2573 N N . LEU A 1 318 ? 16.469 8.758 9.102 1 96.44 318 LEU A N 1
ATOM 2574 C CA . LEU A 1 318 ? 17.016 7.688 9.922 1 96.44 318 LEU A CA 1
ATOM 2575 C C . LEU A 1 318 ? 18.328 7.152 9.336 1 96.44 318 LEU A C 1
ATOM 2577 O O . LEU A 1 318 ? 19.281 6.875 10.062 1 96.44 318 LEU A O 1
ATOM 2581 N N . GLU A 1 319 ? 18.312 6.973 8.047 1 93.69 319 GLU A N 1
ATOM 2582 C CA . GLU A 1 319 ? 19.531 6.508 7.383 1 93.69 319 GLU A CA 1
ATOM 2583 C C . GLU A 1 319 ? 20.688 7.492 7.574 1 93.69 319 GLU A C 1
ATOM 2585 O O . GLU A 1 319 ? 21.812 7.086 7.82 1 93.69 319 GLU A O 1
ATOM 2590 N N . ARG A 1 320 ? 20.391 8.742 7.438 1 92.44 320 ARG A N 1
ATOM 2591 C CA . ARG A 1 320 ? 21.391 9.781 7.621 1 92.44 320 ARG A CA 1
ATOM 2592 C C . ARG A 1 320 ? 21.938 9.773 9.047 1 92.44 320 ARG A C 1
ATOM 2594 O O . ARG A 1 320 ? 23.141 9.93 9.258 1 92.44 320 ARG A O 1
ATOM 2601 N N . GLN A 1 321 ? 21.047 9.641 9.945 1 92.69 321 GLN A N 1
ATOM 2602 C CA . GLN A 1 321 ? 21.422 9.602 11.352 1 92.69 321 GLN A CA 1
ATOM 2603 C C . GLN A 1 321 ? 22.328 8.414 11.656 1 92.69 321 GLN A C 1
ATOM 2605 O O . GLN A 1 321 ? 23.281 8.523 12.43 1 92.69 321 GLN A O 1
ATOM 2610 N N . GLU A 1 322 ? 22.016 7.254 11.078 1 88.88 322 GLU A N 1
ATOM 2611 C CA . GLU A 1 322 ? 22.828 6.055 11.266 1 88.88 322 GLU A CA 1
ATOM 2612 C C . GLU A 1 322 ? 24.234 6.242 10.688 1 88.88 322 GLU A C 1
ATOM 2614 O O . GLU A 1 322 ? 25.219 5.793 11.281 1 88.88 322 GLU A O 1
ATOM 2619 N N . LEU A 1 323 ? 24.297 6.852 9.586 1 84.88 323 LEU A N 1
ATOM 2620 C CA . LEU A 1 323 ? 25.578 7.098 8.953 1 84.88 323 LEU A CA 1
ATOM 2621 C C . LEU A 1 323 ? 26.438 8.055 9.781 1 84.88 323 LEU A C 1
ATOM 2623 O O . LEU A 1 323 ? 27.656 7.898 9.875 1 84.88 323 LEU A O 1
ATOM 2627 N N . GLU A 1 324 ? 25.828 9.023 10.344 1 83.81 324 GLU A N 1
ATOM 2628 C CA . GLU A 1 324 ? 26.531 10 11.172 1 83.81 324 GLU A CA 1
ATOM 2629 C C . GLU A 1 324 ? 27.031 9.367 12.469 1 83.81 324 GLU A C 1
ATOM 2631 O O . GLU A 1 324 ? 28.109 9.711 12.953 1 83.81 324 GLU A O 1
ATOM 2636 N N . GLU A 1 325 ? 26.297 8.43 12.969 1 80.75 325 GLU A N 1
ATOM 2637 C CA . GLU A 1 325 ? 26.688 7.754 14.203 1 80.75 325 GLU A CA 1
ATOM 2638 C C . GLU A 1 325 ? 27.828 6.773 13.953 1 80.75 325 GLU A C 1
ATOM 2640 O O . GLU A 1 325 ? 28.672 6.551 14.836 1 80.75 325 GLU A O 1
ATOM 2645 N N . ASP A 1 326 ? 27.75 6.211 12.773 1 78.44 326 ASP A N 1
ATOM 2646 C CA . ASP A 1 326 ? 28.828 5.293 12.43 1 78.44 326 ASP A CA 1
ATOM 2647 C C . ASP A 1 326 ? 30.141 6.047 12.211 1 78.44 326 ASP A C 1
ATOM 2649 O O . ASP A 1 326 ? 31.219 5.492 12.422 1 78.44 326 ASP A O 1
ATOM 2653 N N . ASN A 1 327 ? 30.078 7.27 11.805 1 74.19 327 ASN A N 1
ATOM 2654 C CA . ASN A 1 327 ? 31.266 8.078 11.555 1 74.19 327 ASN A CA 1
ATOM 2655 C C . ASN A 1 327 ? 31.766 8.734 12.836 1 74.19 327 ASN A C 1
ATOM 2657 O O . ASN A 1 327 ? 32.875 9.258 12.867 1 74.19 327 ASN A O 1
ATOM 2661 N N . ASP A 1 328 ? 30.969 8.867 13.805 1 62.59 328 ASP A N 1
ATOM 2662 C CA . ASP A 1 328 ? 31.453 9.398 15.07 1 62.59 328 ASP A CA 1
ATOM 2663 C C . ASP A 1 328 ? 32.031 8.289 15.945 1 62.59 328 ASP A C 1
ATOM 2665 O O . ASP A 1 328 ? 33.031 8.5 16.641 1 62.59 328 ASP A O 1
ATOM 2669 N N . MET B 1 1 ? -26 22.641 -2.676 1 34.5 1 MET B N 1
ATOM 2670 C CA . MET B 1 1 ? -24.703 22.031 -2.949 1 34.5 1 MET B CA 1
ATOM 2671 C C . MET B 1 1 ? -24.844 20.547 -3.254 1 34.5 1 MET B C 1
ATOM 2673 O O . MET B 1 1 ? -25.5 19.812 -2.506 1 34.5 1 MET B O 1
ATOM 2677 N N . GLU B 1 2 ? -24.75 20.172 -4.41 1 40.78 2 GLU B N 1
ATOM 2678 C CA . GLU B 1 2 ? -25.016 18.812 -4.852 1 40.78 2 GLU B CA 1
ATOM 2679 C C . GLU B 1 2 ? -24.266 17.797 -4 1 40.78 2 GLU B C 1
ATOM 2681 O O . GLU B 1 2 ? -23.047 17.938 -3.783 1 40.78 2 GLU B O 1
ATOM 2686 N N . LYS B 1 3 ? -24.953 17.156 -3.17 1 43.75 3 LYS B N 1
ATOM 2687 C CA . LYS B 1 3 ? -24.453 16.109 -2.273 1 43.75 3 LYS B CA 1
ATOM 2688 C C . LYS B 1 3 ? -23.453 15.211 -2.984 1 43.75 3 LYS B C 1
ATOM 2690 O O . LYS B 1 3 ? -23.734 14.703 -4.074 1 43.75 3 LYS B O 1
ATOM 2695 N N . ILE B 1 4 ? -22.125 15.43 -2.836 1 51.62 4 ILE B N 1
ATOM 2696 C CA . ILE B 1 4 ? -21.047 14.609 -3.377 1 51.62 4 ILE B CA 1
ATOM 2697 C C . ILE B 1 4 ? -21.438 13.133 -3.297 1 51.62 4 ILE B C 1
ATOM 2699 O O . ILE B 1 4 ? -21.906 12.664 -2.258 1 51.62 4 ILE B O 1
ATOM 2703 N N . ASN B 1 5 ? -21.719 12.57 -4.469 1 51.12 5 ASN B N 1
ATOM 2704 C CA . ASN B 1 5 ? -22.016 11.148 -4.605 1 51.12 5 ASN B CA 1
ATOM 2705 C C . ASN B 1 5 ? -21.016 10.281 -3.84 1 51.12 5 ASN B C 1
ATOM 2707 O O . ASN B 1 5 ? -19.812 10.336 -4.102 1 51.12 5 ASN B O 1
ATOM 2711 N N . TYR B 1 6 ? -21.406 9.852 -2.566 1 63.75 6 TYR B N 1
ATOM 2712 C CA . TYR B 1 6 ? -20.75 9 -1.578 1 63.75 6 TYR B CA 1
ATOM 2713 C C . TYR B 1 6 ? -20.328 7.668 -2.191 1 63.75 6 TYR B C 1
ATOM 2715 O O . TYR B 1 6 ? -19.734 6.832 -1.519 1 63.75 6 TYR B O 1
ATOM 2723 N N . LEU B 1 7 ? -20.438 7.652 -3.553 1 74.06 7 LEU B N 1
ATOM 2724 C CA . LEU B 1 7 ? -20.25 6.34 -4.156 1 74.06 7 LEU B CA 1
ATOM 2725 C C . LEU B 1 7 ? -18.781 6.102 -4.496 1 74.06 7 LEU B C 1
ATOM 2727 O O . LEU B 1 7 ? -18.031 7.051 -4.77 1 74.06 7 LEU B O 1
ATOM 2731 N N . LEU B 1 8 ? -18.328 4.973 -4.258 1 81.69 8 LEU B N 1
ATOM 2732 C CA . LEU B 1 8 ? -16.984 4.527 -4.633 1 81.69 8 LEU B CA 1
ATOM 2733 C C . LEU B 1 8 ? -16.969 4.035 -6.074 1 81.69 8 LEU B C 1
ATOM 2735 O O . LEU B 1 8 ? -17.938 3.445 -6.547 1 81.69 8 LEU B O 1
ATOM 2739 N N . PRO B 1 9 ? -15.859 4.418 -6.75 1 84.12 9 PRO B N 1
ATOM 2740 C CA . PRO B 1 9 ? -15.719 3.832 -8.086 1 84.12 9 PRO B CA 1
ATOM 2741 C C . PRO B 1 9 ? -15.727 2.305 -8.062 1 84.12 9 PRO B C 1
ATOM 2743 O O . PRO B 1 9 ? -15.391 1.696 -7.047 1 84.12 9 PRO B O 1
ATOM 2746 N N . GLU B 1 10 ? -16.141 1.702 -9.203 1 79.06 10 GLU B N 1
ATOM 2747 C CA . GLU B 1 10 ? -16.172 0.248 -9.336 1 79.06 10 GLU B CA 1
ATOM 2748 C C . GLU B 1 10 ? -14.773 -0.34 -9.172 1 79.06 10 GLU B C 1
ATOM 2750 O O . GLU B 1 10 ? -14.617 -1.51 -8.812 1 79.06 10 GLU B O 1
ATOM 2755 N N . GLU B 1 11 ? -13.758 0.412 -9.391 1 78.06 11 GLU B N 1
ATOM 2756 C CA . GLU B 1 11 ? -12.359 -0.001 -9.328 1 78.06 11 GLU B CA 1
ATOM 2757 C C . GLU B 1 11 ? -11.883 -0.121 -7.883 1 78.06 11 GLU B C 1
ATOM 2759 O O . GLU B 1 11 ? -10.828 -0.708 -7.617 1 78.06 11 GLU B O 1
ATOM 2764 N N . SER B 1 12 ? -12.688 0.405 -7.039 1 79.38 12 SER B N 1
ATOM 2765 C CA . SER B 1 12 ? -12.258 0.485 -5.648 1 79.38 12 SER B CA 1
ATOM 2766 C C . SER B 1 12 ? -12.602 -0.793 -4.887 1 79.38 12 SER B C 1
ATOM 2768 O O . SER B 1 12 ? -13.656 -1.386 -5.102 1 79.38 12 SER B O 1
ATOM 2770 N N . ALA B 1 13 ? -11.609 -1.236 -4.168 1 75.75 13 ALA B N 1
ATOM 2771 C CA . ALA B 1 13 ? -11.859 -2.316 -3.217 1 75.75 13 ALA B CA 1
ATOM 2772 C C . ALA B 1 13 ? -11.914 -1.788 -1.786 1 75.75 13 ALA B C 1
ATOM 2774 O O . ALA B 1 13 ? -11.031 -1.038 -1.363 1 75.75 13 ALA B O 1
ATOM 2775 N N . GLU B 1 14 ? -13.008 -2.107 -1.104 1 77.75 14 GLU B N 1
ATOM 2776 C CA . GLU B 1 14 ? -13.133 -1.685 0.288 1 77.75 14 GLU B CA 1
ATOM 2777 C C . GLU B 1 14 ? -12.977 -2.867 1.24 1 77.75 14 GLU B C 1
ATOM 2779 O O . GLU B 1 14 ? -13.43 -3.975 0.942 1 77.75 14 GLU B O 1
ATOM 2784 N N . MET B 1 15 ? -12.242 -2.631 2.227 1 83.94 15 MET B N 1
ATOM 2785 C CA . MET B 1 15 ? -12.133 -3.604 3.311 1 83.94 15 MET B CA 1
ATOM 2786 C C . MET B 1 15 ? -12.867 -3.115 4.555 1 83.94 15 MET B C 1
ATOM 2788 O O . MET B 1 15 ? -12.82 -1.93 4.887 1 83.94 15 MET B O 1
ATOM 2792 N N . THR B 1 16 ? -13.57 -4 5.137 1 85.69 16 THR B N 1
ATOM 2793 C CA . THR B 1 16 ? -14.211 -3.688 6.41 1 85.69 16 THR B CA 1
ATOM 2794 C C . THR B 1 16 ? -13.18 -3.572 7.523 1 85.69 16 THR B C 1
ATOM 2796 O O . THR B 1 16 ? -12.023 -3.969 7.352 1 85.69 16 THR B O 1
ATOM 2799 N N . LEU B 1 17 ? -13.609 -3.061 8.641 1 89.62 17 LEU B N 1
ATOM 2800 C CA . LEU B 1 17 ? -12.727 -2.953 9.797 1 89.62 17 LEU B CA 1
ATOM 2801 C C . LEU B 1 17 ? -12.242 -4.328 10.242 1 89.62 17 LEU B C 1
ATOM 2803 O O . LEU B 1 17 ? -11.062 -4.496 10.578 1 89.62 17 LEU B O 1
ATOM 2807 N N . ASN B 1 18 ? -13.133 -5.289 10.156 1 91.75 18 ASN B N 1
ATOM 2808 C CA . ASN B 1 18 ? -12.766 -6.648 10.531 1 91.75 18 ASN B CA 1
ATOM 2809 C C . ASN B 1 18 ? -11.758 -7.254 9.555 1 91.75 18 ASN B C 1
ATOM 2811 O O . ASN B 1 18 ? -10.836 -7.957 9.961 1 91.75 18 ASN B O 1
ATOM 2815 N N . GLN B 1 19 ? -11.938 -6.984 8.328 1 94.06 19 GLN B N 1
ATOM 2816 C CA . GLN B 1 19 ? -11.008 -7.48 7.312 1 94.06 19 GLN B CA 1
ATOM 2817 C C . GLN B 1 19 ? -9.617 -6.875 7.496 1 94.06 19 GLN B C 1
ATOM 2819 O O . GLN B 1 19 ? -8.609 -7.57 7.371 1 94.06 19 GLN B O 1
ATOM 2824 N N . VAL B 1 20 ? -9.594 -5.594 7.824 1 95.94 20 VAL B N 1
ATOM 2825 C CA . VAL B 1 20 ? -8.32 -4.922 8.039 1 95.94 20 VAL B CA 1
ATOM 2826 C C . VAL B 1 20 ? -7.609 -5.535 9.242 1 95.94 20 VAL B C 1
ATOM 2828 O O . VAL B 1 20 ? -6.41 -5.812 9.195 1 95.94 20 VAL B O 1
ATOM 2831 N N . LYS B 1 21 ? -8.352 -5.773 10.273 1 95.25 21 LYS B N 1
ATOM 2832 C CA . LYS B 1 21 ? -7.801 -6.398 11.477 1 95.25 21 LYS B CA 1
ATOM 2833 C C . LYS B 1 21 ? -7.234 -7.781 11.164 1 95.25 21 LYS B C 1
ATOM 2835 O O . LYS B 1 21 ? -6.105 -8.094 11.555 1 95.25 21 LYS B O 1
ATOM 2840 N N . SER B 1 22 ? -7.98 -8.594 10.422 1 96.75 22 SER B N 1
ATOM 2841 C CA . SER B 1 22 ? -7.535 -9.93 10.039 1 96.75 22 SER B CA 1
ATOM 2842 C C . SER B 1 22 ? -6.305 -9.867 9.148 1 96.75 22 SER B C 1
ATOM 2844 O O . SER B 1 22 ? -5.371 -10.664 9.305 1 96.75 22 SER B O 1
ATOM 2846 N N . LEU B 1 23 ? -6.344 -8.922 8.227 1 97.44 23 LEU B N 1
ATOM 2847 C CA . LEU B 1 23 ? -5.211 -8.742 7.328 1 97.44 23 LEU B CA 1
ATOM 2848 C C . LEU B 1 23 ? -3.934 -8.453 8.117 1 97.44 23 LEU B C 1
ATOM 2850 O O . LEU B 1 23 ? -2.9 -9.086 7.879 1 97.44 23 LEU B O 1
ATOM 2854 N N . ARG B 1 24 ? -3.994 -7.551 9.039 1 97.25 24 ARG B N 1
ATOM 2855 C CA . ARG B 1 24 ? -2.82 -7.152 9.805 1 97.25 24 ARG B CA 1
ATOM 2856 C C . ARG B 1 24 ? -2.309 -8.297 10.672 1 97.25 24 ARG B C 1
ATOM 2858 O O . ARG B 1 24 ? -1.099 -8.477 10.828 1 97.25 24 ARG B O 1
ATOM 2865 N N . GLN B 1 25 ? -3.229 -9.078 11.195 1 96.69 25 GLN B N 1
ATOM 2866 C CA . GLN B 1 25 ? -2.83 -10.25 11.969 1 96.69 25 GLN B CA 1
ATOM 2867 C C . GLN B 1 25 ? -2.082 -11.258 11.102 1 96.69 25 GLN B C 1
ATOM 2869 O O . GLN B 1 25 ? -1.026 -11.758 11.484 1 96.69 25 GLN B O 1
ATOM 2874 N N . ILE B 1 26 ? -2.625 -11.516 9.938 1 98.12 26 ILE B N 1
ATOM 2875 C CA . ILE B 1 26 ? -2.01 -12.461 9.016 1 98.12 26 ILE B CA 1
ATOM 2876 C C . ILE B 1 26 ? -0.655 -11.922 8.555 1 98.12 26 ILE B C 1
ATOM 2878 O O . ILE B 1 26 ? 0.326 -12.672 8.492 1 98.12 26 ILE B O 1
ATOM 2882 N N . GLU B 1 27 ? -0.61 -10.594 8.25 1 97.88 27 GLU B N 1
ATOM 2883 C CA . GLU B 1 27 ? 0.658 -9.969 7.879 1 97.88 27 GLU B CA 1
ATOM 2884 C C . GLU B 1 27 ? 1.722 -10.211 8.945 1 97.88 27 GLU B C 1
ATOM 2886 O O . GLU B 1 27 ? 2.857 -10.562 8.633 1 97.88 27 GLU B O 1
ATOM 2891 N N . GLY B 1 28 ? 1.321 -9.977 10.188 1 96.81 28 GLY B N 1
ATOM 2892 C CA . GLY B 1 28 ? 2.266 -10.172 11.281 1 96.81 28 GLY B CA 1
ATOM 2893 C C . GLY B 1 28 ? 2.799 -11.586 11.359 1 96.81 28 GLY B C 1
ATOM 2894 O O . GLY B 1 28 ? 4.004 -11.797 11.5 1 96.81 28 GLY B O 1
ATOM 2895 N N . ARG B 1 29 ? 1.945 -12.586 11.242 1 97.75 29 ARG B N 1
ATOM 2896 C CA . ARG B 1 29 ? 2.336 -13.992 11.305 1 97.75 29 ARG B CA 1
ATOM 2897 C C . ARG B 1 29 ? 3.246 -14.367 10.141 1 97.75 29 ARG B C 1
ATOM 2899 O O . ARG B 1 29 ? 4.27 -15.023 10.328 1 97.75 29 ARG B O 1
ATOM 2906 N N . LEU B 1 30 ? 2.883 -13.938 8.969 1 98.56 30 LEU B N 1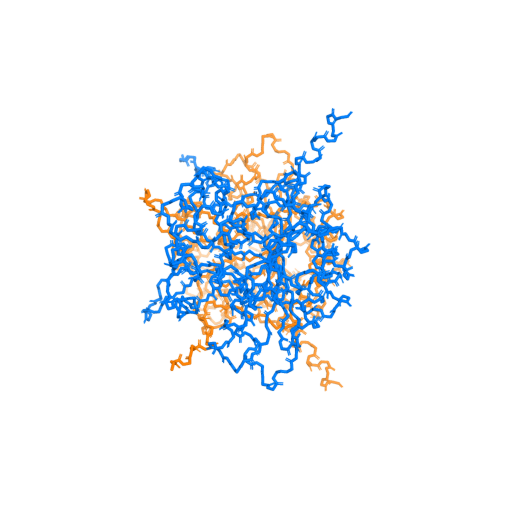
ATOM 2907 C CA . LEU B 1 30 ? 3.629 -14.336 7.781 1 98.56 30 LEU B CA 1
ATOM 2908 C C . LEU B 1 30 ? 4.969 -13.609 7.711 1 98.56 30 LEU B C 1
ATOM 2910 O O . LEU B 1 30 ? 5.965 -14.172 7.25 1 98.56 30 LEU B O 1
ATOM 2914 N N . ARG B 1 31 ? 5.008 -12.328 8.125 1 97.81 31 ARG B N 1
ATOM 2915 C CA . ARG B 1 31 ? 6.281 -11.609 8.188 1 97.81 31 ARG B CA 1
ATOM 2916 C C . ARG B 1 31 ? 7.27 -12.336 9.094 1 97.81 31 ARG B C 1
ATOM 2918 O O . ARG B 1 31 ? 8.445 -12.469 8.75 1 97.81 31 ARG B O 1
ATOM 2925 N N . LYS B 1 32 ? 6.785 -12.75 10.242 1 97.38 32 LYS B N 1
ATOM 2926 C CA . LYS B 1 32 ? 7.629 -13.5 11.172 1 97.38 32 LYS B CA 1
ATOM 2927 C C . LYS B 1 32 ? 8.117 -14.805 10.547 1 97.38 32 LYS B C 1
ATOM 2929 O O . LYS B 1 32 ? 9.305 -15.125 10.617 1 97.38 32 LYS B O 1
ATOM 2934 N N . LEU B 1 33 ? 7.211 -15.539 9.922 1 98.31 33 LEU B N 1
ATOM 2935 C CA . LEU B 1 33 ? 7.547 -16.812 9.289 1 98.31 33 LEU B CA 1
ATOM 2936 C C . LEU B 1 33 ? 8.586 -16.609 8.188 1 98.31 33 LEU B C 1
ATOM 2938 O O . LEU B 1 33 ? 9.586 -17.328 8.141 1 98.31 33 LEU B O 1
ATOM 2942 N N . PHE B 1 34 ? 8.344 -15.633 7.293 1 98.56 34 PHE B N 1
ATOM 2943 C CA . PHE B 1 34 ? 9.25 -15.383 6.18 1 98.56 34 PHE B CA 1
ATOM 2944 C C . PHE B 1 34 ? 10.617 -14.938 6.684 1 98.56 34 PHE B C 1
ATOM 2946 O O . PHE B 1 34 ? 11.648 -15.336 6.133 1 98.56 34 PHE B O 1
ATOM 2953 N N . SER B 1 35 ? 10.602 -14.141 7.738 1 97.38 35 SER B N 1
ATOM 2954 C CA . SER B 1 35 ? 11.867 -13.703 8.328 1 97.38 35 SER B CA 1
ATOM 2955 C C . SER B 1 35 ? 12.656 -14.883 8.883 1 97.38 35 SER B C 1
ATOM 2957 O O . SER B 1 35 ? 13.867 -14.984 8.688 1 97.38 35 SER B O 1
ATOM 2959 N N . LEU B 1 36 ? 11.992 -15.781 9.594 1 97.69 36 LEU B N 1
ATOM 2960 C CA . LEU B 1 36 ? 12.625 -16.969 10.164 1 97.69 36 LEU B CA 1
ATOM 2961 C C . LEU B 1 36 ? 13.234 -17.828 9.07 1 97.69 36 LEU B C 1
ATOM 2963 O O . LEU B 1 36 ? 14.219 -18.547 9.305 1 97.69 36 LEU B O 1
ATOM 2967 N N . LYS B 1 37 ? 12.656 -17.781 7.867 1 97.88 37 LYS B N 1
ATOM 2968 C CA . LYS B 1 37 ? 13.141 -18.578 6.738 1 97.88 37 LYS B CA 1
ATOM 2969 C C . LYS B 1 37 ? 14.094 -17.766 5.863 1 97.88 37 LYS B C 1
ATOM 2971 O O . LYS B 1 37 ? 14.367 -18.141 4.723 1 97.88 37 LYS B O 1
ATOM 2976 N N . ASN B 1 38 ? 14.531 -16.547 6.332 1 96.88 38 ASN B N 1
ATOM 2977 C CA . ASN B 1 38 ? 15.562 -15.688 5.75 1 96.88 38 ASN B CA 1
ATOM 2978 C C . ASN B 1 38 ? 15.07 -15.016 4.469 1 96.88 38 ASN B C 1
ATOM 2980 O O . ASN B 1 38 ? 15.852 -14.766 3.553 1 96.88 38 ASN B O 1
ATOM 2984 N N . TYR B 1 39 ? 13.805 -14.914 4.332 1 98 39 TYR B N 1
ATOM 2985 C CA . TYR B 1 39 ? 13.266 -14.086 3.26 1 98 39 TYR B CA 1
ATOM 2986 C C . TYR B 1 39 ? 13.281 -12.609 3.65 1 98 39 TYR B C 1
ATOM 2988 O O . TYR B 1 39 ? 12.75 -12.234 4.699 1 98 39 TYR B O 1
ATOM 2996 N N . GLN B 1 40 ? 13.805 -11.781 2.768 1 96.75 40 GLN B N 1
ATOM 2997 C CA . GLN B 1 40 ? 13.859 -10.344 3.008 1 96.75 40 GLN B CA 1
ATOM 2998 C C . GLN B 1 40 ? 12.648 -9.633 2.404 1 96.75 40 GLN B C 1
ATOM 3000 O O . GLN B 1 40 ? 12.336 -9.828 1.227 1 96.75 40 GLN B O 1
ATOM 3005 N N . GLU B 1 41 ? 12.016 -8.836 3.225 1 97.62 41 GLU B N 1
ATOM 3006 C CA . GLU B 1 41 ? 10.859 -8.094 2.717 1 97.62 41 GLU B CA 1
ATOM 3007 C C . GLU B 1 41 ? 11.289 -6.938 1.825 1 97.62 41 GLU B C 1
ATOM 3009 O O . GLU B 1 41 ? 12.172 -6.156 2.197 1 97.62 41 GLU B O 1
ATOM 3014 N N . VAL B 1 42 ? 10.766 -6.926 0.643 1 96.25 42 VAL B N 1
ATOM 3015 C CA . VAL B 1 42 ? 11 -5.836 -0.3 1 96.25 42 VAL B CA 1
ATOM 3016 C C . VAL B 1 42 ? 9.68 -5.129 -0.607 1 96.25 42 VAL B C 1
ATOM 3018 O O . VAL B 1 42 ? 8.602 -5.684 -0.366 1 96.25 42 VAL B O 1
ATOM 3021 N N . MET B 1 43 ? 9.766 -3.914 -1.021 1 94.38 43 MET B N 1
ATOM 3022 C CA . MET B 1 43 ? 8.609 -3.121 -1.43 1 94.38 43 MET B CA 1
ATOM 3023 C C . MET B 1 43 ? 8.859 -2.447 -2.775 1 94.38 43 MET B C 1
ATOM 3025 O O . MET B 1 43 ? 9.211 -1.269 -2.828 1 94.38 43 MET B O 1
ATOM 3029 N N . PRO B 1 44 ? 8.625 -3.186 -3.836 1 92.44 44 PRO B N 1
ATOM 3030 C CA . PRO B 1 44 ? 8.797 -2.574 -5.156 1 92.44 44 PRO B CA 1
ATOM 3031 C C . PRO B 1 44 ? 7.871 -1.382 -5.379 1 92.44 44 PRO B C 1
ATOM 3033 O O . PRO B 1 44 ? 6.844 -1.263 -4.715 1 92.44 44 PRO B O 1
ATOM 3036 N N . PRO B 1 45 ? 8.242 -0.515 -6.293 1 91.62 45 PRO B N 1
ATOM 3037 C CA . PRO B 1 45 ? 7.43 0.674 -6.559 1 91.62 45 PRO B CA 1
ATOM 3038 C C . PRO B 1 45 ? 6.039 0.332 -7.094 1 91.62 45 PRO B C 1
ATOM 3040 O O . PRO B 1 45 ? 5.812 -0.783 -7.566 1 91.62 45 PRO B O 1
ATOM 3043 N N . SER B 1 46 ? 5.172 1.326 -6.984 1 94.38 46 SER B N 1
ATOM 3044 C CA . SER B 1 46 ? 3.809 1.154 -7.477 1 94.38 46 SER B CA 1
ATOM 3045 C C . SER B 1 46 ? 3.729 1.398 -8.977 1 94.38 46 SER B C 1
ATOM 3047 O O . SER B 1 46 ? 2.742 1.029 -9.617 1 94.38 46 SER B O 1
ATOM 3049 N N . PHE B 1 47 ? 4.73 2.061 -9.516 1 92.56 47 PHE B N 1
ATOM 3050 C CA . PHE B 1 47 ? 4.754 2.383 -10.938 1 92.56 47 PHE B CA 1
ATOM 3051 C C . PHE B 1 47 ? 5.922 1.689 -11.633 1 92.56 47 PHE B C 1
ATOM 3053 O O . PHE B 1 47 ? 7.035 1.666 -11.102 1 92.56 47 PHE B O 1
ATOM 3060 N N . GLU B 1 48 ? 5.633 1.118 -12.781 1 91.19 48 GLU B N 1
ATOM 3061 C CA . GLU B 1 48 ? 6.633 0.514 -13.656 1 91.19 48 GLU B CA 1
ATOM 3062 C C . GLU B 1 48 ? 6.496 1.026 -15.086 1 91.19 48 GLU B C 1
ATOM 3064 O O . GLU B 1 48 ? 5.43 1.509 -15.477 1 91.19 48 GLU B O 1
ATOM 3069 N N . TYR B 1 49 ? 7.652 0.968 -15.773 1 89.94 49 TYR B N 1
ATOM 3070 C CA . TYR B 1 49 ? 7.477 1.155 -17.219 1 89.94 49 TYR B CA 1
ATOM 3071 C C . TYR B 1 49 ? 6.59 0.066 -17.797 1 89.94 49 TYR B C 1
ATOM 3073 O O . TYR B 1 49 ? 6.77 -1.117 -17.5 1 89.94 49 TYR B O 1
ATOM 3081 N N . THR B 1 50 ? 5.629 0.528 -18.641 1 90.31 50 THR B N 1
ATOM 3082 C CA . THR B 1 50 ? 4.73 -0.427 -19.281 1 90.31 50 THR B CA 1
ATOM 3083 C C . THR B 1 50 ? 5.527 -1.47 -20.062 1 90.31 50 THR B C 1
ATOM 3085 O O . THR B 1 50 ? 5.137 -2.637 -20.125 1 90.31 50 THR B O 1
ATOM 3088 N N . GLN B 1 51 ? 6.633 -1.094 -20.531 1 86.81 51 GLN B N 1
ATOM 3089 C CA . GLN B 1 51 ? 7.492 -1.936 -21.359 1 86.81 51 GLN B CA 1
ATOM 3090 C C . GLN B 1 51 ? 8.008 -3.137 -20.578 1 86.81 51 GLN B C 1
ATOM 3092 O O . GLN B 1 51 ? 8.312 -4.18 -21.156 1 86.81 51 GLN B O 1
ATOM 3097 N N . LEU B 1 52 ? 8.133 -3 -19.266 1 86.12 52 LEU B N 1
ATOM 3098 C CA . LEU B 1 52 ? 8.562 -4.121 -18.438 1 86.12 52 LEU B CA 1
ATOM 3099 C C . LEU B 1 52 ? 7.664 -5.336 -18.672 1 86.12 52 LEU B C 1
ATOM 3101 O O . LEU B 1 52 ? 8.148 -6.469 -18.719 1 86.12 52 LEU B O 1
ATOM 3105 N N . TYR B 1 53 ? 6.379 -5.086 -18.812 1 86.31 53 TYR B N 1
ATOM 3106 C CA . TYR B 1 53 ? 5.395 -6.152 -18.969 1 86.31 53 TYR B CA 1
ATOM 3107 C C . TYR B 1 53 ? 5.199 -6.516 -20.438 1 86.31 53 TYR B C 1
ATOM 3109 O O . TYR B 1 53 ? 5.121 -7.695 -20.781 1 86.31 53 TYR B O 1
ATOM 3117 N N . THR B 1 54 ? 5.203 -5.543 -21.297 1 83 54 THR B N 1
ATOM 3118 C CA . THR B 1 54 ? 4.844 -5.773 -22.688 1 83 54 THR B CA 1
ATOM 3119 C C . THR B 1 54 ? 6.008 -6.391 -23.453 1 83 54 THR B C 1
ATOM 3121 O O . THR B 1 54 ? 5.812 -7.027 -24.5 1 83 54 THR B O 1
ATOM 3124 N N . ALA B 1 55 ? 7.203 -6.164 -22.938 1 76.38 55 ALA B N 1
ATOM 3125 C CA . ALA B 1 55 ? 8.367 -6.727 -23.609 1 76.38 55 ALA B CA 1
ATOM 3126 C C . ALA B 1 55 ? 8.383 -8.25 -23.516 1 76.38 55 ALA B C 1
ATOM 3128 O O . ALA B 1 55 ? 9.039 -8.922 -24.312 1 76.38 55 ALA B O 1
ATOM 3129 N N . LEU B 1 56 ? 7.824 -8.75 -22.516 1 69.62 56 LEU B N 1
ATOM 3130 C CA . LEU B 1 56 ? 7.777 -10.188 -22.297 1 69.62 56 LEU B CA 1
ATOM 3131 C C . LEU B 1 56 ? 6.695 -10.828 -23.172 1 69.62 56 LEU B C 1
ATOM 3133 O O . LEU B 1 56 ? 6.59 -12.055 -23.234 1 69.62 56 LEU B O 1
ATOM 3137 N N . GLU B 1 57 ? 5.785 -10.062 -23.734 1 62.38 57 GLU B N 1
ATOM 3138 C CA . GLU B 1 57 ? 4.59 -10.539 -24.406 1 62.38 57 GLU B CA 1
ATOM 3139 C C . GLU B 1 57 ? 4.934 -11.148 -25.766 1 62.38 57 GLU B C 1
ATOM 3141 O O . GLU B 1 57 ? 4.043 -11.414 -26.578 1 62.38 57 GLU B O 1
ATOM 3146 N N . SER B 1 58 ? 6.07 -11.617 -26.031 1 51.09 58 SER B N 1
ATOM 3147 C CA . SER B 1 58 ? 6.09 -12.219 -27.359 1 51.09 58 SER B CA 1
ATOM 3148 C C . SER B 1 58 ? 4.746 -12.859 -27.688 1 51.09 58 SER B C 1
ATOM 3150 O O . SER B 1 58 ? 4.324 -12.867 -28.844 1 51.09 58 SER B O 1
ATOM 3152 N N . ASN B 1 59 ? 3.963 -13.383 -26.75 1 49.06 59 ASN B N 1
ATOM 3153 C CA . ASN B 1 59 ? 2.707 -13.984 -27.188 1 49.06 59 ASN B CA 1
ATOM 3154 C C . ASN B 1 59 ? 1.506 -13.305 -26.531 1 49.06 59 ASN B C 1
ATOM 3156 O O . ASN B 1 59 ? 0.365 -13.719 -26.734 1 49.06 59 ASN B O 1
ATOM 3160 N N . GLY B 1 60 ? 1.583 -12.117 -26 1 53 60 GLY B N 1
ATOM 3161 C CA . GLY B 1 60 ? 0.5 -11.242 -25.578 1 53 60 GLY B CA 1
ATOM 3162 C C . GLY B 1 60 ? -0.389 -11.852 -24.516 1 53 60 GLY B C 1
ATOM 3163 O O . GLY B 1 60 ? -1.436 -11.297 -24.172 1 53 60 GLY B O 1
ATOM 3164 N N . LYS B 1 61 ? -0.16 -13.031 -24.016 1 58.91 61 LYS B N 1
ATOM 3165 C CA . LYS B 1 61 ? -1.188 -13.75 -23.266 1 58.91 61 LYS B CA 1
ATOM 3166 C C . LYS B 1 61 ? -1.004 -13.57 -21.766 1 58.91 61 LYS B C 1
ATOM 3168 O O . LYS B 1 61 ? -1.978 -13.578 -21.016 1 58.91 61 LYS B O 1
ATOM 3173 N N . THR B 1 62 ? 0.214 -13.164 -21.328 1 66.5 62 THR B N 1
ATOM 3174 C CA . THR B 1 62 ? 0.435 -13.195 -19.891 1 66.5 62 THR B CA 1
ATOM 3175 C C . THR B 1 62 ? 0.05 -11.859 -19.266 1 66.5 62 THR B C 1
ATOM 3177 O O . THR B 1 62 ? -0.694 -11.82 -18.281 1 66.5 62 THR B O 1
ATOM 3180 N N . PHE B 1 63 ? 0.51 -10.789 -19.906 1 78.31 63 PHE B N 1
ATOM 3181 C CA . PHE B 1 63 ? 0.242 -9.453 -19.391 1 78.31 63 PHE B CA 1
ATOM 3182 C C . PHE B 1 63 ? -0.643 -8.672 -20.359 1 78.31 63 PHE B C 1
ATOM 3184 O O . PHE B 1 63 ? -0.145 -8.031 -21.281 1 78.31 63 PHE B O 1
ATOM 3191 N N . ASN B 1 64 ? -1.972 -8.727 -20.094 1 81.19 64 ASN B N 1
ATOM 3192 C CA . ASN B 1 64 ? -2.957 -8.047 -20.938 1 81.19 64 ASN B CA 1
ATOM 3193 C C . ASN B 1 64 ? -2.869 -6.535 -20.797 1 81.19 64 ASN B C 1
ATOM 3195 O O . ASN B 1 64 ? -3.248 -5.98 -19.766 1 81.19 64 ASN B O 1
ATOM 3199 N N . GLN B 1 65 ? -2.43 -5.957 -21.781 1 84 65 GLN B N 1
ATOM 3200 C CA . GLN B 1 65 ? -2.242 -4.512 -21.75 1 84 65 GLN B CA 1
ATOM 3201 C C . GLN B 1 65 ? -3.564 -3.793 -21.5 1 84 65 GLN B C 1
ATOM 3203 O O . GLN B 1 65 ? -3.586 -2.725 -20.891 1 84 65 GLN B O 1
ATOM 3208 N N . GLU B 1 66 ? -4.633 -4.418 -21.891 1 84.44 66 GLU B N 1
ATOM 3209 C CA . GLU B 1 66 ? -5.949 -3.812 -21.719 1 84.44 66 GLU B CA 1
ATOM 3210 C C . GLU B 1 66 ? -6.324 -3.75 -20.234 1 84.44 66 GLU B C 1
ATOM 3212 O O . GLU B 1 66 ? -7.184 -2.961 -19.844 1 84.44 66 GLU B O 1
ATOM 3217 N N . LYS B 1 67 ? -5.645 -4.539 -19.453 1 89.31 67 LYS B N 1
ATOM 3218 C CA . LYS B 1 67 ? -5.969 -4.598 -18.031 1 89.31 67 LYS B CA 1
ATOM 3219 C C . LYS B 1 67 ? -5.023 -3.719 -17.219 1 89.31 67 LYS B C 1
ATOM 3221 O O . LYS B 1 67 ? -5.145 -3.633 -16 1 89.31 67 LYS B O 1
ATOM 3226 N N . MET B 1 68 ? -4.152 -3.094 -17.938 1 91 68 MET B N 1
ATOM 3227 C CA . MET B 1 68 ? -3.17 -2.262 -17.25 1 91 68 MET B CA 1
ATOM 3228 C C . MET B 1 68 ? -3.715 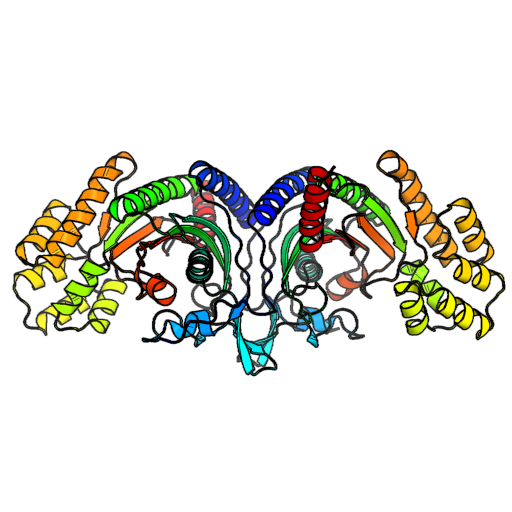-0.857 -17.016 1 91 68 MET B C 1
ATOM 3230 O O . MET B 1 68 ? -4.418 -0.311 -17.875 1 91 68 MET B O 1
ATOM 3234 N N . PHE B 1 69 ? -3.438 -0.249 -15.883 1 91.88 69 PHE B N 1
ATOM 3235 C CA . PHE B 1 69 ? -3.643 1.175 -15.648 1 91.88 69 PHE B CA 1
ATOM 3236 C C . PHE B 1 69 ? -2.43 1.979 -16.109 1 91.88 69 PHE B C 1
ATOM 3238 O O . PHE B 1 69 ? -1.474 2.152 -15.344 1 91.88 69 PHE B O 1
ATOM 3245 N N . GLN B 1 70 ? -2.598 2.482 -17.219 1 90.5 70 GLN B N 1
ATOM 3246 C CA . GLN B 1 70 ? -1.447 3.1 -17.875 1 90.5 70 GLN B CA 1
ATOM 3247 C C . GLN B 1 70 ? -1.571 4.621 -17.875 1 90.5 70 GLN B C 1
ATOM 3249 O O . GLN B 1 70 ? -2.678 5.16 -17.969 1 90.5 70 GLN B O 1
ATOM 3254 N N . PHE B 1 71 ? -0.435 5.281 -17.734 1 86.5 71 PHE B N 1
ATOM 3255 C CA . PHE B 1 71 ? -0.28 6.727 -17.875 1 86.5 71 PHE B CA 1
ATOM 3256 C C . PHE B 1 71 ? 0.796 7.059 -18.906 1 86.5 71 PHE B C 1
ATOM 3258 O O . PHE B 1 71 ? 1.861 6.438 -18.906 1 86.5 71 PHE B O 1
ATOM 3265 N N . ILE B 1 72 ? 0.412 8 -19.781 1 84.44 72 ILE B N 1
ATOM 3266 C CA . ILE B 1 72 ? 1.389 8.43 -20.781 1 84.44 72 ILE B CA 1
ATOM 3267 C C . ILE B 1 72 ? 2.15 9.648 -20.266 1 84.44 72 ILE B C 1
ATOM 3269 O O . ILE B 1 72 ? 1.546 10.672 -19.922 1 84.44 72 ILE B O 1
ATOM 3273 N N . LYS B 1 73 ? 3.449 9.547 -20.312 1 78.44 73 LYS B N 1
ATOM 3274 C CA . LYS B 1 73 ? 4.309 10.641 -19.859 1 78.44 73 LYS B CA 1
ATOM 3275 C C . LYS B 1 73 ? 4.578 11.633 -21 1 78.44 73 LYS B C 1
ATOM 3277 O O . LYS B 1 73 ? 4.266 11.352 -22.156 1 78.44 73 LYS B O 1
ATOM 3282 N N . HIS B 1 74 ? 5.074 12.75 -20.578 1 70.06 74 HIS B N 1
ATOM 3283 C CA . HIS B 1 74 ? 5.332 13.805 -21.547 1 70.06 74 HIS B CA 1
ATOM 3284 C C . HIS B 1 74 ? 6.305 13.344 -22.625 1 70.06 74 HIS B C 1
ATOM 3286 O O . HIS B 1 74 ? 6.23 13.797 -23.766 1 70.06 74 HIS B O 1
ATOM 3292 N N . GLU B 1 75 ? 7.195 12.484 -22.297 1 69.56 75 GLU B N 1
ATOM 3293 C CA . GLU B 1 75 ? 8.211 12.039 -23.25 1 69.56 75 GLU B CA 1
ATOM 3294 C C . GLU B 1 75 ? 7.691 10.906 -24.125 1 69.56 75 GLU B C 1
ATOM 3296 O O . GLU B 1 75 ? 8.43 10.352 -24.938 1 69.56 75 GLU B O 1
ATOM 3301 N N . GLY B 1 76 ? 6.422 10.617 -23.938 1 77.44 76 GLY B N 1
ATOM 3302 C CA . GLY B 1 76 ? 5.848 9.562 -24.766 1 77.44 76 GLY B CA 1
ATOM 3303 C C . GLY B 1 76 ? 6 8.18 -24.156 1 77.44 76 GLY B C 1
ATOM 3304 O O . GLY B 1 76 ? 5.465 7.199 -24.672 1 77.44 76 GLY B O 1
ATOM 3305 N N . GLN B 1 77 ? 6.691 8.156 -23.109 1 83.19 77 GLN B N 1
ATOM 3306 C CA . GLN B 1 77 ? 6.836 6.871 -22.422 1 83.19 77 GLN B CA 1
ATOM 3307 C C . GLN B 1 77 ? 5.594 6.547 -21.594 1 83.19 77 GLN B C 1
ATOM 3309 O O . GLN B 1 77 ? 4.941 7.449 -21.062 1 83.19 77 GLN B O 1
ATOM 3314 N N . SER B 1 78 ? 5.293 5.199 -21.625 1 89.44 78 SER B N 1
ATOM 3315 C CA . SER B 1 78 ? 4.117 4.742 -20.891 1 89.44 78 SER B CA 1
ATOM 3316 C C . SER B 1 78 ? 4.508 4.082 -19.578 1 89.44 78 SER B C 1
ATOM 3318 O O . SER B 1 78 ? 5.445 3.281 -19.531 1 89.44 78 SER B O 1
ATOM 3320 N N . ILE B 1 79 ? 3.822 4.516 -18.516 1 91.12 79 ILE B N 1
ATOM 3321 C CA . ILE B 1 79 ? 4.012 3.873 -17.219 1 91.12 79 ILE B CA 1
ATOM 3322 C C . ILE B 1 79 ? 2.709 3.217 -16.766 1 91.12 79 ILE B C 1
ATOM 3324 O O . ILE B 1 79 ? 1.626 3.609 -17.203 1 91.12 79 ILE B O 1
ATOM 3328 N N . THR B 1 80 ? 2.846 2.189 -15.992 1 93.44 80 THR B N 1
ATOM 3329 C CA . THR B 1 80 ? 1.692 1.42 -15.539 1 93.44 80 THR B CA 1
ATOM 3330 C C . THR B 1 80 ? 1.79 1.133 -14.039 1 93.44 80 THR B C 1
ATOM 3332 O O . THR B 1 80 ? 2.891 1.037 -13.492 1 93.44 80 THR B O 1
ATOM 3335 N N . LEU B 1 81 ? 0.6 1.158 -13.406 1 94.88 81 LEU B N 1
ATOM 3336 C CA . LEU B 1 81 ? 0.582 0.681 -12.031 1 94.88 81 LEU B CA 1
ATOM 3337 C C . LEU B 1 81 ? 1.039 -0.772 -11.953 1 94.88 81 LEU B C 1
ATOM 3339 O O . LEU B 1 81 ? 0.825 -1.546 -12.883 1 94.88 81 LEU B O 1
ATOM 3343 N N . ARG B 1 82 ? 1.678 -1.112 -10.844 1 94.56 82 ARG B N 1
ATOM 3344 C CA . ARG B 1 82 ? 2.225 -2.449 -10.633 1 94.56 82 ARG B CA 1
ATOM 3345 C C . ARG B 1 82 ? 1.195 -3.521 -10.969 1 94.56 82 ARG B C 1
ATOM 3347 O O . ARG B 1 82 ? 0.173 -3.643 -10.289 1 94.56 82 ARG B O 1
ATOM 3354 N N . TYR B 1 83 ? 1.496 -4.301 -11.938 1 93.38 83 TYR B N 1
ATOM 3355 C CA . TYR B 1 83 ? 0.613 -5.34 -12.445 1 93.38 83 TYR B CA 1
ATOM 3356 C C . TYR B 1 83 ? 0.795 -6.641 -11.672 1 93.38 83 TYR B C 1
ATOM 3358 O O . TYR B 1 83 ? -0.145 -7.426 -11.539 1 93.38 83 TYR B O 1
ATOM 3366 N N . ASP B 1 84 ? 1.976 -6.871 -11.219 1 92.81 84 ASP B N 1
ATOM 3367 C CA . ASP B 1 84 ? 2.365 -8.008 -10.391 1 92.81 84 ASP B CA 1
ATOM 3368 C C . ASP B 1 84 ? 3.633 -7.695 -9.594 1 92.81 84 ASP B C 1
ATOM 3370 O O . ASP B 1 84 ? 4.27 -6.664 -9.812 1 92.81 84 ASP B O 1
ATOM 3374 N N . PHE B 1 85 ? 3.975 -8.531 -8.68 1 95.06 85 PHE B N 1
ATOM 3375 C CA . PHE B 1 85 ? 5.191 -8.336 -7.895 1 95.06 85 PHE B CA 1
ATOM 3376 C C . PHE B 1 85 ? 6.363 -9.086 -8.523 1 95.06 85 PHE B C 1
ATOM 3378 O O . PHE B 1 85 ? 7.523 -8.758 -8.258 1 95.06 85 PHE B O 1
ATOM 3385 N N . THR B 1 86 ? 6.102 -10.078 -9.297 1 91.75 86 THR B N 1
ATOM 3386 C CA . THR B 1 86 ? 7.113 -11.023 -9.758 1 91.75 86 THR B CA 1
ATOM 3387 C C . THR B 1 86 ? 8.133 -10.328 -10.656 1 91.75 86 THR B C 1
ATOM 3389 O O . THR B 1 86 ? 9.336 -10.406 -10.414 1 91.75 86 THR B O 1
ATOM 3392 N N . LEU B 1 87 ? 7.688 -9.609 -11.633 1 89.12 87 LEU B N 1
ATOM 3393 C CA . LEU B 1 87 ? 8.594 -9.055 -12.633 1 89.12 87 LEU B CA 1
ATOM 3394 C C . LEU B 1 87 ? 9.477 -7.973 -12.016 1 89.12 87 LEU B C 1
ATOM 3396 O O . LEU B 1 87 ? 10.688 -7.934 -12.273 1 89.12 87 LEU B O 1
ATOM 3400 N N . PRO B 1 88 ? 8.859 -7.062 -11.242 1 91.06 88 PRO B N 1
ATOM 3401 C CA . PRO B 1 88 ? 9.734 -6.109 -10.555 1 91.06 88 PRO B CA 1
ATOM 3402 C C . PRO B 1 88 ? 10.82 -6.797 -9.727 1 91.06 88 PRO B C 1
ATOM 3404 O O . PRO B 1 88 ? 11.953 -6.312 -9.664 1 91.06 88 PRO B O 1
ATOM 3407 N N . LEU B 1 89 ? 10.531 -7.914 -9.109 1 91.88 89 LEU B N 1
ATOM 3408 C CA . LEU B 1 89 ? 11.5 -8.617 -8.266 1 91.88 89 LEU B CA 1
ATOM 3409 C C . LEU B 1 89 ? 12.539 -9.336 -9.125 1 91.88 89 LEU B C 1
ATOM 3411 O O . LEU B 1 89 ? 13.695 -9.461 -8.727 1 91.88 89 LEU B O 1
ATOM 3415 N N . VAL B 1 90 ? 12.07 -9.812 -10.258 1 88.44 90 VAL B N 1
ATOM 3416 C CA . VAL B 1 90 ? 13.023 -10.383 -11.203 1 88.44 90 VAL B CA 1
ATOM 3417 C C . VAL B 1 90 ? 14.031 -9.32 -11.625 1 88.44 90 VAL B C 1
ATOM 3419 O O . VAL B 1 90 ? 15.234 -9.578 -11.688 1 88.44 90 VAL B O 1
ATOM 3422 N N . ARG B 1 91 ? 13.523 -8.156 -11.945 1 86.56 91 ARG B N 1
ATOM 3423 C CA . ARG B 1 91 ? 14.414 -7.051 -12.297 1 86.56 91 ARG B CA 1
ATOM 3424 C C . ARG B 1 91 ? 15.375 -6.73 -11.164 1 86.56 91 ARG B C 1
ATOM 3426 O O . ARG B 1 91 ? 16.562 -6.512 -11.391 1 86.56 91 ARG B O 1
ATOM 3433 N N . LEU B 1 92 ? 14.844 -6.648 -9.938 1 86.81 92 LEU B N 1
ATOM 3434 C CA . LEU B 1 92 ? 15.672 -6.379 -8.766 1 86.81 92 LEU B CA 1
ATOM 3435 C C . LEU B 1 92 ? 16.797 -7.406 -8.641 1 86.81 92 LEU B C 1
ATOM 3437 O O . LEU B 1 92 ? 17.953 -7.043 -8.414 1 86.81 92 LEU B O 1
ATOM 3441 N N . TYR B 1 93 ? 16.484 -8.656 -8.781 1 87.88 93 TYR B N 1
ATOM 3442 C CA . TYR B 1 93 ? 17.469 -9.742 -8.68 1 87.88 93 TYR B CA 1
ATOM 3443 C C . TYR B 1 93 ? 18.516 -9.633 -9.781 1 87.88 93 TYR B C 1
ATOM 3445 O O . TYR B 1 93 ? 19.703 -9.883 -9.539 1 87.88 93 TYR B O 1
ATOM 3453 N N . SER B 1 94 ? 18.062 -9.242 -10.945 1 83.12 94 SER B N 1
ATOM 3454 C CA . SER B 1 94 ? 18.953 -9.188 -12.102 1 83.12 94 SER B CA 1
ATOM 3455 C C . SER B 1 94 ? 19.984 -8.078 -11.945 1 83.12 94 SER B C 1
ATOM 3457 O O . SER B 1 94 ? 21.031 -8.094 -12.617 1 83.12 94 SER B O 1
ATOM 3459 N N . GLN B 1 95 ? 19.641 -7.094 -11.141 1 79.75 95 GLN B N 1
ATOM 3460 C CA . GLN B 1 95 ? 20.547 -5.961 -10.953 1 79.75 95 GLN B CA 1
ATOM 3461 C C . GLN B 1 95 ? 21.641 -6.297 -9.953 1 79.75 95 GLN B C 1
ATOM 3463 O O . GLN B 1 95 ? 22.641 -5.574 -9.852 1 79.75 95 GLN B O 1
ATOM 3468 N N . ILE B 1 96 ? 21.422 -7.258 -9.172 1 74.56 96 ILE B N 1
ATOM 3469 C CA . ILE B 1 96 ? 22.422 -7.648 -8.203 1 74.56 96 ILE B CA 1
ATOM 3470 C C . ILE B 1 96 ? 23.531 -8.438 -8.898 1 74.56 96 ILE B C 1
ATOM 3472 O O . ILE B 1 96 ? 23.281 -9.461 -9.523 1 74.56 96 ILE B O 1
ATOM 3476 N N . LYS B 1 97 ? 24.844 -7.793 -8.82 1 63.12 97 LYS B N 1
ATOM 3477 C CA . LYS B 1 97 ? 26.031 -8.391 -9.406 1 63.12 97 LYS B CA 1
ATOM 3478 C C . LYS B 1 97 ? 26.438 -9.656 -8.664 1 63.12 97 LYS B C 1
ATOM 3480 O O . LYS B 1 97 ? 26.281 -9.75 -7.441 1 63.12 97 LYS B O 1
ATOM 3485 N N . ASP B 1 98 ? 26.641 -10.75 -9.484 1 63.62 98 ASP B N 1
ATOM 3486 C CA . ASP B 1 98 ? 27.172 -12 -8.961 1 63.62 98 ASP B CA 1
ATOM 3487 C C . ASP B 1 98 ? 26.109 -12.758 -8.164 1 63.62 98 ASP B C 1
ATOM 3489 O O . ASP B 1 98 ? 26.422 -13.414 -7.168 1 63.62 98 ASP B O 1
ATOM 3493 N N . SER B 1 99 ? 24.938 -12.383 -8.539 1 63.09 99 SER B N 1
ATOM 3494 C CA . SER B 1 99 ? 23.875 -12.734 -7.602 1 63.09 99 SER B CA 1
ATOM 3495 C C . SER B 1 99 ? 23.75 -14.242 -7.434 1 63.09 99 SER B C 1
ATOM 3497 O O . SER B 1 99 ? 23.672 -14.977 -8.414 1 63.09 99 SER B O 1
ATOM 3499 N N . THR B 1 100 ? 24.188 -14.664 -6.234 1 81.12 100 THR B N 1
ATOM 3500 C CA . THR B 1 100 ? 23.812 -15.914 -5.578 1 81.12 100 THR B CA 1
ATOM 3501 C C . THR B 1 100 ? 22.297 -15.992 -5.387 1 81.12 100 THR B C 1
ATOM 3503 O O . THR B 1 100 ? 21.547 -15.273 -6.051 1 81.12 100 THR B O 1
ATOM 3506 N N . SER B 1 101 ? 21.828 -16.906 -4.566 1 90.69 101 SER B N 1
ATOM 3507 C CA . SER B 1 101 ? 20.422 -17.125 -4.266 1 90.69 101 SER B CA 1
ATOM 3508 C C . SER B 1 101 ? 19.828 -15.922 -3.537 1 90.69 101 SER B C 1
ATOM 3510 O O . SER B 1 101 ? 20.531 -15.211 -2.816 1 90.69 101 SER B O 1
ATOM 3512 N N . ALA B 1 102 ? 18.656 -15.531 -3.928 1 93.06 102 ALA B N 1
ATOM 3513 C CA . ALA B 1 102 ? 17.938 -14.453 -3.27 1 93.06 102 ALA B CA 1
ATOM 3514 C C . ALA B 1 102 ? 16.547 -14.914 -2.822 1 93.06 102 ALA B C 1
ATOM 3516 O O . ALA B 1 102 ? 15.867 -15.648 -3.543 1 93.06 102 ALA B O 1
ATOM 3517 N N . ARG B 1 103 ? 16.172 -14.539 -1.628 1 96.62 103 ARG B N 1
ATOM 3518 C CA . ARG B 1 103 ? 14.875 -14.805 -1.031 1 96.62 103 ARG B CA 1
ATOM 3519 C C . ARG B 1 103 ? 14.148 -13.508 -0.7 1 96.62 103 ARG B C 1
ATOM 3521 O O . ARG B 1 103 ? 14.57 -12.758 0.186 1 96.62 103 ARG B O 1
ATOM 3528 N N . TYR B 1 104 ? 13.047 -13.266 -1.428 1 97 104 TYR B N 1
ATOM 3529 C CA . TYR B 1 104 ? 12.297 -12.039 -1.213 1 97 104 TYR B CA 1
ATOM 3530 C C . TYR B 1 104 ? 10.867 -12.336 -0.778 1 97 104 TYR B C 1
ATOM 3532 O O . TYR B 1 104 ? 10.273 -13.328 -1.218 1 97 104 TYR B O 1
ATOM 3540 N N . SER B 1 105 ? 10.336 -11.539 0.126 1 98.5 105 SER B N 1
ATOM 3541 C CA . SER B 1 105 ? 8.914 -11.516 0.446 1 98.5 105 SER B CA 1
ATOM 3542 C C . SER B 1 105 ? 8.305 -10.141 0.177 1 98.5 105 SER B C 1
ATOM 3544 O O . SER B 1 105 ? 9.031 -9.148 0.114 1 98.5 105 SER B O 1
ATOM 3546 N N . TYR B 1 106 ? 7.078 -10.109 -0.089 1 98.12 106 TYR B N 1
ATOM 3547 C CA . TYR B 1 106 ? 6.41 -8.844 -0.356 1 98.12 106 TYR B CA 1
ATOM 3548 C C . TYR B 1 106 ? 4.992 -8.844 0.2 1 98.12 106 TYR B C 1
ATOM 3550 O O . TYR B 1 106 ? 4.375 -9.906 0.342 1 98.12 106 TYR B O 1
ATOM 3558 N N . PHE B 1 107 ? 4.484 -7.719 0.576 1 98.06 107 PHE B N 1
ATOM 3559 C CA . PHE B 1 107 ? 3.148 -7.422 1.078 1 98.06 107 PHE B CA 1
ATOM 3560 C C . PHE B 1 107 ? 2.576 -6.184 0.399 1 98.06 107 PHE B C 1
ATOM 3562 O O . PHE B 1 107 ? 3.156 -5.098 0.484 1 98.06 107 PHE B O 1
ATOM 3569 N N . GLY B 1 108 ? 1.556 -6.305 -0.36 1 96.5 108 GLY B N 1
ATOM 3570 C CA . GLY B 1 108 ? 1.027 -5.094 -0.968 1 96.5 108 GLY B CA 1
ATOM 3571 C C . GLY B 1 108 ? 0.027 -5.367 -2.074 1 96.5 108 GLY B C 1
ATOM 3572 O O . GLY B 1 108 ? -0.372 -6.516 -2.287 1 96.5 108 GLY B O 1
ATOM 3573 N N . LYS B 1 109 ? -0.42 -4.305 -2.777 1 96.06 109 LYS B N 1
ATOM 3574 C CA . LYS B 1 109 ? -1.485 -4.391 -3.771 1 96.06 109 LYS B CA 1
ATOM 3575 C C . LYS B 1 109 ? -0.914 -4.488 -5.184 1 96.06 109 LYS B C 1
ATOM 3577 O O . LYS B 1 109 ? 0.176 -3.982 -5.453 1 96.06 109 LYS B O 1
ATOM 3582 N N . ILE B 1 110 ? -1.644 -5.141 -6.027 1 95.62 110 ILE B N 1
ATOM 3583 C CA . ILE B 1 110 ? -1.486 -5.086 -7.477 1 95.62 110 ILE B CA 1
ATOM 3584 C C . ILE B 1 110 ? -2.744 -4.5 -8.109 1 95.62 110 ILE B C 1
ATOM 3586 O O . ILE B 1 110 ? -3.807 -4.465 -7.484 1 95.62 110 ILE B O 1
ATOM 3590 N N . PHE B 1 111 ? -2.613 -4.039 -9.312 1 94.56 111 PHE B N 1
ATOM 3591 C CA . PHE B 1 111 ? -3.709 -3.336 -9.969 1 94.56 111 PHE B CA 1
ATOM 3592 C C . PHE B 1 111 ? -3.969 -3.92 -11.352 1 94.56 111 PHE B C 1
ATOM 3594 O O . PHE B 1 111 ? -3.107 -3.852 -12.234 1 94.56 111 PHE B O 1
ATOM 3601 N N . ARG B 1 112 ? -5.133 -4.469 -11.547 1 92.31 112 ARG B N 1
ATOM 3602 C CA . ARG B 1 112 ? -5.59 -5.004 -12.828 1 92.31 112 ARG B CA 1
ATOM 3603 C C . ARG B 1 112 ? -7.039 -4.621 -13.094 1 92.31 112 ARG B C 1
ATOM 3605 O O . ARG B 1 112 ? -7.926 -4.918 -12.289 1 92.31 112 ARG B O 1
ATOM 3612 N N . LYS B 1 113 ? -7.262 -4.047 -14.219 1 88.25 113 LYS B N 1
ATOM 3613 C CA . LYS B 1 113 ? -8.625 -3.662 -14.586 1 88.25 113 LYS B CA 1
ATOM 3614 C C . LYS B 1 113 ? -9.523 -4.887 -14.711 1 88.25 113 LYS B C 1
ATOM 3616 O O . LYS B 1 113 ? -9.203 -5.824 -15.445 1 88.25 113 LYS B O 1
ATOM 3621 N N . GLU B 1 114 ? -10.469 -4.879 -13.836 1 80.94 114 GLU B N 1
ATOM 3622 C CA . GLU B 1 114 ? -11.461 -5.949 -13.898 1 80.94 114 GLU B CA 1
ATOM 3623 C C . GLU B 1 114 ? -12.875 -5.387 -14.008 1 80.94 114 GLU B C 1
ATOM 3625 O O . GLU B 1 114 ? -13.141 -4.277 -13.539 1 80.94 114 GLU B O 1
ATOM 3630 N N . LYS B 1 115 ? -13.742 -6 -14.734 1 64 115 LYS B N 1
ATOM 3631 C CA . LYS B 1 115 ? -15.148 -5.605 -14.766 1 64 115 LYS B CA 1
ATOM 3632 C C . LYS B 1 115 ? -15.852 -5.977 -13.461 1 64 115 LYS B C 1
ATOM 3634 O O . LYS B 1 115 ? -15.602 -7.043 -12.898 1 64 115 LYS B O 1
ATOM 3639 N N . ARG B 1 116 ? -16.375 -4.941 -12.727 1 57.34 116 ARG B N 1
ATOM 3640 C CA . ARG B 1 116 ? -16.984 -5.062 -11.406 1 57.34 116 ARG B CA 1
ATOM 3641 C C . ARG B 1 116 ? -17.844 -6.32 -11.305 1 57.34 116 ARG B C 1
ATOM 3643 O O . ARG B 1 116 ? -18.031 -6.871 -10.219 1 57.34 116 ARG B O 1
ATOM 3650 N N . HIS B 1 117 ? -18.469 -6.824 -12.281 1 49.03 117 HIS B N 1
ATOM 3651 C CA . HIS B 1 117 ? -19.625 -7.684 -12.109 1 49.03 117 HIS B CA 1
ATOM 3652 C C . HIS B 1 117 ? -19.219 -9.055 -11.578 1 49.03 117 HIS B C 1
ATOM 3654 O O . HIS B 1 117 ? -20.078 -9.836 -11.141 1 49.03 117 HIS B O 1
ATOM 3660 N N . LYS B 1 118 ? -18.016 -9.422 -11.453 1 49.31 118 LYS B N 1
ATOM 3661 C CA . LYS B 1 118 ? -17.875 -10.844 -11.172 1 49.31 118 LYS B CA 1
ATOM 3662 C C . LYS B 1 118 ? -17.094 -11.078 -9.883 1 49.31 118 LYS B C 1
ATOM 3664 O O . LYS B 1 118 ? -16.422 -12.102 -9.734 1 49.31 118 LYS B O 1
ATOM 3669 N N . GLY B 1 119 ? -17.156 -10.203 -8.938 1 55.19 119 GLY B N 1
ATOM 3670 C CA . GLY B 1 119 ? -16.516 -10.492 -7.664 1 55.19 119 GLY B CA 1
ATOM 3671 C C . GLY B 1 119 ? -15.031 -10.172 -7.668 1 55.19 119 GLY B C 1
ATOM 3672 O O . GLY B 1 119 ? -14.328 -10.438 -6.688 1 55.19 119 GLY B O 1
ATOM 3673 N N . ARG B 1 120 ? -14.602 -9.68 -8.758 1 61.31 120 ARG B N 1
ATOM 3674 C C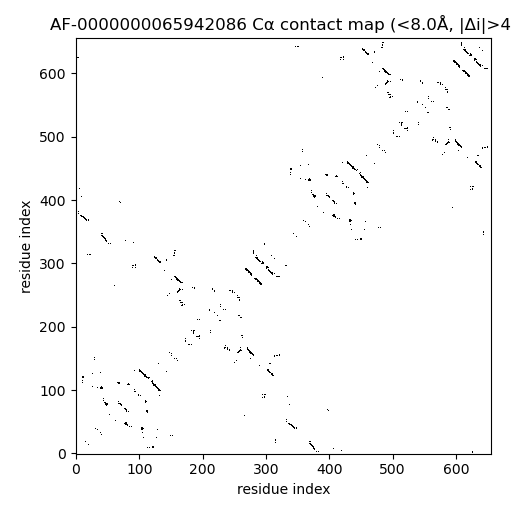A . ARG B 1 120 ? -13.188 -9.336 -8.859 1 61.31 120 ARG B CA 1
ATOM 3675 C C . ARG B 1 120 ? -12.977 -7.836 -8.664 1 61.31 120 ARG B C 1
ATOM 3677 O O . ARG B 1 120 ? -13.836 -7.031 -9.039 1 61.31 120 ARG B O 1
ATOM 3684 N N . SER B 1 121 ? -11.781 -7.664 -7.984 1 77.25 121 SER B N 1
ATOM 3685 C CA . SER B 1 121 ? -11.469 -6.27 -7.691 1 77.25 121 SER B CA 1
ATOM 3686 C C . SER B 1 121 ? -10.266 -5.793 -8.508 1 77.25 121 SER B C 1
ATOM 3688 O O . SER B 1 121 ? -9.422 -6.594 -8.898 1 77.25 121 SER B O 1
ATOM 3690 N N . THR B 1 122 ? -10.297 -4.602 -8.883 1 88.19 122 THR B N 1
ATOM 3691 C CA . THR B 1 122 ? -9.227 -3.928 -9.617 1 88.19 122 THR B CA 1
ATOM 3692 C C . THR B 1 122 ? -7.973 -3.811 -8.75 1 88.19 122 THR B C 1
ATOM 3694 O O . THR B 1 122 ? -6.852 -3.861 -9.266 1 88.19 122 THR B O 1
ATOM 3697 N N . GLU B 1 123 ? -8.102 -3.646 -7.543 1 92.81 123 GLU B N 1
ATOM 3698 C CA . GLU B 1 123 ? -6.973 -3.631 -6.613 1 92.81 123 GLU B CA 1
ATOM 3699 C C . GLU B 1 123 ? -7.012 -4.836 -5.68 1 92.81 123 GLU B C 1
ATOM 3701 O O . GLU B 1 123 ? -7.988 -5.039 -4.953 1 92.81 123 GLU B O 1
ATOM 3706 N N . ASN B 1 124 ? -5.953 -5.66 -5.73 1 93.25 124 ASN B N 1
ATOM 3707 C CA . ASN B 1 124 ? -5.867 -6.879 -4.934 1 93.25 124 ASN B CA 1
ATOM 3708 C C . ASN B 1 124 ? -4.637 -6.871 -4.031 1 93.25 124 ASN B C 1
ATOM 3710 O O . ASN B 1 124 ? -3.557 -6.445 -4.449 1 93.25 124 ASN B O 1
ATOM 3714 N N . TYR B 1 125 ? -4.895 -7.242 -2.809 1 96.38 125 TYR B N 1
ATOM 3715 C CA . TYR B 1 125 ? -3.789 -7.328 -1.861 1 96.38 125 TYR B CA 1
ATOM 3716 C C . TYR B 1 125 ? -3.146 -8.711 -1.896 1 96.38 125 TYR B C 1
ATOM 3718 O O . TYR B 1 125 ? -3.834 -9.727 -1.764 1 96.38 125 TYR B O 1
ATOM 3726 N N . GLN B 1 126 ? -1.853 -8.742 -2.109 1 97.69 126 GLN B N 1
ATOM 3727 C CA . GLN B 1 126 ? -1.121 -10.008 -2.191 1 97.69 126 GLN B CA 1
ATOM 3728 C C . GLN B 1 126 ? 0.009 -10.055 -1.166 1 97.69 126 GLN B C 1
ATOM 3730 O O . GLN B 1 126 ? 0.616 -9.023 -0.856 1 97.69 126 GLN B O 1
ATOM 3735 N N . ILE B 1 127 ? 0.206 -11.195 -0.627 1 98.62 127 ILE B N 1
ATOM 3736 C CA . ILE B 1 127 ? 1.387 -11.539 0.157 1 98.62 127 ILE B CA 1
ATOM 3737 C C . ILE B 1 127 ? 2.105 -12.719 -0.487 1 98.62 127 ILE B C 1
ATOM 3739 O O . ILE B 1 127 ? 1.498 -13.766 -0.74 1 98.62 127 ILE B O 1
ATOM 3743 N N . GLY B 1 128 ? 3.383 -12.547 -0.75 1 98.44 128 GLY B N 1
ATOM 3744 C CA . GLY B 1 128 ? 4.043 -13.648 -1.436 1 98.44 128 GLY B CA 1
ATOM 3745 C C . GLY B 1 128 ? 5.547 -13.656 -1.239 1 98.44 128 GLY B C 1
ATOM 3746 O O . GLY B 1 128 ? 6.082 -12.867 -0.46 1 98.44 128 GLY B O 1
ATOM 3747 N N . ILE B 1 129 ? 6.195 -14.656 -1.827 1 98.44 129 ILE B N 1
ATOM 3748 C CA . ILE B 1 129 ? 7.645 -14.805 -1.776 1 98.44 129 ILE B CA 1
ATOM 3749 C C . ILE B 1 129 ? 8.172 -15.227 -3.148 1 98.44 129 ILE B C 1
ATOM 3751 O O . ILE B 1 129 ? 7.43 -15.797 -3.953 1 98.44 129 ILE B O 1
ATOM 3755 N N . GLU B 1 130 ? 9.344 -14.875 -3.414 1 97.19 130 GLU B N 1
ATOM 3756 C CA . GLU B 1 130 ? 10.102 -15.281 -4.598 1 97.19 130 GLU B CA 1
ATOM 3757 C C . GLU B 1 130 ? 11.492 -15.789 -4.219 1 97.19 130 GLU B C 1
ATOM 3759 O O . GLU B 1 130 ? 12.195 -15.156 -3.426 1 97.19 130 GLU B O 1
ATOM 3764 N N . LEU B 1 131 ? 11.805 -16.938 -4.672 1 96.94 131 LEU B N 1
ATOM 3765 C CA . LEU B 1 131 ? 13.125 -17.531 -4.5 1 96.94 131 LEU B CA 1
ATOM 3766 C C . LEU B 1 131 ? 13.859 -17.625 -5.832 1 96.94 131 LEU B C 1
ATOM 3768 O O . LEU B 1 131 ? 13.352 -18.203 -6.793 1 96.94 131 LEU B O 1
ATOM 3772 N N . PHE B 1 132 ? 15.039 -17 -5.883 1 93.81 132 PHE B N 1
ATOM 3773 C CA . PHE B 1 132 ? 15.836 -16.969 -7.105 1 93.81 132 PHE B CA 1
ATOM 3774 C C . PHE B 1 132 ? 17.188 -17.641 -6.895 1 93.81 132 PHE B C 1
ATOM 3776 O O . PHE B 1 132 ? 17.797 -17.516 -5.832 1 93.81 132 PHE B O 1
ATOM 3783 N N . GLY B 1 133 ? 17.672 -18.344 -7.938 1 90 133 GLY B N 1
ATOM 3784 C CA . GLY B 1 133 ? 19.078 -18.719 -8.047 1 90 133 GLY B CA 1
ATOM 3785 C C . GLY B 1 133 ? 19.391 -20.062 -7.395 1 90 133 GLY B C 1
ATOM 3786 O O . GLY B 1 133 ? 20.484 -20.578 -7.547 1 90 133 GLY B O 1
ATOM 3787 N N . GLU B 1 134 ? 18.531 -20.672 -6.637 1 87.62 134 GLU B N 1
ATOM 3788 C CA . GLU B 1 134 ? 18.75 -21.984 -6.027 1 87.62 134 GLU B CA 1
ATOM 3789 C C . GLU B 1 134 ? 18.469 -23.109 -7.02 1 87.62 134 GLU B C 1
ATOM 3791 O O . GLU B 1 134 ? 17.766 -22.906 -8.016 1 87.62 134 GLU B O 1
ATOM 3796 N N . SER B 1 135 ? 19.016 -24.234 -6.684 1 87.06 135 SER B N 1
ATOM 3797 C CA . SER B 1 135 ? 18.75 -25.375 -7.551 1 87.06 135 SER B CA 1
ATOM 3798 C C . SER B 1 135 ? 17.266 -25.734 -7.555 1 87.06 135 SER B C 1
ATOM 3800 O O . SER B 1 135 ? 16.547 -25.438 -6.605 1 87.06 135 SER B O 1
ATOM 3802 N N . ALA B 1 136 ? 16.844 -26.453 -8.523 1 84.44 136 ALA B N 1
ATOM 3803 C CA . ALA B 1 136 ? 15.422 -26.719 -8.766 1 84.44 136 ALA B CA 1
ATOM 3804 C C . ALA B 1 136 ? 14.82 -27.562 -7.645 1 84.44 136 ALA B C 1
ATOM 3806 O O . ALA B 1 136 ? 13.891 -27.125 -6.969 1 84.44 136 ALA B O 1
ATOM 3807 N N . ASP B 1 137 ? 15.406 -28.688 -7.355 1 85.56 137 ASP B N 1
ATOM 3808 C CA . ASP B 1 137 ? 14.828 -29.609 -6.379 1 85.56 137 ASP B CA 1
ATOM 3809 C C . ASP B 1 137 ? 14.781 -28.969 -4.988 1 85.56 137 ASP B C 1
ATOM 3811 O O . ASP B 1 137 ? 13.758 -29.016 -4.312 1 85.56 137 ASP B O 1
ATOM 3815 N N . LYS B 1 138 ? 15.859 -28.328 -4.645 1 90.31 138 LYS B N 1
ATOM 3816 C CA . LYS B 1 138 ? 15.938 -27.703 -3.328 1 90.31 138 LYS B CA 1
ATOM 3817 C C . LYS B 1 138 ? 14.945 -26.562 -3.205 1 90.31 138 LYS B C 1
ATOM 3819 O O . LYS B 1 138 ? 14.266 -26.422 -2.186 1 90.31 138 LYS B O 1
ATOM 3824 N N . SER B 1 139 ? 14.859 -25.781 -4.223 1 94.81 139 SER B N 1
ATOM 3825 C CA . SER B 1 139 ? 13.992 -24.609 -4.191 1 94.81 139 SER B CA 1
ATOM 3826 C C . SER B 1 139 ? 12.523 -25.016 -4.219 1 94.81 139 SER B C 1
ATOM 3828 O O . SER B 1 139 ? 11.695 -24.406 -3.531 1 94.81 139 SER B O 1
ATOM 3830 N N . GLU B 1 140 ? 12.211 -26.078 -4.957 1 95.81 140 GLU B N 1
ATOM 3831 C CA . GLU B 1 140 ? 10.82 -26.516 -5.07 1 95.81 140 GLU B CA 1
ATOM 3832 C C . GLU B 1 140 ? 10.32 -27.094 -3.748 1 95.81 140 GLU B C 1
ATOM 3834 O O . GLU B 1 140 ? 9.203 -26.781 -3.318 1 95.81 140 GLU B O 1
ATOM 3839 N N . LEU B 1 141 ? 11.156 -27.859 -3.135 1 95.12 141 LEU B N 1
ATOM 3840 C CA . LEU B 1 141 ? 10.766 -28.438 -1.849 1 95.12 141 LEU B CA 1
ATOM 3841 C C . LEU B 1 141 ? 10.625 -27.344 -0.794 1 95.12 141 LEU B C 1
ATOM 3843 O O . LEU B 1 141 ? 9.703 -27.375 0.026 1 95.12 141 LEU B O 1
ATOM 3847 N N . GLU B 1 142 ? 11.531 -26.391 -0.8 1 96.25 142 GLU B N 1
ATOM 3848 C CA . GLU B 1 142 ? 11.469 -25.266 0.137 1 96.25 142 GLU B CA 1
ATOM 3849 C C . GLU B 1 142 ? 10.172 -24.484 -0.033 1 96.25 142 GLU B C 1
ATOM 3851 O O . GLU B 1 142 ? 9.477 -24.203 0.946 1 96.25 142 GLU B O 1
ATOM 3856 N N . ILE B 1 143 ? 9.844 -24.203 -1.234 1 97.94 143 ILE B N 1
ATOM 3857 C CA . ILE B 1 143 ? 8.695 -23.359 -1.539 1 97.94 143 ILE B CA 1
ATOM 3858 C C . ILE B 1 143 ? 7.406 -24.094 -1.212 1 97.94 143 ILE B C 1
ATOM 3860 O O . ILE B 1 143 ? 6.477 -23.531 -0.645 1 97.94 143 ILE B O 1
ATOM 3864 N N . LEU B 1 144 ? 7.336 -25.391 -1.534 1 97.81 144 LEU B N 1
ATOM 3865 C CA . LEU B 1 144 ? 6.148 -26.172 -1.224 1 97.81 144 LEU B CA 1
ATOM 3866 C C . LEU B 1 144 ? 5.949 -26.281 0.284 1 97.81 144 LEU B C 1
ATOM 3868 O O . LEU B 1 144 ? 4.828 -26.141 0.78 1 97.81 144 LEU B O 1
ATOM 3872 N N . SER B 1 145 ? 7.023 -26.547 0.967 1 96.94 145 SER B N 1
ATOM 3873 C CA . SER B 1 145 ? 6.957 -26.641 2.422 1 96.94 145 SER B CA 1
ATOM 3874 C C . SER B 1 145 ? 6.484 -25.328 3.039 1 96.94 145 SER B C 1
ATOM 3876 O O . SER B 1 145 ? 5.645 -25.328 3.941 1 96.94 145 SER B O 1
ATOM 3878 N N . LEU B 1 146 ? 7.012 -24.266 2.551 1 97.81 146 LEU B N 1
ATOM 3879 C CA . LEU B 1 146 ? 6.637 -22.953 3.061 1 97.81 146 LEU B CA 1
ATOM 3880 C C . LEU B 1 146 ? 5.18 -22.641 2.738 1 97.81 146 LEU B C 1
ATOM 3882 O O . LEU B 1 146 ? 4.473 -22.047 3.555 1 97.81 146 LEU B O 1
ATOM 3886 N N . ALA B 1 147 ? 4.75 -23 1.54 1 98.31 147 ALA B N 1
ATOM 3887 C CA . ALA B 1 147 ? 3.352 -22.797 1.169 1 98.31 147 ALA B CA 1
ATOM 3888 C C . ALA B 1 147 ? 2.42 -23.516 2.148 1 98.31 147 ALA B C 1
ATOM 3890 O O . ALA B 1 147 ? 1.413 -22.938 2.578 1 98.31 147 ALA B O 1
ATOM 3891 N N . LEU B 1 148 ? 2.785 -24.719 2.506 1 97.38 148 LEU B N 1
ATOM 3892 C CA . LEU B 1 148 ? 1.976 -25.5 3.438 1 97.38 148 LEU B CA 1
ATOM 3893 C C . LEU B 1 148 ? 1.95 -24.844 4.812 1 97.38 148 LEU B C 1
ATOM 3895 O O . LEU B 1 148 ? 0.906 -24.812 5.469 1 97.38 148 LEU B O 1
ATOM 3899 N N . GLN B 1 149 ? 3.07 -24.344 5.25 1 96.94 149 GLN B N 1
ATOM 3900 C CA . GLN B 1 149 ? 3.137 -23.641 6.527 1 96.94 149 GLN B CA 1
ATOM 3901 C C . GLN B 1 149 ? 2.283 -22.375 6.5 1 96.94 149 GLN B C 1
ATOM 3903 O O . GLN B 1 149 ? 1.613 -22.047 7.48 1 96.94 149 GLN B O 1
ATOM 3908 N N . VAL B 1 150 ? 2.342 -21.641 5.359 1 98.19 150 VAL B N 1
ATOM 3909 C CA . VAL B 1 150 ? 1.571 -20.422 5.195 1 98.19 150 VAL B CA 1
ATOM 3910 C C . VAL B 1 150 ? 0.079 -20.719 5.297 1 98.19 150 VAL B C 1
ATOM 3912 O O . VAL B 1 150 ? -0.66 -20.031 5.992 1 98.19 150 VAL B O 1
ATOM 3915 N N . ILE B 1 151 ? -0.349 -21.766 4.672 1 97.31 151 ILE B N 1
ATOM 3916 C CA . ILE B 1 151 ? -1.757 -22.141 4.66 1 97.31 151 ILE B CA 1
ATOM 3917 C C . ILE B 1 151 ? -2.244 -22.359 6.09 1 97.31 151 ILE B C 1
ATOM 3919 O O . ILE B 1 151 ? -3.354 -21.953 6.445 1 97.31 151 ILE B O 1
ATOM 3923 N N . GLU B 1 152 ? -1.396 -22.906 6.906 1 94.94 152 GLU B N 1
ATOM 3924 C CA . GLU B 1 152 ? -1.741 -23.172 8.297 1 94.94 152 GLU B CA 1
ATOM 3925 C C . GLU B 1 152 ? -1.897 -21.875 9.086 1 94.94 152 GLU B C 1
ATOM 3927 O O . GLU B 1 152 ? -2.607 -21.844 10.094 1 94.94 152 GLU B O 1
ATOM 3932 N N . GLN B 1 153 ? -1.258 -20.844 8.625 1 96.31 153 GLN B N 1
ATOM 3933 C CA . GLN B 1 153 ? -1.248 -19.578 9.344 1 96.31 153 GLN B CA 1
ATOM 3934 C C . GLN B 1 153 ? -2.406 -18.688 8.906 1 96.31 153 GLN B C 1
ATOM 3936 O O . GLN B 1 153 ? -2.645 -17.625 9.5 1 96.31 153 GLN B O 1
ATOM 3941 N N . LEU B 1 154 ? -3.195 -19.078 7.918 1 97 154 LEU B N 1
ATOM 3942 C CA . LEU B 1 154 ? -4.223 -18.219 7.336 1 97 154 LEU B CA 1
ATOM 3943 C C . LEU B 1 154 ? -5.504 -18.266 8.156 1 97 154 LEU B C 1
ATOM 3945 O O . LEU B 1 154 ? -6.371 -17.406 8.023 1 97 154 LEU B O 1
ATOM 3949 N N . GLY B 1 155 ? -5.734 -19.312 8.984 1 93.94 155 GLY B N 1
ATOM 3950 C CA . GLY B 1 155 ? -6.918 -19.438 9.82 1 93.94 155 GLY B CA 1
ATOM 3951 C C . GLY B 1 155 ? -8.102 -20.047 9.094 1 93.94 155 GLY B C 1
ATOM 3952 O O . GLY B 1 155 ? -9.242 -19.953 9.562 1 93.94 155 GLY B O 1
ATOM 3953 N N . LEU B 1 156 ? -7.902 -20.578 7.918 1 95 156 LEU B N 1
ATOM 3954 C CA . LEU B 1 156 ? -8.969 -21.188 7.141 1 95 156 LEU B CA 1
ATOM 3955 C C . LEU B 1 156 ? -9.055 -22.688 7.414 1 95 156 LEU B C 1
ATOM 3957 O O . LEU B 1 156 ? -8.031 -23.344 7.59 1 95 156 LEU B O 1
ATOM 3961 N N . ASN B 1 157 ? -10.266 -23.109 7.352 1 90.62 157 ASN B N 1
ATOM 3962 C CA . ASN B 1 157 ? -10.516 -24.531 7.566 1 90.62 157 ASN B CA 1
ATOM 3963 C C . ASN B 1 157 ? -10.688 -25.266 6.242 1 90.62 157 ASN B C 1
ATOM 3965 O O . ASN B 1 157 ? -10.938 -24.656 5.207 1 90.62 157 ASN B O 1
ATOM 3969 N N . LYS B 1 158 ? -10.469 -26.656 6.234 1 92.56 158 LYS B N 1
ATOM 3970 C CA . LYS B 1 158 ? -10.727 -27.562 5.117 1 92.56 158 LYS B CA 1
ATOM 3971 C C . LYS B 1 158 ? -10.023 -27.062 3.848 1 92.56 158 LYS B C 1
ATOM 3973 O O . LYS B 1 158 ? -10.664 -26.906 2.807 1 92.56 158 LYS B O 1
ATOM 3978 N N . THR B 1 159 ? -8.805 -26.844 3.994 1 96.31 159 THR B N 1
ATOM 3979 C CA . THR B 1 159 ? -8.023 -26.406 2.846 1 96.31 159 THR B CA 1
ATOM 3980 C C . THR B 1 159 ? -7.5 -27.594 2.055 1 96.31 159 THR B C 1
ATOM 3982 O O . THR B 1 159 ? -7.289 -28.672 2.617 1 96.31 159 THR B O 1
ATOM 3985 N N . VAL B 1 160 ? -7.395 -27.453 0.752 1 95.69 160 VAL B N 1
ATOM 3986 C CA . VAL B 1 160 ? -6.855 -28.453 -0.168 1 95.69 160 VAL B CA 1
ATOM 3987 C C . VAL B 1 160 ? -5.652 -27.875 -0.91 1 95.69 160 VAL B C 1
ATOM 3989 O O . VAL B 1 160 ? -5.668 -26.703 -1.315 1 95.69 160 VAL B O 1
ATOM 3992 N N . PHE B 1 161 ? -4.609 -28.656 -0.98 1 97.12 161 PHE B N 1
ATOM 3993 C CA . PHE B 1 161 ? -3.393 -28.25 -1.673 1 97.12 161 PHE B CA 1
ATOM 3994 C C . PHE B 1 161 ? -3.137 -29.141 -2.883 1 97.12 161 PHE B C 1
ATOM 3996 O O . PHE B 1 161 ? -3.031 -30.359 -2.75 1 97.12 161 PHE B O 1
ATOM 4003 N N . GLU B 1 162 ? -3.084 -28.531 -4.109 1 96.38 162 GLU B N 1
ATOM 4004 C CA . GLU B 1 162 ? -2.91 -29.25 -5.363 1 96.38 162 GLU B CA 1
ATOM 4005 C C . GLU B 1 162 ? -1.605 -28.859 -6.051 1 96.38 162 GLU B C 1
ATOM 4007 O O . GLU B 1 162 ? -1.217 -27.688 -6.035 1 96.38 162 GLU B O 1
ATOM 4012 N N . ILE B 1 163 ? -0.929 -29.859 -6.574 1 97.06 163 ILE B N 1
ATOM 4013 C CA . ILE B 1 163 ? 0.27 -29.594 -7.359 1 97.06 163 ILE B CA 1
ATOM 4014 C C . ILE B 1 163 ? 0.09 -30.109 -8.781 1 97.06 163 ILE B C 1
ATOM 4016 O O . ILE B 1 163 ? -0.622 -31.094 -9 1 97.06 163 ILE B O 1
ATOM 4020 N N . GLY B 1 164 ? 0.608 -29.422 -9.75 1 95.94 164 GLY B N 1
ATOM 4021 C CA . GLY B 1 164 ? 0.624 -29.781 -11.164 1 95.94 164 GLY B CA 1
ATOM 4022 C C . GLY B 1 164 ? 1.93 -29.422 -11.852 1 95.94 164 GLY B C 1
ATOM 4023 O O . GLY B 1 164 ? 2.918 -29.109 -11.188 1 95.94 164 GLY B O 1
ATOM 4024 N N . SER B 1 165 ? 1.947 -29.625 -13.125 1 95.69 165 SER B N 1
ATOM 4025 C CA . SER B 1 165 ? 3.172 -29.391 -13.883 1 95.69 165 SER B CA 1
ATOM 4026 C C . SER B 1 165 ? 2.873 -28.75 -15.234 1 95.69 165 SER B C 1
ATOM 4028 O O . SER B 1 165 ? 2.129 -29.312 -16.047 1 95.69 165 SER B O 1
ATOM 4030 N N . ALA B 1 166 ? 3.5 -27.578 -15.398 1 93.62 166 ALA B N 1
ATOM 4031 C CA . ALA B 1 166 ? 3.375 -26.906 -16.703 1 93.62 166 ALA B CA 1
ATOM 4032 C C . ALA B 1 166 ? 3.988 -27.766 -17.812 1 93.62 166 ALA B C 1
ATOM 4034 O O . ALA B 1 166 ? 3.473 -27.797 -18.922 1 93.62 166 ALA B O 1
ATOM 4035 N N . LYS B 1 167 ? 5.102 -28.406 -17.531 1 93.5 167 LYS B N 1
ATOM 4036 C CA . LYS B 1 167 ? 5.762 -29.281 -18.484 1 93.5 167 LYS B CA 1
ATOM 4037 C C . LYS B 1 167 ? 4.852 -30.422 -18.906 1 93.5 167 LYS B C 1
ATOM 4039 O O . LYS B 1 167 ? 4.781 -30.766 -20.078 1 93.5 167 LYS B O 1
ATOM 4044 N N . PHE B 1 168 ? 4.191 -30.984 -17.953 1 95.19 168 PHE B N 1
ATOM 4045 C CA . PHE B 1 168 ? 3.229 -32.062 -18.234 1 95.19 168 PHE B CA 1
ATOM 4046 C C . PHE B 1 168 ? 2.117 -31.547 -19.141 1 95.19 168 PHE B C 1
ATOM 4048 O O . PHE B 1 168 ? 1.803 -32.188 -20.156 1 95.19 168 PHE B O 1
ATOM 4055 N N . PHE B 1 169 ? 1.569 -30.438 -18.828 1 93.44 169 PHE B N 1
ATOM 4056 C CA . PHE B 1 169 ? 0.477 -29.828 -19.578 1 93.44 169 PHE B CA 1
ATOM 4057 C C . PHE B 1 169 ? 0.909 -29.531 -21.016 1 93.44 169 PHE B C 1
ATOM 4059 O O . PHE B 1 169 ? 0.183 -29.844 -21.953 1 93.44 169 PHE B O 1
ATOM 4066 N N . GLN B 1 170 ? 2.029 -28.938 -21.141 1 91.56 170 GLN B N 1
ATOM 4067 C CA . GLN B 1 170 ? 2.525 -28.594 -22.469 1 91.56 170 GLN B CA 1
ATOM 4068 C C . GLN B 1 170 ? 2.717 -29.844 -23.312 1 91.56 170 GLN B C 1
ATOM 4070 O O . GLN B 1 170 ? 2.377 -29.844 -24.5 1 91.56 170 GLN B O 1
ATOM 4075 N N . ARG B 1 171 ? 3.311 -30.875 -22.719 1 93.81 171 ARG B N 1
ATOM 4076 C CA . ARG B 1 171 ? 3.512 -32.125 -23.438 1 93.81 171 ARG B CA 1
ATOM 4077 C C . ARG B 1 171 ? 2.176 -32.75 -23.844 1 93.81 171 ARG B C 1
ATOM 4079 O O . ARG B 1 171 ? 2.031 -33.25 -24.953 1 93.81 171 ARG B O 1
ATOM 4086 N N . LEU B 1 172 ? 1.253 -32.688 -22.922 1 92.88 172 LEU B N 1
ATOM 4087 C CA . LEU B 1 172 ? -0.091 -33.188 -23.203 1 92.88 172 LEU B CA 1
ATOM 4088 C C . LEU B 1 172 ? -0.688 -32.469 -24.406 1 92.88 172 LEU B C 1
ATOM 4090 O O . LEU B 1 172 ? -1.288 -33.125 -25.281 1 92.88 172 LEU B O 1
ATOM 4094 N N . CYS B 1 173 ? -0.562 -31.203 -24.469 1 91.38 173 CYS B N 1
ATOM 4095 C CA . CYS B 1 173 ? -1.067 -30.422 -25.578 1 91.38 173 CYS B CA 1
ATOM 4096 C C . CYS B 1 173 ? -0.4 -30.828 -26.891 1 91.38 173 CYS B C 1
ATOM 4098 O O . CYS B 1 173 ? -1.054 -30.906 -27.922 1 91.38 173 CYS B O 1
ATOM 4100 N N . GLN B 1 174 ? 0.872 -31.047 -26.797 1 91.94 174 GLN B N 1
ATOM 4101 C CA . GLN B 1 174 ? 1.602 -31.484 -27.984 1 91.94 174 GLN B CA 1
ATOM 4102 C C . GLN B 1 174 ? 1.069 -32.812 -28.5 1 91.94 174 GLN B C 1
ATOM 4104 O O . GLN B 1 174 ? 0.91 -33 -29.703 1 91.94 174 GLN B O 1
ATOM 4109 N N . LEU B 1 175 ? 0.828 -33.688 -27.609 1 91.94 175 LEU B N 1
ATOM 4110 C CA . LEU B 1 175 ? 0.349 -35.031 -27.969 1 91.94 175 LEU B CA 1
ATOM 4111 C C . LEU B 1 175 ? -1.085 -34.969 -28.469 1 91.94 175 LEU B C 1
ATOM 4113 O O . LEU B 1 175 ? -1.516 -35.844 -29.234 1 91.94 175 LEU B O 1
ATOM 4117 N N . ALA B 1 176 ? -1.807 -33.938 -28.031 1 88.88 176 ALA B N 1
ATOM 4118 C CA . A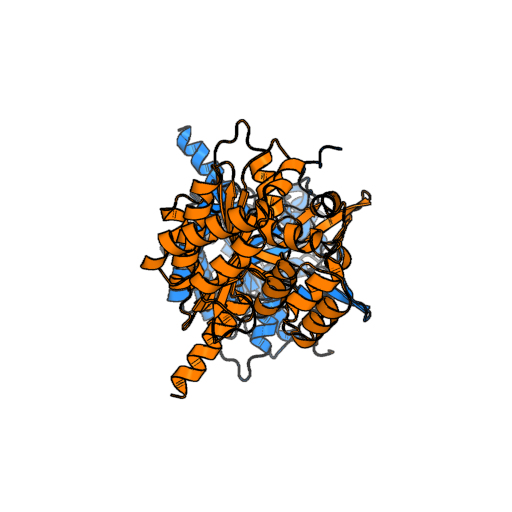LA B 1 176 ? -3.191 -33.781 -28.453 1 88.88 176 ALA B CA 1
ATOM 4119 C C . ALA B 1 176 ? -3.264 -32.938 -29.734 1 88.88 176 ALA B C 1
ATOM 4121 O O . ALA B 1 176 ? -4.137 -32.062 -29.859 1 88.88 176 ALA B O 1
ATOM 4122 N N . ASP B 1 177 ? -2.393 -33.094 -30.594 1 81.69 177 ASP B N 1
ATOM 4123 C CA . ASP B 1 177 ? -2.312 -32.5 -31.922 1 81.69 177 ASP B CA 1
ATOM 4124 C C . ASP B 1 177 ? -2.17 -31 -31.875 1 81.69 177 ASP B C 1
ATOM 4126 O O . ASP B 1 177 ? -2.719 -30.281 -32.719 1 81.69 177 ASP B O 1
ATOM 4130 N N . GLY B 1 178 ? -1.686 -30.5 -30.828 1 76.81 178 GLY B N 1
ATOM 4131 C CA . GLY B 1 178 ? -1.391 -29.078 -30.719 1 76.81 178 GLY B CA 1
ATOM 4132 C C . GLY B 1 178 ? -2.617 -28.234 -30.422 1 76.81 178 GLY B C 1
ATOM 4133 O O . GLY B 1 178 ? -2.605 -27.016 -30.625 1 76.81 178 GLY B O 1
ATOM 4134 N N . SER B 1 179 ? -3.715 -28.844 -30.078 1 78.56 179 SER B N 1
ATOM 4135 C CA . SER B 1 179 ? -4.953 -28.141 -29.766 1 78.56 179 SER B CA 1
ATOM 4136 C C . SER B 1 179 ? -4.883 -27.5 -28.375 1 78.56 179 SER B C 1
ATOM 4138 O O . SER B 1 179 ? -5.789 -27.672 -27.562 1 78.56 179 SER B O 1
ATOM 4140 N N . THR B 1 180 ? -3.938 -26.703 -28.219 1 81.94 180 THR B N 1
ATOM 4141 C CA . THR B 1 180 ? -3.631 -26.125 -26.922 1 81.94 180 THR B CA 1
ATOM 4142 C C . THR B 1 180 ? -4.793 -25.266 -26.422 1 81.94 180 THR B C 1
ATOM 4144 O O . THR B 1 180 ? -5.23 -25.406 -25.281 1 81.94 180 THR B O 1
ATOM 4147 N N . GLU B 1 181 ? -5.309 -24.469 -27.234 1 84.5 181 GLU B N 1
ATOM 4148 C CA . GLU B 1 181 ? -6.367 -23.547 -26.828 1 84.5 181 GLU B CA 1
ATOM 4149 C C . GLU B 1 181 ? -7.625 -24.297 -26.406 1 84.5 181 GLU B C 1
ATOM 4151 O O . GLU B 1 181 ? -8.195 -24.016 -25.359 1 84.5 181 GLU B O 1
ATOM 4156 N N . LEU B 1 182 ? -7.992 -25.219 -27.266 1 86.88 182 LEU B N 1
ATOM 4157 C CA . LEU B 1 182 ? -9.195 -25.984 -26.969 1 86.88 182 LEU B CA 1
ATOM 4158 C C . LEU B 1 182 ? -9.023 -26.812 -25.703 1 86.88 182 LEU B C 1
ATOM 4160 O O . LEU B 1 182 ? -9.906 -26.828 -24.844 1 86.88 182 LEU B O 1
ATOM 4164 N N . LEU B 1 183 ? -7.949 -27.547 -25.578 1 88.31 183 LEU B N 1
ATOM 4165 C CA . LEU B 1 183 ? -7.688 -28.359 -24.391 1 88.31 183 LEU B CA 1
ATOM 4166 C C . LEU B 1 183 ? -7.641 -27.484 -23.141 1 88.31 183 LEU B C 1
ATOM 4168 O O . LEU B 1 183 ? -8.172 -27.875 -22.094 1 88.31 183 LEU B O 1
ATOM 4172 N N . THR B 1 184 ? -7.035 -26.328 -23.266 1 87.56 184 THR B N 1
ATOM 4173 C CA . THR B 1 184 ? -6.973 -25.375 -22.156 1 87.56 184 THR B CA 1
ATOM 4174 C C . THR B 1 184 ? -8.375 -25.016 -21.672 1 87.56 184 THR B C 1
ATOM 4176 O O . THR B 1 184 ? -8.664 -25.094 -20.484 1 87.56 184 THR B O 1
ATOM 4179 N N . GLU B 1 185 ? -9.172 -24.688 -22.531 1 88.62 185 GLU B N 1
ATOM 4180 C CA . GLU B 1 185 ? -10.539 -24.297 -22.203 1 88.62 185 GLU B CA 1
ATOM 4181 C C . GLU B 1 185 ? -11.297 -25.438 -21.531 1 88.62 185 GLU B C 1
ATOM 4183 O O . GLU B 1 185 ? -12 -25.234 -20.547 1 88.62 185 GLU B O 1
ATOM 4188 N N . LEU B 1 186 ? -11.172 -26.562 -22.094 1 89.75 186 LEU B N 1
ATOM 4189 C CA . LEU B 1 186 ? -11.883 -27.734 -21.594 1 89.75 186 LEU B CA 1
ATOM 4190 C C . LEU B 1 186 ? -11.414 -28.078 -20.188 1 89.75 186 LEU B C 1
ATOM 4192 O O . LEU B 1 186 ? -12.234 -28.406 -19.328 1 89.75 186 LEU B O 1
ATOM 4196 N N . LEU B 1 187 ? -10.164 -27.984 -19.969 1 87.62 187 LEU B N 1
ATOM 4197 C CA . LEU B 1 187 ? -9.594 -28.344 -18.656 1 87.62 187 LEU B CA 1
ATOM 4198 C C . LEU B 1 187 ? -9.945 -27.281 -17.625 1 87.62 187 LEU B C 1
ATOM 4200 O O . LEU B 1 187 ? -10.273 -27.625 -16.484 1 87.62 187 LEU B O 1
ATOM 4204 N N . LEU B 1 188 ? -9.859 -26.031 -18 1 85.19 188 LEU B N 1
ATOM 4205 C CA . LEU B 1 188 ? -10.195 -24.953 -17.078 1 85.19 188 LEU B CA 1
ATOM 4206 C C . LEU B 1 188 ? -11.641 -25.062 -16.609 1 85.19 188 LEU B C 1
ATOM 4208 O O . LEU B 1 188 ? -11.938 -24.828 -15.43 1 85.19 188 LEU B O 1
ATOM 4212 N N . LYS B 1 189 ? -12.484 -25.484 -17.547 1 86.94 189 LYS B N 1
ATOM 4213 C CA . LYS B 1 189 ? -13.906 -25.578 -17.25 1 86.94 189 LYS B CA 1
ATOM 4214 C C . LYS B 1 189 ? -14.266 -26.938 -16.672 1 86.94 189 LYS B C 1
ATOM 4216 O O . LYS B 1 189 ? -15.414 -27.188 -16.297 1 86.94 189 LYS B O 1
ATOM 4221 N N . LYS B 1 190 ? -13.273 -27.734 -16.641 1 87 190 LYS B N 1
ATOM 4222 C CA . LYS B 1 190 ? -13.523 -29.125 -16.234 1 87 190 LYS B CA 1
ATOM 4223 C C . LYS B 1 190 ? -14.727 -29.703 -16.984 1 87 190 LYS B C 1
ATOM 4225 O O . LYS B 1 190 ? -15.617 -30.281 -16.359 1 87 190 LYS B O 1
ATOM 4230 N N . ASP B 1 191 ? -14.734 -29.484 -18.266 1 90.94 191 ASP B N 1
ATOM 4231 C CA . ASP B 1 191 ? -15.828 -29.891 -19.141 1 90.94 191 ASP B CA 1
ATOM 4232 C C . ASP B 1 191 ? -15.633 -31.328 -19.625 1 90.94 191 ASP B C 1
ATOM 4234 O O . ASP B 1 191 ? -15.102 -31.547 -20.719 1 90.94 191 ASP B O 1
ATOM 4238 N N . LEU B 1 192 ? -16.25 -32.188 -18.906 1 89.06 192 LEU B N 1
ATOM 4239 C CA . LEU B 1 192 ? -16.078 -33.625 -19.203 1 89.06 192 LEU B CA 1
ATOM 4240 C C . LEU B 1 192 ? -16.703 -33.969 -20.562 1 89.06 192 LEU B C 1
ATOM 4242 O O . LEU B 1 192 ? -16.125 -34.719 -21.344 1 89.06 192 LEU B O 1
ATOM 4246 N N . SER B 1 193 ? -17.859 -33.406 -20.766 1 92.44 193 SER B N 1
ATOM 4247 C CA . SER B 1 193 ? -18.547 -33.656 -22.031 1 92.44 193 SER B CA 1
ATOM 4248 C C . SER B 1 193 ? -17.75 -33.125 -23.219 1 92.44 193 SER B C 1
ATOM 4250 O O . SER B 1 193 ? -17.609 -33.812 -24.234 1 92.44 193 SER B O 1
ATOM 4252 N N . GLY B 1 194 ? -17.281 -31.953 -23.062 1 92.56 194 GLY B N 1
ATOM 4253 C CA . GLY B 1 194 ? -16.469 -31.359 -24.109 1 92.56 194 GLY B CA 1
ATOM 4254 C C . GLY B 1 194 ? -15.18 -32.125 -24.344 1 92.56 194 GLY B C 1
ATOM 4255 O O . GLY B 1 194 ? -14.758 -32.281 -25.5 1 92.56 194 GLY B O 1
ATOM 4256 N N . LEU B 1 195 ? -14.625 -32.625 -23.281 1 91.69 195 LEU B N 1
ATOM 4257 C CA . LEU B 1 195 ? -13.391 -33.375 -23.391 1 91.69 195 LEU B CA 1
ATOM 4258 C C . LEU B 1 195 ? -13.625 -34.719 -24.109 1 91.69 195 LEU B C 1
ATOM 4260 O O . LEU B 1 195 ? -12.812 -35.125 -24.953 1 91.69 195 LEU B O 1
ATOM 4264 N N . ASN B 1 196 ? -14.719 -35.344 -23.828 1 92.31 196 ASN B N 1
ATOM 4265 C CA . ASN B 1 196 ? -15.07 -36.562 -24.5 1 92.31 196 ASN B CA 1
ATOM 4266 C C . ASN B 1 196 ? -15.281 -36.344 -26 1 92.31 196 ASN B C 1
ATOM 4268 O O . ASN B 1 196 ? -14.82 -37.156 -26.828 1 92.31 196 ASN B O 1
ATOM 4272 N N . ALA B 1 197 ? -16 -35.344 -26.281 1 93.5 197 ALA B N 1
ATOM 4273 C CA . ALA B 1 197 ? -16.219 -35 -27.672 1 93.5 197 ALA B CA 1
ATOM 4274 C C . ALA B 1 197 ? -14.898 -34.719 -28.391 1 93.5 197 ALA B C 1
ATOM 4276 O O . ALA B 1 197 ? -14.711 -35.125 -29.531 1 93.5 197 ALA B O 1
ATOM 4277 N N . PHE B 1 198 ? -14.078 -34 -27.734 1 92.75 198 PHE B N 1
ATOM 4278 C CA . PHE B 1 198 ? -12.75 -33.688 -28.266 1 92.75 198 PHE B CA 1
ATOM 4279 C C . PHE B 1 198 ? -11.961 -34.969 -28.531 1 92.75 198 PHE B C 1
ATOM 4281 O O . PHE B 1 198 ? -11.328 -35.094 -29.594 1 92.75 198 PHE B O 1
ATOM 4288 N N . ILE B 1 199 ? -12.008 -35.906 -27.625 1 91.5 199 ILE B N 1
ATOM 4289 C CA . ILE B 1 199 ? -11.297 -37.188 -27.734 1 91.5 199 ILE B CA 1
ATOM 4290 C C . ILE B 1 199 ? -11.844 -38 -28.906 1 91.5 199 ILE B C 1
ATOM 4292 O O . ILE B 1 199 ? -11.078 -38.531 -29.703 1 91.5 199 ILE B O 1
ATOM 4296 N N . GLU B 1 200 ? -13.133 -37.969 -29.078 1 91.94 200 GLU B N 1
ATOM 4297 C CA . GLU B 1 200 ? -13.781 -38.75 -30.109 1 91.94 200 GLU B CA 1
ATOM 4298 C C . GLU B 1 200 ? -13.508 -38.188 -31.5 1 91.94 200 GLU B C 1
ATOM 4300 O O . GLU B 1 200 ? -13.438 -38.938 -32.469 1 91.94 200 GLU B O 1
ATOM 4305 N N . LYS B 1 201 ? -13.406 -36.938 -31.531 1 91.69 201 LYS B N 1
ATOM 4306 C CA . LYS B 1 201 ? -13.203 -36.25 -32.812 1 91.69 201 LYS B CA 1
ATOM 4307 C C . LYS B 1 201 ? -11.773 -36.406 -33.312 1 91.69 201 LYS B C 1
ATOM 4309 O O . LYS B 1 201 ? -11.477 -36.156 -34.469 1 91.69 201 LYS B O 1
ATOM 4314 N N . ASN B 1 202 ? -10.961 -36.812 -32.406 1 91.38 202 ASN B N 1
ATOM 4315 C CA . ASN B 1 202 ? -9.547 -36.938 -32.75 1 91.38 202 ASN B CA 1
ATOM 4316 C C . ASN B 1 202 ? -9.078 -38.406 -32.688 1 91.38 202 ASN B C 1
ATOM 4318 O O . ASN B 1 202 ? -9.719 -39.219 -32.031 1 91.38 202 ASN B O 1
ATOM 4322 N N . ASN B 1 203 ? -7.98 -38.719 -33.438 1 88.88 203 ASN B N 1
ATOM 4323 C CA . ASN B 1 203 ? -7.422 -40.062 -33.469 1 88.88 203 ASN B CA 1
ATOM 4324 C C . ASN B 1 203 ? -6.23 -40.188 -32.5 1 88.88 203 ASN B C 1
ATOM 4326 O O . ASN B 1 203 ? -5.098 -40.406 -32.938 1 88.88 203 ASN B O 1
ATOM 4330 N N . PHE B 1 204 ? -6.535 -40.25 -31.234 1 91.81 204 PHE B N 1
ATOM 4331 C CA . PHE B 1 204 ? -5.504 -40.375 -30.219 1 91.81 204 PHE B CA 1
ATOM 4332 C C . PHE B 1 204 ? -5.242 -41.844 -29.922 1 91.81 204 PHE B C 1
ATOM 4334 O O . PHE B 1 204 ? -6.078 -42.719 -30.203 1 91.81 204 PHE B O 1
ATOM 4341 N N . SER B 1 205 ? -4.051 -42.156 -29.453 1 92.5 205 SER B N 1
ATOM 4342 C CA . SER B 1 205 ? -3.771 -43.5 -28.969 1 92.5 205 SER B CA 1
ATOM 4343 C C . SER B 1 205 ? -4.715 -43.906 -27.844 1 92.5 205 SER B C 1
ATOM 4345 O O . SER B 1 205 ? -5.262 -43.031 -27.156 1 92.5 205 SER B O 1
ATOM 4347 N N . LYS B 1 206 ? -4.914 -45.188 -27.641 1 93.94 206 LYS B N 1
ATOM 4348 C CA . LYS B 1 206 ? -5.762 -45.688 -26.562 1 93.94 206 LYS B CA 1
ATOM 4349 C C . LYS B 1 206 ? -5.281 -45.188 -25.219 1 93.94 206 LYS B C 1
ATOM 4351 O O . LYS B 1 206 ? -6.09 -44.844 -24.344 1 93.94 206 LYS B O 1
ATOM 4356 N N . GLU B 1 207 ? -3.975 -45.125 -25.078 1 94.25 207 GLU B N 1
ATOM 4357 C CA . GLU B 1 207 ? -3.367 -44.688 -23.828 1 94.25 207 GLU B CA 1
ATOM 4358 C C . GLU B 1 207 ? -3.615 -43.219 -23.562 1 94.25 207 GLU B C 1
ATOM 4360 O O . GLU B 1 207 ? -3.941 -42.812 -22.438 1 94.25 207 GLU B O 1
ATOM 4365 N N . LEU B 1 208 ? -3.451 -42.406 -24.578 1 94.31 208 LEU B N 1
ATOM 4366 C CA . LEU B 1 208 ? -3.695 -41 -24.438 1 94.31 208 LEU B CA 1
ATOM 4367 C C . LEU B 1 208 ? -5.172 -40.719 -24.172 1 94.31 208 LEU B C 1
ATOM 4369 O O . LEU B 1 208 ? -5.512 -39.844 -23.359 1 94.31 208 LEU B O 1
ATOM 4373 N N . ARG B 1 209 ? -6.043 -41.406 -24.812 1 93.94 209 ARG B N 1
ATOM 4374 C CA . ARG B 1 209 ? -7.477 -41.281 -24.594 1 93.94 209 ARG B CA 1
ATOM 4375 C C . ARG B 1 209 ? -7.828 -41.594 -23.141 1 93.94 209 ARG B C 1
ATOM 4377 O O . ARG B 1 209 ? -8.594 -40.844 -22.516 1 93.94 209 ARG B O 1
ATOM 4384 N N . GLY B 1 210 ? -7.281 -42.688 -22.688 1 93.06 210 GLY B N 1
ATOM 4385 C CA . GLY B 1 210 ? -7.512 -43.062 -21.297 1 93.06 210 GLY B CA 1
ATOM 4386 C C . GLY B 1 210 ? -7.074 -42.031 -20.312 1 93.06 210 GLY B C 1
ATOM 4387 O O . GLY B 1 210 ? -7.785 -41.75 -19.344 1 93.06 210 GLY B O 1
ATOM 4388 N N . LEU B 1 211 ? -5.926 -41.469 -20.531 1 94.69 211 LEU B N 1
ATOM 4389 C CA . LEU B 1 211 ? -5.398 -40.438 -19.656 1 94.69 211 LEU B CA 1
ATOM 4390 C C . LEU B 1 211 ? -6.293 -39.188 -19.672 1 94.69 211 LEU B C 1
ATOM 4392 O O . LEU B 1 211 ? -6.676 -38.688 -18.625 1 94.69 211 LEU B O 1
ATOM 4396 N N . LEU B 1 212 ? -6.676 -38.688 -20.844 1 92.75 212 LEU B N 1
ATOM 4397 C CA . LEU B 1 212 ? -7.477 -37.5 -21 1 92.75 212 LEU B CA 1
ATOM 4398 C C . LEU B 1 212 ? -8.859 -37.656 -20.375 1 92.75 212 LEU B C 1
ATOM 4400 O O . LEU B 1 212 ? -9.398 -36.719 -19.781 1 92.75 212 LEU B O 1
ATOM 4404 N N . LYS B 1 213 ? -9.375 -38.844 -20.438 1 90.38 213 LYS B N 1
ATOM 4405 C CA . LYS B 1 213 ? -10.711 -39.094 -19.906 1 90.38 213 LYS B CA 1
ATOM 4406 C C . LYS B 1 213 ? -10.727 -39.062 -18.391 1 90.38 213 LYS B C 1
ATOM 4408 O O . LYS B 1 213 ? -11.742 -38.688 -17.781 1 90.38 213 LYS B O 1
ATOM 4413 N N . GLU B 1 214 ? -9.57 -39.344 -17.828 1 91.06 214 GLU B N 1
ATOM 4414 C CA . GLU B 1 214 ? -9.547 -39.469 -16.375 1 91.06 214 GLU B CA 1
ATOM 4415 C C . GLU B 1 214 ? -8.773 -38.344 -15.711 1 91.06 214 GLU B C 1
ATOM 4417 O O . GLU B 1 214 ? -8.664 -38.281 -14.484 1 91.06 214 GLU B O 1
ATOM 4422 N N . ILE B 1 215 ? -8.273 -37.469 -16.391 1 87.44 215 ILE B N 1
ATOM 4423 C CA . ILE B 1 215 ? -7.258 -36.5 -15.977 1 87.44 215 ILE B CA 1
ATOM 4424 C C . ILE B 1 215 ? -7.789 -35.656 -14.82 1 87.44 215 ILE B C 1
ATOM 4426 O O . ILE B 1 215 ? -7.027 -35.25 -13.93 1 87.44 215 ILE B O 1
ATOM 4430 N N . PHE B 1 216 ? -9.047 -35.344 -14.742 1 81.12 216 PHE B N 1
ATOM 4431 C CA . PHE B 1 216 ? -9.5 -34.562 -13.594 1 81.12 216 PHE B CA 1
ATOM 4432 C C . PHE B 1 216 ? -10.594 -35.312 -12.828 1 81.12 216 PHE B C 1
ATOM 4434 O O . PHE B 1 216 ? -11.266 -34.719 -11.977 1 81.12 216 PHE B O 1
ATOM 4441 N N . ILE B 1 217 ? -10.766 -36.531 -13.055 1 82.5 217 ILE B N 1
ATOM 4442 C CA . ILE B 1 217 ? -11.781 -37.375 -12.398 1 82.5 217 ILE B CA 1
ATOM 4443 C C . ILE B 1 217 ? -11.172 -38.062 -11.18 1 82.5 217 ILE B C 1
ATOM 4445 O O . ILE B 1 217 ? -11.742 -38.031 -10.086 1 82.5 217 ILE B O 1
ATOM 4449 N N . THR B 1 218 ? -10 -38.594 -11.398 1 84.06 218 THR B N 1
ATOM 4450 C CA . THR B 1 218 ? -9.398 -39.375 -10.305 1 84.06 218 THR B CA 1
ATOM 4451 C C . THR B 1 218 ? -8.25 -38.594 -9.68 1 84.06 218 THR B C 1
ATOM 4453 O O . THR B 1 218 ? -7.539 -37.844 -10.367 1 84.06 218 THR B O 1
ATOM 4456 N N . ASN B 1 219 ? -8.141 -38.781 -8.336 1 84.94 219 ASN B N 1
ATOM 4457 C CA . ASN B 1 219 ? -6.98 -38.25 -7.617 1 84.94 219 ASN B CA 1
ATOM 4458 C C . ASN B 1 219 ? -6.195 -39.375 -6.941 1 84.94 219 ASN B C 1
ATOM 4460 O O . ASN B 1 219 ? -5.32 -39.125 -6.113 1 84.94 219 ASN B O 1
ATOM 4464 N N . GLU B 1 220 ? -6.52 -40.562 -7.332 1 90.69 220 GLU B N 1
ATOM 4465 C CA . GLU B 1 220 ? -5.812 -41.719 -6.773 1 90.69 220 GLU B CA 1
ATOM 4466 C C . GLU B 1 220 ? -4.445 -41.875 -7.426 1 90.69 220 GLU B C 1
ATOM 4468 O O . GLU B 1 220 ? -4.352 -42.062 -8.641 1 90.69 220 GLU B O 1
ATOM 4473 N N . LEU B 1 221 ? -3.477 -42 -6.586 1 91.88 221 LEU B N 1
ATOM 4474 C CA . LEU B 1 221 ? -2.096 -41.969 -7.059 1 91.88 221 LEU B CA 1
ATOM 4475 C C . LEU B 1 221 ? -1.802 -43.219 -7.926 1 91.88 221 LEU B C 1
ATOM 4477 O O . LEU B 1 221 ? -1.176 -43.094 -8.977 1 91.88 221 LEU B O 1
ATOM 4481 N N . SER B 1 222 ? -2.246 -44.344 -7.5 1 92.81 222 SER B N 1
ATOM 4482 C CA . SER B 1 222 ? -1.973 -45.562 -8.242 1 92.81 222 SER B CA 1
ATOM 4483 C C . SER B 1 222 ? -2.611 -45.531 -9.625 1 92.81 222 SER B C 1
ATOM 4485 O O . SER B 1 222 ? -2.01 -46 -10.602 1 92.81 222 SER B O 1
ATOM 4487 N N . ARG B 1 223 ? -3.775 -45.094 -9.656 1 94.25 223 ARG B N 1
ATOM 4488 C CA . ARG B 1 223 ? -4.48 -45 -10.938 1 94.25 223 ARG B CA 1
ATOM 4489 C C . ARG B 1 223 ? -3.812 -43.969 -11.852 1 94.25 223 ARG B C 1
ATOM 4491 O O . ARG B 1 223 ? -3.615 -44.25 -13.039 1 94.25 223 ARG B O 1
ATOM 4498 N N . LEU B 1 224 ? -3.465 -42.906 -11.32 1 94.56 224 LEU B N 1
ATOM 4499 C CA . LEU B 1 224 ? -2.768 -41.875 -12.094 1 94.56 224 LEU B CA 1
ATOM 4500 C C . LEU B 1 224 ? -1.451 -42.406 -12.648 1 94.56 224 LEU B C 1
ATOM 4502 O O . LEU B 1 224 ? -1.11 -42.156 -13.805 1 94.56 224 LEU B O 1
ATOM 4506 N N . GLU B 1 225 ? -0.752 -43.125 -11.836 1 95.56 225 GLU B N 1
ATOM 4507 C CA . GLU B 1 225 ? 0.529 -43.688 -12.234 1 95.56 225 GLU B CA 1
ATOM 4508 C C . GLU B 1 225 ? 0.363 -44.656 -13.414 1 95.56 225 GLU B C 1
ATOM 4510 O O . GLU B 1 225 ? 1.145 -44.594 -14.367 1 95.56 225 GLU B O 1
ATOM 4515 N N . ASN B 1 226 ? -0.62 -45.469 -13.305 1 96.19 226 ASN B N 1
ATOM 4516 C CA . ASN B 1 226 ? -0.889 -46.406 -14.391 1 96.19 226 ASN B CA 1
ATOM 4517 C C . ASN B 1 226 ? -1.229 -45.688 -15.688 1 96.19 226 ASN B C 1
ATOM 4519 O O . ASN B 1 226 ? -0.721 -46.031 -16.75 1 96.19 226 ASN B O 1
ATOM 4523 N N . LEU B 1 227 ? -2.094 -44.719 -15.578 1 96.06 227 LEU B N 1
ATOM 4524 C CA . LEU B 1 227 ? -2.518 -43.969 -16.75 1 96.06 227 LEU B CA 1
ATOM 4525 C C . LEU B 1 227 ? -1.328 -43.281 -17.422 1 96.06 227 LEU B C 1
ATOM 4527 O O . LEU B 1 227 ? -1.192 -43.312 -18.641 1 96.06 227 LEU B O 1
ATOM 4531 N N . VAL B 1 228 ? -0.472 -42.688 -16.656 1 97.31 228 VAL B N 1
ATOM 4532 C CA . VAL B 1 228 ? 0.66 -41.906 -17.172 1 97.31 228 VAL B CA 1
ATOM 4533 C C . VAL B 1 228 ? 1.702 -42.875 -17.75 1 97.31 228 VAL B C 1
ATOM 4535 O O . VAL B 1 228 ? 2.197 -42.656 -18.859 1 97.31 228 VAL B O 1
ATOM 4538 N N . THR B 1 229 ? 2.006 -43.969 -17.031 1 97 229 THR B N 1
ATOM 4539 C CA . THR B 1 229 ? 3.014 -44.938 -17.453 1 97 229 THR B CA 1
ATOM 4540 C C . THR B 1 229 ? 2.594 -45.594 -18.766 1 97 229 THR B C 1
ATOM 4542 O O . THR B 1 229 ? 3.436 -45.906 -19.609 1 97 229 THR B O 1
ATOM 4545 N N . ASN B 1 230 ? 1.35 -45.875 -18.906 1 96.19 230 ASN B N 1
ATOM 4546 C CA . ASN B 1 230 ? 0.825 -46.531 -20.094 1 96.19 230 ASN B CA 1
ATOM 4547 C C . ASN B 1 230 ? 1.051 -45.719 -21.359 1 96.19 230 ASN B C 1
ATOM 4549 O O . ASN B 1 230 ? 1.077 -46.25 -22.469 1 96.19 230 ASN B O 1
ATOM 4553 N N . THR B 1 231 ? 1.156 -44.438 -21.203 1 95.62 231 THR B N 1
ATOM 4554 C CA . THR B 1 231 ? 1.379 -43.594 -22.375 1 95.62 231 THR B CA 1
ATOM 4555 C C . THR B 1 231 ? 2.766 -43.844 -22.969 1 95.62 231 THR B C 1
ATOM 4557 O O . THR B 1 231 ? 3.033 -43.469 -24.109 1 95.62 231 THR B O 1
ATOM 4560 N N . LYS B 1 232 ? 3.738 -44.312 -22.172 1 96.31 232 LYS B N 1
ATOM 4561 C CA . LYS B 1 232 ? 5.129 -44.594 -22.531 1 96.31 232 LYS B CA 1
ATOM 4562 C C . LYS B 1 232 ? 5.816 -43.312 -23.016 1 96.31 232 LYS B C 1
ATOM 4564 O O . LYS B 1 232 ? 6.703 -43.375 -23.875 1 96.31 232 LYS B O 1
ATOM 4569 N N . ASP B 1 233 ? 5.289 -42.188 -22.562 1 96.88 233 ASP B N 1
ATOM 4570 C CA . ASP B 1 233 ? 5.91 -40.906 -22.891 1 96.88 233 ASP B CA 1
ATOM 4571 C C . ASP B 1 233 ? 6.855 -40.469 -21.781 1 96.88 233 ASP B C 1
ATOM 4573 O O . ASP B 1 233 ? 6.426 -40.188 -20.656 1 96.88 233 ASP B O 1
ATOM 4577 N N . ASP B 1 234 ? 8.078 -40.25 -22.109 1 97.44 234 ASP B N 1
ATOM 4578 C CA . ASP B 1 234 ? 9.117 -40 -21.109 1 97.44 234 ASP B CA 1
ATOM 4579 C C . ASP B 1 234 ? 8.875 -38.688 -20.391 1 97.44 234 ASP B C 1
ATOM 4581 O O . ASP B 1 234 ? 9.148 -38.562 -19.203 1 97.44 234 ASP B O 1
ATOM 4585 N N . VAL B 1 235 ? 8.406 -37.688 -21.062 1 97.12 235 VAL B N 1
ATOM 4586 C CA . VAL B 1 235 ? 8.18 -36.375 -20.469 1 97.12 235 VAL B CA 1
ATOM 4587 C C . VAL B 1 235 ? 7.035 -36.438 -19.469 1 97.12 235 VAL B C 1
ATOM 4589 O O . VAL B 1 235 ? 7.156 -35.938 -18.344 1 97.12 235 VAL B O 1
ATOM 4592 N N . LEU B 1 236 ? 5.922 -37.062 -19.859 1 97.38 236 LEU B N 1
ATOM 4593 C CA . LEU B 1 236 ? 4.781 -37.219 -18.969 1 97.38 236 LEU B CA 1
ATOM 4594 C C . LEU B 1 236 ? 5.16 -38.031 -17.734 1 97.38 236 LEU B C 1
ATOM 4596 O O . LEU B 1 236 ? 4.816 -37.656 -16.609 1 97.38 236 LEU B O 1
ATOM 4600 N N . ILE B 1 237 ? 5.898 -39.094 -17.969 1 98 237 ILE B N 1
ATOM 4601 C CA . ILE B 1 237 ? 6.273 -40 -16.891 1 98 237 ILE B CA 1
ATOM 4602 C C . ILE B 1 237 ? 7.215 -39.281 -15.922 1 98 237 ILE B C 1
ATOM 4604 O O . ILE B 1 237 ? 7.012 -39.344 -14.711 1 98 237 ILE B O 1
ATOM 4608 N N . SER B 1 238 ? 8.172 -38.625 -16.422 1 97.31 238 SER B N 1
ATOM 4609 C CA . SER B 1 238 ? 9.141 -37.969 -15.57 1 97.31 238 SER B CA 1
ATOM 4610 C C . SER B 1 238 ? 8.484 -36.844 -14.773 1 97.31 238 SER B C 1
ATOM 4612 O O . SER B 1 238 ? 8.797 -36.625 -13.594 1 97.31 238 SER B O 1
ATOM 4614 N N . SER B 1 239 ? 7.621 -36.062 -15.398 1 96.88 239 SER B N 1
ATOM 4615 C CA . SER B 1 239 ? 6.914 -35 -14.711 1 96.88 239 SER B CA 1
ATOM 4616 C C . SER B 1 239 ? 6.02 -35.531 -13.602 1 96.88 239 SER B C 1
ATOM 4618 O O . SER B 1 239 ? 5.977 -34.969 -12.508 1 96.88 239 SER B O 1
ATOM 4620 N N . PHE B 1 240 ? 5.348 -36.594 -13.883 1 97.12 240 PHE B N 1
ATOM 4621 C CA . PHE B 1 240 ? 4.484 -37.219 -12.875 1 97.12 240 PHE B CA 1
ATOM 4622 C C . PHE B 1 240 ? 5.309 -37.75 -11.711 1 97.12 240 PHE B C 1
ATOM 4624 O O . PHE B 1 240 ? 4.918 -37.594 -10.547 1 97.12 240 PHE B O 1
ATOM 4631 N N . ASP B 1 241 ? 6.406 -38.375 -12.047 1 97.31 241 ASP B N 1
ATOM 4632 C CA . ASP B 1 241 ? 7.27 -38.938 -11.008 1 97.31 241 ASP B CA 1
ATOM 4633 C C . ASP B 1 241 ? 7.762 -37.844 -10.062 1 97.31 241 ASP B C 1
ATOM 4635 O O . ASP B 1 241 ? 7.852 -38.062 -8.852 1 97.31 241 ASP B O 1
ATOM 4639 N N . GLN B 1 242 ? 8.055 -36.75 -10.57 1 96.06 242 GLN B N 1
ATOM 4640 C CA . GLN B 1 242 ? 8.492 -35.656 -9.75 1 96.06 242 GLN B CA 1
ATOM 4641 C C . GLN B 1 242 ? 7.375 -35.188 -8.812 1 96.06 242 GLN B C 1
ATOM 4643 O O . GLN B 1 242 ? 7.609 -34.938 -7.629 1 96.06 242 GLN B O 1
ATOM 4648 N N . LEU B 1 243 ? 6.199 -35.031 -9.367 1 96.75 243 LEU B N 1
ATOM 4649 C CA . LEU B 1 243 ? 5.055 -34.625 -8.555 1 96.75 243 LEU B CA 1
ATOM 4650 C C . LEU B 1 243 ? 4.805 -35.625 -7.438 1 96.75 243 LEU B C 1
ATOM 4652 O O . LEU B 1 243 ? 4.535 -35.25 -6.297 1 96.75 243 LEU B O 1
ATOM 4656 N N . LYS B 1 244 ? 4.887 -36.875 -7.84 1 96.12 244 LYS B N 1
ATOM 4657 C CA . LYS B 1 244 ? 4.703 -37.969 -6.875 1 96.12 244 LYS B CA 1
ATOM 4658 C C . LYS B 1 244 ? 5.734 -37.875 -5.754 1 96.12 244 LYS B C 1
ATOM 4660 O O . LYS B 1 244 ? 5.402 -38.062 -4.582 1 96.12 244 LYS B O 1
ATOM 4665 N N . GLU B 1 245 ? 6.922 -37.625 -6.09 1 95.69 245 GLU B N 1
ATOM 4666 C CA . GLU B 1 245 ? 7.988 -37.469 -5.102 1 95.69 245 GLU B CA 1
ATOM 4667 C C . GLU B 1 245 ? 7.688 -36.344 -4.117 1 95.69 245 GLU B C 1
ATOM 4669 O O . GLU B 1 245 ? 7.848 -36.531 -2.906 1 95.69 245 GLU B O 1
ATOM 4674 N N . PHE B 1 246 ? 7.281 -35.219 -4.617 1 95.5 246 PHE B N 1
ATOM 4675 C CA . PHE B 1 246 ? 6.941 -34.094 -3.754 1 95.5 246 PHE B CA 1
ATOM 4676 C C . PHE B 1 246 ? 5.797 -34.438 -2.816 1 95.5 246 PHE B C 1
ATOM 4678 O O . PHE B 1 246 ? 5.844 -34.125 -1.624 1 95.5 246 PHE B O 1
ATOM 4685 N N . SER B 1 247 ? 4.777 -35.031 -3.4 1 95.25 247 SER B N 1
ATOM 4686 C CA . SER B 1 247 ? 3.609 -35.406 -2.617 1 95.25 247 SER B CA 1
ATOM 4687 C C . SER B 1 247 ? 3.992 -36.375 -1.478 1 95.25 247 SER B C 1
ATOM 4689 O O . SER B 1 247 ? 3.498 -36.219 -0.357 1 95.25 247 SER B O 1
ATOM 4691 N N . GLU B 1 248 ? 4.883 -37.281 -1.731 1 94.25 248 GLU B N 1
ATOM 4692 C CA . GLU B 1 248 ? 5.324 -38.25 -0.729 1 94.25 248 GLU B CA 1
ATOM 4693 C C . GLU B 1 248 ? 6.188 -37.594 0.338 1 94.25 248 GLU B C 1
ATOM 4695 O O . GLU B 1 248 ? 6 -37.812 1.533 1 94.25 248 GLU B O 1
ATOM 4700 N N . LYS B 1 249 ? 7.047 -36.75 -0.027 1 93.88 249 LYS B N 1
ATOM 4701 C CA . LYS B 1 249 ? 7.977 -36.125 0.895 1 93.88 249 LYS B CA 1
ATOM 4702 C C . LYS B 1 249 ? 7.246 -35.156 1.842 1 93.88 249 LYS B C 1
ATOM 4704 O O . LYS B 1 249 ? 7.676 -34.969 2.979 1 93.88 249 LYS B O 1
ATOM 4709 N N . LEU B 1 250 ? 6.152 -34.625 1.33 1 93.69 250 LEU B N 1
ATOM 4710 C CA . LEU B 1 250 ? 5.473 -33.594 2.115 1 93.69 250 LEU B CA 1
ATOM 4711 C C . LEU B 1 250 ? 4.191 -34.156 2.729 1 93.69 250 LEU B C 1
ATOM 4713 O O . LEU B 1 250 ? 3.41 -33.406 3.316 1 93.69 250 LEU B O 1
ATOM 4717 N N . SER B 1 251 ? 3.98 -35.438 2.639 1 89.19 251 SER B N 1
ATOM 4718 C CA . SER B 1 251 ? 2.742 -36.062 3.074 1 89.19 251 SER B CA 1
ATOM 4719 C C . SER B 1 251 ? 2.541 -35.906 4.578 1 89.19 251 SER B C 1
ATOM 4721 O O . SER B 1 251 ? 1.408 -35.938 5.062 1 89.19 251 SER B O 1
ATOM 4723 N N . MET B 1 252 ? 3.641 -35.781 5.297 1 86.56 252 MET B N 1
ATOM 4724 C CA . MET B 1 252 ? 3.557 -35.688 6.75 1 86.56 252 MET B CA 1
ATOM 4725 C C . MET B 1 252 ? 3.018 -34.312 7.168 1 86.56 252 MET B C 1
ATOM 4727 O O . MET B 1 252 ? 2.434 -34.188 8.242 1 86.56 252 MET B O 1
ATOM 4731 N N . ILE B 1 253 ? 3.211 -33.375 6.414 1 85.62 253 ILE B N 1
ATOM 4732 C CA . ILE B 1 253 ? 2.723 -32.062 6.727 1 85.62 253 ILE B CA 1
ATOM 4733 C C . ILE B 1 253 ? 1.233 -31.953 6.406 1 85.62 253 ILE B C 1
ATOM 4735 O O . ILE B 1 253 ? 0.429 -31.594 7.27 1 85.62 253 ILE B O 1
ATOM 4739 N N . LYS B 1 254 ? 0.849 -32.344 5.152 1 88.25 254 LYS B N 1
ATOM 4740 C CA . LYS B 1 254 ? -0.525 -32.312 4.66 1 88.25 254 LYS B CA 1
ATOM 4741 C C . LYS B 1 254 ? -0.673 -33.125 3.387 1 88.25 254 LYS B C 1
ATOM 4743 O O . LYS B 1 254 ? 0.242 -33.188 2.562 1 88.25 254 LYS B O 1
ATOM 4748 N N . PRO B 1 255 ? -1.858 -33.719 3.32 1 90 255 PRO B N 1
ATOM 4749 C CA . PRO B 1 255 ? -2.092 -34.406 2.053 1 90 255 PRO B CA 1
ATOM 4750 C C . PRO B 1 255 ? -2.068 -33.469 0.85 1 90 255 PRO B C 1
ATOM 4752 O O . PRO B 1 255 ? -2.609 -32.375 0.917 1 90 255 PRO B O 1
ATOM 4755 N N . ILE B 1 256 ? -1.376 -33.906 -0.202 1 95.12 256 ILE B N 1
ATOM 4756 C CA . ILE B 1 256 ? -1.245 -33.125 -1.429 1 95.12 256 ILE B CA 1
ATOM 4757 C C . ILE B 1 256 ? -1.926 -33.875 -2.582 1 95.12 256 ILE B C 1
ATOM 4759 O O . ILE B 1 256 ? -1.718 -35.062 -2.77 1 95.12 256 ILE B O 1
ATOM 4763 N N . ILE B 1 257 ? -2.748 -33.219 -3.309 1 95.25 257 ILE B N 1
ATOM 4764 C CA . ILE B 1 257 ? -3.436 -33.781 -4.465 1 95.25 257 ILE B CA 1
ATOM 4765 C C . ILE B 1 257 ? -2.658 -33.438 -5.738 1 95.25 257 ILE B C 1
ATOM 4767 O O . ILE B 1 257 ? -2.223 -32.312 -5.934 1 95.25 257 ILE B O 1
ATOM 4771 N N . ILE B 1 258 ? -2.447 -34.438 -6.555 1 96.38 258 ILE B N 1
ATOM 4772 C CA . ILE B 1 258 ? -1.827 -34.219 -7.859 1 96.38 258 ILE B CA 1
ATOM 4773 C C . ILE B 1 258 ? -2.906 -33.969 -8.906 1 96.38 258 ILE B C 1
ATOM 4775 O O . ILE B 1 258 ? -3.777 -34.812 -9.141 1 96.38 258 ILE B O 1
ATOM 4779 N N . ASP B 1 259 ? -2.883 -32.781 -9.492 1 95.12 259 ASP B N 1
ATOM 4780 C CA . ASP B 1 259 ? -3.805 -32.406 -10.547 1 95.12 259 ASP B CA 1
ATOM 4781 C C . ASP B 1 259 ? -3.1 -32.344 -11.906 1 95.12 259 ASP B C 1
ATOM 4783 O O . ASP B 1 259 ? -2.559 -31.312 -12.289 1 95.12 259 ASP B O 1
ATOM 4787 N N . LEU B 1 260 ? -3.236 -33.375 -12.672 1 94.5 260 LEU B N 1
ATOM 4788 C CA . LEU B 1 260 ? -2.559 -33.469 -13.961 1 94.5 260 LEU B CA 1
ATOM 4789 C C . LEU B 1 260 ? -3.219 -32.562 -14.992 1 94.5 260 LEU B C 1
ATOM 4791 O O . LEU B 1 260 ? -2.645 -32.312 -16.047 1 94.5 260 LEU B O 1
ATOM 4795 N N . GLY B 1 261 ? -4.402 -32.125 -14.727 1 92.06 261 GLY B N 1
ATOM 4796 C CA . GLY B 1 261 ? -5.113 -31.25 -15.648 1 92.06 261 GLY B CA 1
ATOM 4797 C C . GLY B 1 261 ? -4.961 -29.781 -15.32 1 92.06 261 GLY B C 1
ATOM 4798 O O . GLY B 1 261 ? -5.629 -28.938 -15.914 1 92.06 261 GLY B O 1
ATOM 4799 N N . MET B 1 262 ? -4.09 -29.438 -14.375 1 92.94 262 MET B N 1
ATOM 4800 C CA . MET B 1 262 ? -3.895 -28.031 -14.008 1 92.94 262 MET B CA 1
ATOM 4801 C C . MET B 1 262 ? -3.34 -27.234 -15.188 1 92.94 262 MET B C 1
ATOM 4803 O O . MET B 1 262 ? -2.328 -27.625 -15.773 1 92.94 262 MET B O 1
ATOM 4807 N N . VAL B 1 263 ? -4.02 -26.141 -15.5 1 90.44 263 VAL B N 1
ATOM 4808 C CA . VAL B 1 263 ? -3.621 -25.281 -16.609 1 90.44 263 VAL B CA 1
ATOM 4809 C C . VAL B 1 263 ? -2.826 -24.094 -16.062 1 90.44 263 VAL B C 1
ATOM 4811 O O . VAL B 1 263 ? -3.217 -23.469 -15.078 1 90.44 263 VAL B O 1
ATOM 4814 N N . PRO B 1 264 ? -1.669 -23.875 -16.656 1 84.81 264 PRO B N 1
ATOM 4815 C CA . PRO B 1 264 ? -0.917 -22.688 -16.234 1 84.81 264 PRO B CA 1
ATOM 4816 C C . PRO B 1 264 ? -1.667 -21.391 -16.5 1 84.81 264 PRO B C 1
ATOM 4818 O O . PRO B 1 264 ? -2.193 -21.188 -17.594 1 84.81 264 PRO B O 1
ATOM 4821 N N . LYS B 1 265 ? -1.803 -20.594 -15.391 1 73 265 LYS B N 1
ATOM 4822 C CA . LYS B 1 265 ? -2.439 -19.297 -15.555 1 73 265 LYS B CA 1
ATOM 4823 C C . LYS B 1 265 ? -1.603 -18.375 -16.438 1 73 265 LYS B C 1
ATOM 4825 O O . LYS B 1 265 ? -2.146 -17.609 -17.234 1 73 265 LYS B O 1
ATOM 4830 N N . MET B 1 266 ? -0.332 -18.5 -16.25 1 69.19 266 MET B N 1
ATOM 4831 C CA . MET B 1 266 ? 0.582 -17.672 -17.016 1 69.19 266 MET B CA 1
ATOM 4832 C C . MET B 1 266 ? 1.533 -18.531 -17.844 1 69.19 266 MET B C 1
ATOM 4834 O O . MET B 1 266 ? 1.954 -19.594 -17.406 1 69.19 266 MET B O 1
ATOM 4838 N N . ASP B 1 267 ? 1.855 -18.047 -18.969 1 69.38 267 ASP B N 1
ATOM 4839 C CA . ASP B 1 267 ? 2.631 -18.812 -19.938 1 69.38 267 ASP B CA 1
ATOM 4840 C C . ASP B 1 267 ? 4.098 -18.891 -19.516 1 69.38 267 ASP B C 1
ATOM 4842 O O . ASP B 1 267 ? 4.887 -19.609 -20.156 1 69.38 267 ASP B O 1
ATOM 4846 N N . TYR B 1 268 ? 4.289 -18.328 -18.328 1 72.62 268 TYR B N 1
ATOM 4847 C CA . TYR B 1 268 ? 5.719 -18.297 -18.031 1 72.62 268 TYR B CA 1
ATOM 4848 C C . TYR B 1 268 ? 6.102 -19.438 -17.078 1 72.62 268 TYR B C 1
ATOM 4850 O O . TYR B 1 268 ? 7.285 -19.656 -16.812 1 72.62 268 TYR B O 1
ATOM 4858 N N . TYR B 1 269 ? 5.152 -20.203 -16.688 1 81.19 269 TYR B N 1
ATOM 4859 C CA . TYR B 1 269 ? 5.496 -21.312 -15.812 1 81.19 269 TYR B CA 1
ATOM 4860 C C . TYR B 1 269 ? 6.273 -22.375 -16.578 1 81.19 269 TYR B C 1
ATOM 4862 O O . TYR B 1 269 ? 5.941 -22.703 -17.719 1 81.19 269 TYR B O 1
ATOM 4870 N N . THR B 1 270 ? 7.23 -22.953 -15.914 1 83.06 270 THR B N 1
ATOM 4871 C CA . THR B 1 270 ? 8.125 -23.859 -16.625 1 83.06 270 THR B CA 1
ATOM 4872 C C . THR B 1 270 ? 7.941 -25.297 -16.141 1 83.06 270 THR B C 1
ATOM 4874 O O . THR B 1 270 ? 8.219 -26.25 -16.875 1 83.06 270 THR B O 1
ATOM 4877 N N . ASP B 1 271 ? 7.496 -25.5 -14.914 1 91.19 271 ASP B N 1
ATOM 4878 C CA . ASP B 1 271 ? 7.344 -26.875 -14.445 1 91.19 271 ASP B CA 1
ATOM 4879 C C . ASP B 1 271 ? 6.336 -26.953 -13.297 1 91.19 271 ASP B C 1
ATOM 4881 O O . ASP B 1 271 ? 5.125 -26.891 -13.523 1 91.19 271 ASP B O 1
ATOM 4885 N N . LEU B 1 272 ? 6.824 -26.953 -12.062 1 96 272 LEU B N 1
ATOM 4886 C CA . LEU B 1 272 ? 5.965 -27.109 -10.891 1 96 272 LEU B CA 1
ATOM 4887 C C . LEU B 1 272 ? 4.961 -25.969 -10.789 1 96 272 LEU B C 1
ATOM 4889 O O . LEU B 1 272 ? 5.324 -24.812 -10.969 1 96 272 LEU B O 1
ATOM 4893 N N . MET B 1 273 ? 3.732 -26.281 -10.602 1 96.56 273 MET B N 1
ATOM 4894 C CA . MET B 1 273 ? 2.648 -25.359 -10.273 1 96.56 273 MET B CA 1
ATOM 4895 C C . MET B 1 273 ? 1.86 -25.859 -9.07 1 96.56 273 MET B C 1
ATOM 4897 O O . MET B 1 273 ? 1.761 -27.062 -8.844 1 96.56 273 MET B O 1
ATOM 4901 N N . PHE B 1 274 ? 1.301 -24.984 -8.398 1 97.25 274 PHE B N 1
ATOM 4902 C CA . PHE B 1 274 ? 0.477 -25.438 -7.281 1 97.25 274 PHE B CA 1
ATOM 4903 C C . PHE B 1 274 ? -0.541 -24.375 -6.895 1 97.25 274 PHE B C 1
ATOM 4905 O O . PHE B 1 274 ? -0.344 -23.188 -7.176 1 97.25 274 PHE B O 1
ATOM 4912 N N . LYS B 1 275 ? -1.604 -24.781 -6.27 1 97.06 275 LYS B N 1
ATOM 4913 C CA . LYS B 1 275 ? -2.703 -23.953 -5.777 1 97.06 275 LYS B CA 1
ATOM 4914 C C . LYS B 1 275 ? -3.268 -24.516 -4.473 1 97.06 275 LYS B C 1
ATOM 4916 O O . LYS B 1 275 ? -3.186 -25.719 -4.219 1 97.06 275 LYS B O 1
ATOM 4921 N N . ALA B 1 276 ? -3.75 -23.672 -3.73 1 97.69 276 ALA B N 1
ATOM 4922 C CA . ALA B 1 276 ? -4.508 -24.062 -2.543 1 97.69 276 ALA B CA 1
ATOM 4923 C C . ALA B 1 276 ? -5.926 -23.5 -2.59 1 97.69 276 ALA B C 1
ATOM 4925 O O . ALA B 1 276 ? -6.145 -22.391 -3.08 1 97.69 276 ALA B O 1
ATOM 4926 N N . TYR B 1 277 ? -6.82 -24.266 -2.041 1 96.06 277 TYR B N 1
ATOM 4927 C CA . TYR B 1 277 ? -8.234 -23.906 -1.99 1 96.06 277 TYR B CA 1
ATOM 4928 C C . TYR B 1 277 ? -8.781 -24.047 -0.577 1 96.06 277 TYR B C 1
ATOM 4930 O O . TYR B 1 277 ? -8.164 -24.688 0.274 1 96.06 277 TYR B O 1
ATOM 4938 N N . SER B 1 278 ? -9.852 -23.359 -0.304 1 95.81 278 SER B N 1
ATOM 4939 C CA . SER B 1 278 ? -10.641 -23.516 0.917 1 95.81 278 SER B CA 1
ATOM 4940 C C . SER B 1 278 ? -12.117 -23.703 0.601 1 95.81 278 SER B C 1
ATOM 4942 O O . SER B 1 278 ? -12.625 -23.156 -0.383 1 95.81 278 SER B O 1
ATOM 4944 N N . SER B 1 279 ? -12.766 -24.469 1.462 1 93.25 279 SER B N 1
ATOM 4945 C CA . SER B 1 279 ? -14.195 -24.688 1.265 1 93.25 279 SER B CA 1
ATOM 4946 C C . SER B 1 279 ? -14.969 -23.375 1.381 1 93.25 279 SER B C 1
ATOM 4948 O O . SER B 1 279 ? -16.094 -23.266 0.87 1 93.25 279 SER B O 1
ATOM 4950 N N . ALA B 1 280 ? -14.383 -22.406 2.025 1 94 280 ALA B N 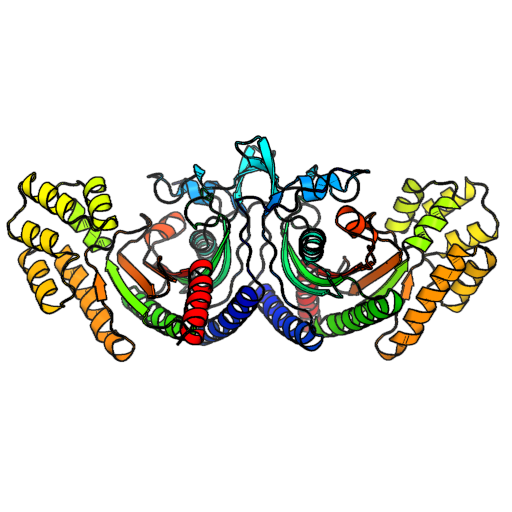1
ATOM 4951 C CA . ALA B 1 280 ? -15.055 -21.141 2.254 1 94 280 ALA B CA 1
ATOM 4952 C C . ALA B 1 280 ? -14.766 -20.156 1.122 1 94 280 ALA B C 1
ATOM 4954 O O . ALA B 1 280 ? -15.227 -19.016 1.15 1 94 280 ALA B O 1
ATOM 4955 N N . ALA B 1 281 ? -14.008 -20.594 0.124 1 92.25 281 ALA B N 1
ATOM 4956 C CA . ALA B 1 281 ? -13.625 -19.703 -0.974 1 92.25 281 ALA B CA 1
ATOM 4957 C C . ALA B 1 281 ? -13.977 -20.328 -2.324 1 92.25 281 ALA B C 1
ATOM 4959 O O . ALA B 1 281 ? -13.898 -21.547 -2.494 1 92.25 281 ALA B O 1
ATOM 4960 N N . ASN B 1 282 ? -14.266 -19.484 -3.297 1 88.12 282 ASN B N 1
ATOM 4961 C CA . ASN B 1 282 ? -14.602 -19.953 -4.637 1 88.12 282 ASN B CA 1
ATOM 4962 C C . ASN B 1 282 ? -13.406 -19.844 -5.582 1 88.12 282 ASN B C 1
ATOM 4964 O O . ASN B 1 282 ? -13.484 -20.266 -6.734 1 88.12 282 ASN B O 1
ATOM 4968 N N . GLN B 1 283 ? -12.375 -19.234 -5.16 1 92.38 283 GLN B N 1
ATOM 4969 C CA . GLN B 1 283 ? -11.133 -19.062 -5.906 1 92.38 283 GLN B CA 1
ATOM 4970 C C . GLN B 1 283 ? -9.938 -19.547 -5.102 1 92.38 283 GLN B C 1
ATOM 4972 O O . GLN B 1 283 ? -10.031 -19.734 -3.887 1 92.38 283 GLN B O 1
ATOM 4977 N N . PRO B 1 284 ? -8.82 -19.812 -5.797 1 95.31 284 PRO B N 1
ATOM 4978 C CA . PRO B 1 284 ? -7.641 -20.234 -5.035 1 95.31 284 PRO B CA 1
ATOM 4979 C C . PRO B 1 284 ? -7.207 -19.188 -4.008 1 95.31 284 PRO B C 1
ATOM 4981 O O . PRO B 1 284 ? -7.281 -17.984 -4.277 1 95.31 284 PRO B O 1
ATOM 4984 N N . ILE B 1 285 ? -6.816 -19.625 -2.838 1 97.69 285 ILE B N 1
ATOM 4985 C CA . ILE B 1 285 ? -6.344 -18.734 -1.79 1 97.69 285 ILE B CA 1
ATOM 4986 C C . ILE B 1 285 ? -4.836 -18.531 -1.919 1 97.69 285 ILE B C 1
ATOM 4988 O O . ILE B 1 285 ? -4.281 -17.562 -1.386 1 97.69 285 ILE B O 1
ATOM 4992 N N . LEU B 1 286 ? -4.188 -19.438 -2.586 1 98.12 286 LEU B N 1
ATOM 4993 C CA . LEU B 1 286 ? -2.746 -19.406 -2.822 1 98.12 286 LEU B CA 1
ATOM 4994 C C . LEU B 1 286 ? -2.4 -20.016 -4.172 1 98.12 286 LEU B C 1
ATOM 4996 O O . LEU B 1 286 ? -2.967 -21.047 -4.555 1 98.12 286 LEU B O 1
ATOM 5000 N N . SER B 1 287 ? -1.517 -19.391 -4.922 1 97 287 SER B N 1
ATOM 5001 C CA . SER B 1 287 ? -1.035 -19.922 -6.195 1 97 287 SER B CA 1
ATOM 5002 C C . SER B 1 287 ? 0.458 -19.656 -6.367 1 97 287 SER B C 1
ATOM 5004 O O . SER B 1 287 ? 0.97 -18.625 -5.938 1 97 287 SER B O 1
ATOM 5006 N N . GLY B 1 288 ? 1.131 -20.562 -6.965 1 96.56 288 GLY B N 1
ATOM 5007 C CA . GLY B 1 288 ? 2.555 -20.422 -7.223 1 96.56 288 GLY B CA 1
ATOM 5008 C C . GLY B 1 288 ? 3.09 -21.422 -8.219 1 96.56 288 GLY B C 1
ATOM 5009 O O . GLY B 1 288 ? 2.324 -22.203 -8.797 1 96.56 288 GLY B O 1
ATOM 5010 N N . GLY B 1 289 ? 4.41 -21.281 -8.477 1 95.88 289 GLY B N 1
ATOM 5011 C CA . GLY B 1 289 ? 5.062 -22.188 -9.406 1 95.88 289 GLY B CA 1
ATOM 5012 C C . GLY B 1 289 ? 6.438 -21.703 -9.836 1 95.88 289 GLY B C 1
ATOM 5013 O O . GLY B 1 289 ? 6.902 -20.656 -9.391 1 95.88 289 GLY B O 1
ATOM 5014 N N . ARG B 1 290 ? 7.023 -22.594 -10.602 1 94.38 290 ARG B N 1
ATOM 5015 C CA . ARG B 1 290 ? 8.344 -22.297 -11.156 1 94.38 290 ARG B CA 1
ATOM 5016 C C . ARG B 1 290 ? 8.234 -21.578 -12.492 1 94.38 290 ARG B C 1
ATOM 5018 O O . ARG B 1 290 ? 7.41 -21.938 -13.328 1 94.38 290 ARG B O 1
ATOM 5025 N N . TYR B 1 291 ? 9.117 -20.484 -12.688 1 90.25 291 TYR B N 1
ATOM 5026 C CA . TYR B 1 291 ? 9.023 -19.656 -13.883 1 90.25 291 TYR B CA 1
ATOM 5027 C C . TYR B 1 291 ? 10.406 -19.219 -14.352 1 90.25 291 TYR B C 1
ATOM 5029 O O . TYR B 1 291 ? 10.641 -18.031 -14.609 1 90.25 291 TYR B O 1
ATOM 5037 N N . ASP B 1 292 ? 11.219 -20.078 -14.664 1 85.81 292 ASP B N 1
ATOM 5038 C CA . ASP B 1 292 ? 12.617 -19.844 -15.008 1 85.81 292 ASP B CA 1
ATOM 5039 C C . ASP B 1 292 ? 12.734 -18.938 -16.234 1 85.81 292 ASP B C 1
ATOM 5041 O O . ASP B 1 292 ? 13.672 -18.141 -16.328 1 85.81 292 ASP B O 1
ATOM 5045 N N . GLN B 1 293 ? 11.867 -18.984 -17.094 1 77.62 293 GLN B N 1
ATOM 5046 C CA . GLN B 1 293 ? 11.977 -18.312 -18.391 1 77.62 293 GLN B CA 1
ATOM 5047 C C . GLN B 1 293 ? 11.836 -16.797 -18.234 1 77.62 293 GLN B C 1
ATOM 5049 O O . GLN B 1 293 ? 12.312 -16.047 -19.094 1 77.62 293 GLN B O 1
ATOM 5054 N N . LEU B 1 294 ? 11.164 -16.359 -17.219 1 76.38 294 LEU B N 1
ATOM 5055 C CA . LEU B 1 294 ? 11.016 -14.922 -17.016 1 76.38 294 LEU B CA 1
ATOM 5056 C C . LEU B 1 294 ? 12.359 -14.266 -16.75 1 76.38 294 LEU B C 1
ATOM 5058 O O . LEU B 1 294 ? 12.578 -13.109 -17.125 1 76.38 294 LEU B O 1
ATOM 5062 N N . LEU B 1 295 ? 13.242 -14.977 -16.188 1 69.56 295 LEU B N 1
ATOM 5063 C CA . LEU B 1 295 ? 14.562 -14.453 -15.844 1 69.56 295 LEU B CA 1
ATOM 5064 C C . LEU B 1 295 ? 15.438 -14.328 -17.078 1 69.56 295 LEU B C 1
ATOM 5066 O O . LEU B 1 295 ? 16.328 -13.469 -17.125 1 69.56 295 LEU B O 1
ATOM 5070 N N . SER B 1 296 ? 15.164 -15.164 -18 1 67.69 296 SER B N 1
ATOM 5071 C CA . SER B 1 296 ? 16.031 -15.227 -19.172 1 67.69 296 SER B CA 1
ATOM 5072 C C . SER B 1 296 ? 15.992 -13.922 -19.969 1 67.69 296 SER B C 1
ATOM 5074 O O . SER B 1 296 ? 16.906 -13.625 -20.719 1 67.69 296 SER B O 1
ATOM 5076 N N . ASN B 1 297 ? 14.969 -13.242 -19.672 1 66.06 297 ASN B N 1
ATOM 5077 C CA . ASN B 1 297 ? 14.852 -11.945 -20.328 1 66.06 297 ASN B CA 1
ATOM 5078 C C . ASN B 1 297 ? 15.734 -10.891 -19.672 1 66.06 297 ASN B C 1
ATOM 5080 O O . ASN B 1 297 ? 15.969 -9.828 -20.234 1 66.06 297 ASN B O 1
ATOM 5084 N N . PHE B 1 298 ? 16.234 -11.195 -18.547 1 68.31 298 PHE B N 1
ATOM 5085 C CA . PHE B 1 298 ? 16.969 -10.211 -17.781 1 68.31 298 PHE B CA 1
ATOM 5086 C C . PHE B 1 298 ? 18.406 -10.672 -17.562 1 68.31 298 PHE B C 1
ATOM 5088 O O . PHE B 1 298 ? 19.328 -9.852 -17.453 1 68.31 298 PHE B O 1
ATOM 5095 N N . GLN B 1 299 ? 18.578 -11.867 -17.266 1 66.44 299 GLN B N 1
ATOM 5096 C CA . GLN B 1 299 ? 19.906 -12.414 -16.969 1 66.44 299 GLN B CA 1
ATOM 5097 C C . GLN B 1 299 ? 20.016 -13.867 -17.422 1 66.44 299 GLN B C 1
ATOM 5099 O O . GLN B 1 299 ? 19.078 -14.414 -18 1 66.44 299 GLN B O 1
ATOM 5104 N N . GLU B 1 300 ? 21.25 -14.312 -17.141 1 64.25 300 GLU B N 1
ATOM 5105 C CA . GLU B 1 300 ? 21.484 -15.719 -17.453 1 64.25 300 GLU B CA 1
ATOM 5106 C C . GLU B 1 300 ? 20.484 -16.625 -16.75 1 64.25 300 GLU B C 1
ATOM 5108 O O . GLU B 1 300 ? 19.844 -16.219 -15.781 1 64.25 300 GLU B O 1
ATOM 5113 N N . GLU B 1 301 ? 20.422 -17.781 -17.172 1 69.56 301 GLU B N 1
ATOM 5114 C CA . GLU B 1 301 ? 19.453 -18.797 -16.734 1 69.56 301 GLU B CA 1
ATOM 5115 C C . GLU B 1 301 ? 19.562 -19.031 -15.227 1 69.56 301 GLU B C 1
ATOM 5117 O O . GLU B 1 301 ? 20.641 -19.312 -14.711 1 69.56 301 GLU B O 1
ATOM 5122 N N . ALA B 1 302 ? 18.562 -18.672 -14.508 1 79.31 302 ALA B N 1
ATOM 5123 C CA . ALA B 1 302 ? 18.469 -18.953 -13.086 1 79.31 302 ALA B CA 1
ATOM 5124 C C . ALA B 1 302 ? 17.094 -19.531 -12.742 1 79.31 302 ALA B C 1
ATOM 5126 O O . ALA B 1 302 ? 16.109 -19.25 -13.43 1 79.31 302 ALA B O 1
ATOM 5127 N N . PHE B 1 303 ? 17.125 -20.438 -11.719 1 88.81 303 PHE B N 1
ATOM 5128 C CA . PHE B 1 303 ? 15.859 -21 -11.227 1 88.81 303 PHE B CA 1
ATOM 5129 C C . PHE B 1 303 ? 15.07 -19.938 -10.453 1 88.81 303 PHE B C 1
ATOM 5131 O O . PHE B 1 303 ? 15.641 -19.172 -9.695 1 88.81 303 PHE B O 1
ATOM 5138 N N . ALA B 1 304 ? 13.805 -19.859 -10.758 1 92.94 304 ALA B N 1
ATOM 5139 C CA . ALA B 1 304 ? 12.906 -18.906 -10.102 1 92.94 304 ALA B CA 1
ATOM 5140 C C . ALA B 1 304 ? 11.586 -19.578 -9.734 1 92.94 304 ALA B C 1
ATOM 5142 O O . ALA B 1 304 ? 10.961 -20.234 -10.578 1 92.94 304 ALA B O 1
ATOM 5143 N N . ILE B 1 305 ? 11.188 -19.484 -8.508 1 96 305 ILE B N 1
ATOM 5144 C CA . ILE B 1 305 ? 9.945 -20.094 -8.031 1 96 305 ILE B CA 1
ATOM 5145 C C . ILE B 1 305 ? 9.367 -19.266 -6.891 1 96 305 ILE B C 1
ATOM 5147 O O . ILE B 1 305 ? 10.109 -18.625 -6.148 1 96 305 ILE B O 1
ATOM 5151 N N . GLY B 1 306 ? 8.117 -19.172 -6.789 1 96.88 306 GLY B N 1
ATOM 5152 C CA . GLY B 1 306 ? 7.457 -18.438 -5.727 1 96.88 306 GLY B CA 1
ATOM 5153 C C . GLY B 1 306 ? 5.961 -18.672 -5.664 1 96.88 306 GLY B C 1
ATOM 5154 O O . GLY B 1 306 ? 5.441 -19.562 -6.359 1 96.88 306 GLY B O 1
ATOM 5155 N N . PHE B 1 307 ? 5.328 -18 -4.727 1 97.94 307 PHE B N 1
ATOM 5156 C CA . PHE B 1 307 ? 3.873 -18.078 -4.633 1 97.94 307 PHE B CA 1
ATOM 5157 C C . PHE B 1 307 ? 3.311 -16.797 -4.023 1 97.94 307 PHE B C 1
ATOM 5159 O O . PHE B 1 307 ? 4.062 -15.961 -3.52 1 97.94 307 PHE B O 1
ATOM 5166 N N . CYS B 1 308 ? 2.021 -16.625 -4.125 1 97.38 308 CYS B N 1
ATOM 5167 C CA . CYS B 1 308 ? 1.342 -15.508 -3.492 1 97.38 308 CYS B CA 1
ATOM 5168 C C . CYS B 1 308 ? 0.022 -15.945 -2.871 1 97.38 308 CYS B C 1
ATOM 5170 O O . CYS B 1 308 ? -0.638 -16.844 -3.383 1 97.38 308 CYS B O 1
ATOM 5172 N N . CYS B 1 309 ? -0.275 -15.383 -1.771 1 98.38 309 CYS B N 1
ATOM 5173 C CA . CYS B 1 309 ? -1.586 -15.477 -1.138 1 98.38 309 CYS B CA 1
ATOM 5174 C C . CYS B 1 309 ? -2.525 -14.398 -1.665 1 98.38 309 CYS B C 1
ATOM 5176 O O . CYS B 1 309 ? -2.164 -13.219 -1.707 1 98.38 309 CYS B O 1
ATOM 5178 N N . HIS B 1 310 ? -3.68 -14.836 -2.057 1 97.06 310 HIS B N 1
ATOM 5179 C CA . HIS B 1 310 ? -4.703 -13.898 -2.502 1 97.06 310 HIS B CA 1
ATOM 5180 C C . HIS B 1 310 ? -5.559 -13.422 -1.335 1 97.06 310 HIS B C 1
ATOM 5182 O O . HIS B 1 310 ? -6.598 -14.016 -1.033 1 97.06 310 HIS B O 1
ATOM 5188 N N . MET B 1 311 ? -5.234 -12.289 -0.799 1 96.88 311 MET B N 1
ATOM 5189 C CA . MET B 1 311 ? -5.762 -11.891 0.501 1 96.88 311 MET B CA 1
ATOM 5190 C C . MET B 1 311 ? -7.227 -11.477 0.389 1 96.88 311 MET B C 1
ATOM 5192 O O . MET B 1 311 ? -8.008 -11.688 1.316 1 96.88 311 MET B O 1
ATOM 5196 N N . ASP B 1 312 ? -7.613 -10.891 -0.734 1 93.69 312 ASP B N 1
ATOM 5197 C CA . ASP B 1 312 ? -9.023 -10.539 -0.896 1 93.69 312 ASP B CA 1
ATOM 5198 C C . ASP B 1 312 ? -9.914 -11.773 -0.778 1 93.69 312 ASP B C 1
ATOM 5200 O O . ASP B 1 312 ? -10.961 -11.727 -0.126 1 93.69 312 ASP B O 1
ATOM 5204 N N . THR B 1 313 ? -9.461 -12.812 -1.413 1 94.44 313 THR B N 1
ATOM 5205 C CA . THR B 1 313 ? -10.188 -14.078 -1.351 1 94.44 313 THR B CA 1
ATOM 5206 C C . THR B 1 313 ? -10.148 -14.656 0.063 1 94.44 313 THR B C 1
ATOM 5208 O O . THR B 1 313 ? -11.172 -15.117 0.578 1 94.44 313 THR B O 1
ATOM 5211 N N . ILE B 1 314 ? -9.055 -14.617 0.691 1 97.44 314 ILE B N 1
ATOM 5212 C CA . ILE B 1 314 ? -8.836 -15.203 2.01 1 97.44 314 ILE B CA 1
ATOM 5213 C C . ILE B 1 314 ? -9.68 -14.469 3.047 1 97.44 314 ILE B C 1
ATOM 5215 O O . ILE B 1 314 ? -10.344 -15.094 3.877 1 97.44 314 ILE B O 1
ATOM 5219 N N . LEU B 1 315 ? -9.664 -13.148 3.035 1 96.31 315 LEU B N 1
ATOM 5220 C CA . LEU B 1 315 ? -10.391 -12.352 4.02 1 96.31 315 LEU B CA 1
ATOM 5221 C C . LEU B 1 315 ? -11.891 -12.578 3.906 1 96.31 315 LEU B C 1
ATOM 5223 O O . LEU B 1 315 ? -12.586 -12.664 4.918 1 96.31 315 LEU B O 1
ATOM 5227 N N . LYS B 1 316 ? -12.391 -12.664 2.684 1 93.62 316 LYS B N 1
ATOM 5228 C CA . LYS B 1 316 ? -13.805 -12.969 2.482 1 93.62 316 LYS B CA 1
ATOM 5229 C C . LYS B 1 316 ? -14.141 -14.367 3.008 1 93.62 316 LYS B C 1
ATOM 5231 O O . LYS B 1 316 ? -15.195 -14.562 3.613 1 93.62 316 LYS B O 1
ATOM 5236 N N . ALA B 1 317 ? -13.258 -15.273 2.748 1 95.94 317 ALA B N 1
ATOM 5237 C CA . ALA B 1 317 ? -13.461 -16.641 3.215 1 95.94 317 ALA B CA 1
ATOM 5238 C C . ALA B 1 317 ? -13.508 -16.703 4.738 1 95.94 317 ALA B C 1
ATOM 5240 O O . ALA B 1 317 ? -14.32 -17.422 5.316 1 95.94 317 ALA B O 1
ATOM 5241 N N . LEU B 1 318 ? -12.633 -15.984 5.375 1 96.38 318 LEU B N 1
ATOM 5242 C CA . LEU B 1 318 ? -12.594 -15.945 6.836 1 96.38 318 LEU B CA 1
ATOM 5243 C C . LEU B 1 318 ? -13.906 -15.406 7.398 1 96.38 318 LEU B C 1
ATOM 5245 O O . LEU B 1 318 ? -14.414 -15.914 8.398 1 96.38 318 LEU B O 1
ATOM 5249 N N . GLU B 1 319 ? -14.383 -14.367 6.785 1 93.62 319 GLU B N 1
ATOM 5250 C CA . GLU B 1 319 ? -15.656 -13.797 7.223 1 93.62 319 GLU B CA 1
ATOM 5251 C C . GLU B 1 319 ? -16.781 -14.812 7.094 1 93.62 319 GLU B C 1
ATOM 5253 O O . GLU B 1 319 ? -17.641 -14.914 7.98 1 93.62 319 GLU B O 1
ATOM 5258 N N . ARG B 1 320 ? -16.812 -15.508 6.004 1 92.38 320 ARG B N 1
ATOM 5259 C CA . ARG B 1 320 ? -17.828 -16.531 5.777 1 92.38 320 ARG B CA 1
ATOM 5260 C C . ARG B 1 320 ? -17.734 -17.641 6.82 1 92.38 320 ARG B C 1
ATOM 5262 O O . ARG B 1 320 ? -18.75 -18.109 7.32 1 92.38 320 ARG B O 1
ATOM 5269 N N . GLN B 1 321 ? -16.547 -18.016 7.07 1 92.56 321 GLN B N 1
ATOM 5270 C CA . GLN B 1 321 ? -16.312 -19.062 8.062 1 92.56 321 GLN B CA 1
ATOM 5271 C C . GLN B 1 321 ? -16.781 -18.641 9.445 1 92.56 321 GLN B C 1
ATOM 5273 O O . GLN B 1 321 ? -17.359 -19.438 10.188 1 92.56 321 GLN B O 1
ATOM 5278 N N . GLU B 1 322 ? -16.547 -17.375 9.812 1 88.75 322 GLU B N 1
ATOM 5279 C CA . GLU B 1 322 ? -16.984 -16.859 11.102 1 88.75 322 GLU B CA 1
ATOM 5280 C C . GLU B 1 322 ? -18.5 -16.828 11.203 1 88.75 322 GLU B C 1
ATOM 5282 O O . GLU B 1 322 ? -19.062 -17.125 12.258 1 88.75 322 GLU B O 1
ATOM 5287 N N . LEU B 1 323 ? -19.109 -16.469 10.156 1 84.94 323 LEU B N 1
ATOM 5288 C CA . LEU B 1 323 ? -20.578 -16.422 10.133 1 84.94 323 LEU B CA 1
ATOM 5289 C C . LEU B 1 323 ? -21.172 -17.812 10.266 1 84.94 323 LEU B C 1
ATOM 5291 O O . LEU B 1 323 ? -22.203 -17.984 10.922 1 84.94 323 LEU B O 1
ATOM 5295 N N . GLU B 1 324 ? -20.562 -18.766 9.664 1 83.75 324 GLU B N 1
ATOM 5296 C CA . GLU B 1 324 ? -21.047 -20.141 9.734 1 83.75 324 GLU B CA 1
ATOM 5297 C C . GLU B 1 324 ? -20.859 -20.719 11.133 1 83.75 324 GLU B C 1
ATOM 5299 O O . GLU B 1 324 ? -21.688 -21.5 11.602 1 83.75 324 GLU B O 1
ATOM 5304 N N . GLU B 1 325 ? -19.828 -20.312 11.789 1 80.75 325 GLU B N 1
ATOM 5305 C CA . GLU B 1 325 ? -19.562 -20.797 13.133 1 80.75 325 GLU B CA 1
ATOM 5306 C C . GLU B 1 325 ? -20.5 -20.172 14.148 1 80.75 325 GLU B C 1
ATOM 5308 O O . GLU B 1 325 ? -20.844 -20.781 15.156 1 80.75 325 GLU B O 1
ATOM 5313 N N . ASP B 1 326 ? -20.812 -18.938 13.844 1 78.31 326 ASP B N 1
ATOM 5314 C CA . ASP B 1 326 ? -21.75 -18.266 14.734 1 78.31 326 ASP B CA 1
ATOM 5315 C C . ASP B 1 326 ? -23.156 -18.859 14.602 1 78.31 326 ASP B C 1
ATOM 5317 O O . ASP B 1 326 ? -23.922 -18.828 15.555 1 78.31 326 ASP B O 1
ATOM 5321 N N . ASN B 1 327 ? -23.469 -19.406 13.469 1 73.94 327 ASN B N 1
ATOM 5322 C CA . ASN B 1 327 ? -24.781 -19.984 13.227 1 73.94 327 ASN B CA 1
ATOM 5323 C C . ASN B 1 327 ? -24.844 -21.438 13.695 1 73.94 327 ASN B C 1
ATOM 5325 O O . ASN B 1 327 ? -25.922 -22.031 13.789 1 73.94 327 ASN B O 1
ATOM 5329 N N . ASP B 1 328 ? -23.766 -22.062 13.844 1 62.62 328 ASP B N 1
ATOM 5330 C CA . ASP B 1 328 ? -23.781 -23.406 14.383 1 62.62 328 ASP B CA 1
ATOM 5331 C C . ASP B 1 328 ? -23.734 -23.391 15.906 1 62.62 328 ASP B C 1
ATOM 5333 O O . ASP B 1 328 ? -24.375 -24.219 16.562 1 62.62 328 ASP B O 1
#

Organism: Lactococcus lactis subsp. lactis (strain IL1403) (NCBI:txid272623)

pLDDT: mean 88.25, std 11.67, range [34.5, 98.62]

InterPro domains:
  IPR004516 Histidine-tRNA ligase/ATP phosphoribosyltransferase regulatory subunit [PIRSF001549] (18-325)
  IPR004516 Histidine-tRNA ligase/ATP phosphoribosyltransferase regulatory subunit [PTHR43707] (18-323)
  IPR004517 ATP phosphoribosyltransferase regulatory subunit [MF_00125] (18-326)
  IPR006195 Aminoacyl-tRNA synthetase, class II [PS50862] (26-328)
  IPR041715 Class II Histidinyl-tRNA synthetase (HisRS)-like catalytic core domain [PF13393] (14-314)
  IPR041715 Class II Histidinyl-tRNA synthetase (HisRS)-like catalytic core domain [cd00773] (19-319)
  IPR045864 Class II Aminoacyl-tRNA synthetase/Biotinyl protein ligase (BPL) and lipoyl protein ligase (LPL) [G3DSA:3.30.930.10] (6-328)
  IPR045864 Class II Aminoacyl-tRNA synthetase/Biotinyl protein ligase (BPL) and lipoyl protein ligase (LPL) [SSF55681] (18-323)

Sequence (656 aa):
MEKINYLLPEESAEMTLNQVKSLRQIEGRLRKLFSLKNYQEVMPPSFEYTQLYTALESNGKTFNQEKMFQFIKHEGQSITLRYDFTLPLVRLYSQIKDSTSARYSYFGKIFRKEKRHKGRSTENYQIGIELFGESADKSELEILSLALQVIEQLGLNKTVFEIGSAKFFQRLCQLADGSTELLTELLLKKDLSGLNAFIEKNNFSKELRGLLKEIFITNELSRLENLVTNTKDDVLISSFDQLKEFSEKLSMIKPIIIDLGMVPKMDYYTDLMFKAYSSAANQPILSGGRYDQLLSNFQEEAFAIGFCCHMDTILKALERQELEEDNDMEKINYLLPEESAEMTLNQVKSLRQIEGRLRKLFSLKNYQEVMPPSFEYTQLYTALESNGKTFNQEKMFQFIKHEGQSITLRYDFTLPLVRLYSQIKDSTSARYSYFGKIFRKEKRHKGRSTENYQIGIELFGESADKSELEILSLALQVIEQLGLNKTVFEIGSAKFFQRLCQLADGSTELLTELLLKKDLSGLNAFIEKNNFSKELRGLLKEIFITNELSRLENLVTNTKDDVLISSFDQLKEFSEKLSMIKPIIIDLGMVPKMDYYTDLMFKAYSSAANQPILSGGRYDQLLSNFQEEAFAIGFCCHMDTILKALERQELEEDND

Nearest PDB structures (foldseek):
  1z7m-assembly1_B  TM=9.693E-01  e=6.617E-56  Lactococcus lactis
  1z7m-assembly3_D  TM=9.767E-01  e=4.682E-55  Lactococcus lactis
  1z7n-assembly1_D  TM=9.806E-01  e=8.818E-55  Lactococcus lactis
  1z7m-assembly2_A  TM=9.751E-01  e=2.091E-54  Lactococcus lactis
  1z7n-assembly1_A  TM=9.720E-01  e=2.091E-54  Lactococcus lactis

Foldseek 3Di:
DPDPDPDDDLQDDDDDPLLVVLVVQLVVVVVVVLVVVVAAEDDDDQKDFPCLVVVVPPPCQFDPPVFWAWDQDPVRTIMTTAQDDVSSVLQVQLPDPPRAKHKHKYWAWHATDDDSPPLDHRIFIKTKMKIKFDDDVVVVLVQVLSVLVSVVSLPFPPKAKEKEWPLLLVVLCVQLVVPNPQLLVCLVVVPLVSQLVSLVVDDHDPLSSVCSNCQAPDQDLVVNQVSQVVVVDPSSNVLSVSVVVSQVVCVVSHHYTYRHSDDDSGPQAHTMKMFMDGPLFPDTQKIWGWGQVSSVVRDDGMTMIMMMGGSSRSSSSVVSVVVVVVVD/DPDPPPDDDLQDDDDDPLLVVLVVQLVVVVVVVLVVVVAAEDDDDQKDFPCLVVVVPPPCQFDPPVFWAWDQDPVRTIMTTAQDDVSSVLQVQLPDPPDAKHKHKYWAWHATDDDSPPLDHRIFIKTKMKIKFDDDVVVVLVQVLSVLVSVVSLPFPPKAKEKEWQLLLVVLCVQLVVPNPQLLVCLVVVPLVSQLVSLVVDDHDPLSSVCSNCQAPDQDLVVNQVSQVVVVDPSSNVLSVSVVVSQVVCVVSHHYTYRHSDHDSHPQAHTMKMFMDGPLFPDTQKIWGWGQVSSVVRDDGMTMIMMMGGSSRSSSSVVSVVVVVVVD

Radius of gyration: 29.47 Å; Cα contacts (8 Å, |Δi|>4): 1101; chains: 2; bounding box: 57×98×64 Å

Secondary structure (DSSP, 8-state):
------PPPTT-----HHHHHHHHHHHHHHHHHHHHTTPEE----SEEEHHHHHTT-SSSSSS-GGGS-EEE-TTS-EEEE---SHHHHHHHHHHSTT---EEEEEEEEEE----GGGS--SEEEEEEEEEESS-HHHHHHHHHHHHHHHHHHTT-SSEEEEEEEHHHHHHHHHHTTT-HHHHHHHHHTT-HHHHHHHHHHS---HHHHHHHHHTTT---HHHHHHHHHHTT-HHHHHHHHHHHHHHHHTTTT--EEE-TTPPPSSTT--SEEEEEEETT-SS-SEEEEE-HHHHHTTSS---EEEEEEEHHHHHHHHHHHHHHHHH-/------PPPTT-----HHHHHHHHHHHHHHHHHHHHTTPEE----SEEEHHHHHTT-TTSSSS-GGGS-EEE-TTS-EEEE---SHHHHHHHHHHSTT---EEEEEEEEEE----GGGS--SEEEEEEEEEESS-HHHHHHHHHHHHHHHHHHTT-SSEEEEEEEHHHHHHHHHHTTT-HHHHHHHHHTT-HHHHHHHHHHS---HHHHHHHHHTTT---HHHHHHHHHHTT-HHHHHHHHHHHHHHHHTTTT--EEE-TTPPPSSTT--SEEEEEEETT-SS-SEEEEE-HHHHHTTSS---EEEEEEEHHHHHHHHHHHHHHHHH-

Solvent-accessible surface area (backbone atoms only — not comparable to full-atom values): 35234 Å² total; per-residue (Å²): 129,81,74,68,73,89,62,71,42,71,54,33,38,79,57,53,60,66,45,43,53,51,48,53,53,41,50,54,54,49,51,52,52,38,44,76,70,63,28,43,58,51,58,78,40,58,42,33,41,41,56,72,50,53,68,68,32,84,76,54,72,64,55,49,68,87,27,48,54,68,44,77,43,94,87,68,49,47,33,19,43,27,66,57,69,62,63,62,48,49,53,55,52,56,67,43,80,87,60,61,64,45,42,36,26,40,74,47,70,28,34,39,65,47,69,54,87,70,85,44,53,16,48,40,44,36,39,34,38,42,40,34,49,43,58,65,71,64,44,51,53,51,50,53,53,48,50,56,54,50,53,68,62,68,74,64,63,75,63,46,42,36,38,30,32,33,49,35,36,53,50,50,26,54,74,54,76,57,41,43,68,63,53,48,52,29,45,76,64,64,33,63,69,59,45,50,52,53,51,68,75,42,94,65,55,73,39,53,47,54,33,66,72,37,36,82,73,57,71,51,65,70,59,50,49,51,39,42,53,62,51,73,40,68,64,50,36,53,47,49,52,52,52,49,50,52,36,61,74,41,40,82,81,45,75,54,43,63,35,70,48,47,72,69,88,41,84,48,48,53,29,53,29,36,39,26,37,32,78,56,38,96,54,62,35,27,44,36,36,25,31,33,62,65,37,52,68,68,37,75,87,37,41,31,37,37,37,36,32,35,43,61,52,43,48,53,16,48,52,50,49,52,52,51,58,72,72,103,126,83,72,68,75,88,65,72,41,72,56,33,40,80,58,51,60,66,44,43,53,51,48,52,52,42,48,54,54,48,52,52,52,38,45,76,71,63,28,44,57,51,59,78,42,60,43,34,43,40,57,72,52,56,67,69,26,87,74,55,71,63,55,50,68,88,26,48,54,70,46,77,43,94,85,68,49,49,33,18,43,28,67,57,67,61,64,64,48,49,53,54,53,55,67,41,80,85,61,61,66,44,43,36,26,40,74,49,70,28,35,40,64,48,69,54,86,72,82,44,54,16,48,40,44,36,40,34,40,42,40,32,50,44,58,63,70,63,44,50,52,51,50,52,52,48,49,55,55,49,54,68,62,67,74,65,61,74,62,47,41,36,37,30,32,34,48,38,35,54,51,50,25,54,73,55,76,58,42,44,70,62,53,49,52,31,44,76,64,64,32,63,68,58,45,50,51,53,51,69,77,43,95,64,54,73,39,52,46,53,32,67,73,37,34,81,73,58,72,50,64,70,60,52,48,50,38,42,52,62,50,74,39,68,64,51,37,52,46,49,51,51,52,50,50,52,36,61,74,39,39,83,81,46,74,55,42,63,34,71,47,45,72,69,88,40,84,48,48,55,28,52,30,36,37,26,38,32,78,58,38,96,53,62,36,28,45,36,35,25,31,32,62,64,36,52,70,69,37,74,86,38,41,33,36,37,38,36,33,34,44,62,51,43,47,54,16,47,52,50,49,52,53,52,60,71,73,102